Protein 3NKH (pdb70)

B-factor: mean 58.3, std 22.0, range [13.04, 182.36]

Radius of gyration: 29.81 Å; Cα contacts (8 Å, |Δi|>4): 661; chains: 2; bounding box: 68×56×88 Å

Foldseek 3Di:
DQPLADDPVLLVQLLVLLQVVLPPDPPQSVLLSLLLSLLVLCLQFAAPQLLQFFPVQADVVQQKGWSAWGWDADADPVRAGIDTDRDPLTAMAGHDVVSVVSQVVQVVVLVVLCVPPPQADDPGRRRDGSNNHSDQVSSFVSSQVSSVVSPNDHRDGSNNSNLSNLLVCLVVPHDLVVSSRNGCPPSVSSVSNSVSNVVVCVDVPCVPDDDD/DDCLLADDPVLLVLLLVLLQVVLVPDDPQVSLLSPLLSLLVLCLQFAALQLLQFFPVQADLVQQKGWSAWGWDAQADPVGAGIDTDRDPPVDQTAMAGHDPSNSVSQVVQVVVLVVLVVPPPQQDDPRRRRDGSNNHSDQVSSQVSSVVSCVVSPNPHDDGSSNSNLSNLLVCLVVVHDLVRSSRHGCPPVVSSVVSSVVNVVCVVDVPCVPDDDD

Nearest PDB structures (foldseek):
  3nkh-assembly1_A  TM=9.972E-01  e=1.631E-34  Staphylococcus aureus subsp. aureus USA300_TCH1516
  3nkh-assembly1_B  TM=9.862E-01  e=9.806E-32  Staphylococcus aureus subsp. aureus USA300_TCH1516
  6emy-assembly1_A  TM=7.005E-01  e=1.785E-08  Enterococcus faecalis
  6en1-assembly1_A  TM=6.900E-01  e=1.237E-07  Enterococcus faecalis
  6emy-assembly1_B  TM=6.815E-01  e=1.237E-07  Enterococcus faecalis

Sequence (428 aa):
QSNAYLELNEIESIIKDINTKAQKHHSGIHKRRFYLFVALTEFQALNGRIGELAIQNEDIDFDNKSLNINGTIHWFHDESGGFGVKDTTSSSYRTIGLSSRSCEILKKAILENKKDSKWNNDDGYLNRNFVFTNHKGNPQTEERRFNKILREEAAKDVGIDKKEVSSHILRHSHISLLSQQGVSLKAIDRVGHSDHRTTLSIYSHVTEQDKDNKLEQVKLGFQSNAYLELNEIESIIKDINTKAQKHSGIHKRFYLLFVALTEFQALNGRIGELAIQNEDIDFDNKSLNINGTIHWFHDESGGFGVKDTTKTESSYYRTIGLSSRSCEEILKKKAILENKKDSKWNDDGYLNRNFVFTNHKGNPQTERRFNKILRREEAAKDVGIDKEVSSHILRHSHISLLSQQGVSLKAIDRVGHSDHRRTTLSIYSHVTEQDKDNNKLEQVKLG

Structure (mmCIF, N/CA/C/O backbone):
data_3NKH
#
_entry.id   3NKH
#
_cell.length_a   58.278
_cell.length_b   102.340
_cell.length_c   157.256
_cell.angle_alpha   90.00
_cell.angle_beta   90.00
_cell.angle_gamma   90.00
#
_symmetry.space_group_name_H-M   'P 21 21 21'
#
loop_
_entity.id
_entity.type
_entity.pdbx_description
1 polymer Integrase
2 non-polymer 'CHLORIDE ION'
3 non-polymer 'SULFATE ION'
4 non-polymer (4R)-2-METHYLPENTANE-2,4-DIOL
5 non-polymer (4S)-2-METHYL-2,4-PENTANEDIOL
6 water water
#
loop_
_atom_site.group_PDB
_atom_site.id
_atom_site.type_symbol
_atom_site.label_atom_id
_atom_site.label_alt_id
_atom_site.label_comp_id
_atom_site.label_asym_id
_atom_site.label_entity_id
_atom_site.label_seq_id
_atom_site.pdbx_PDB_ins_code
_atom_site.Cartn_x
_atom_site.Cartn_y
_atom_site.Cartn_z
_atom_site.occupancy
_atom_site.B_iso_or_equiv
_atom_site.auth_seq_id
_atom_site.auth_comp_id
_atom_site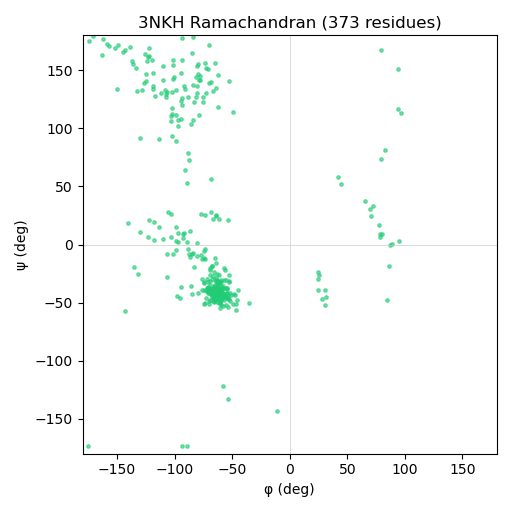.auth_asym_id
_atom_site.auth_atom_id
_atom_site.pdbx_PDB_model_num
ATOM 1 N N . GLN A 1 21 ? 0.906 12.151 47.234 1.00 146.82 -3 GLN A N 1
ATOM 2 C CA . GLN A 1 21 ? 0.108 12.122 48.460 1.00 149.71 -3 GLN A CA 1
ATOM 3 C C . GLN A 1 21 ? -0.546 10.762 48.737 1.00 143.19 -3 GLN A C 1
ATOM 4 O O . GLN A 1 21 ? -0.158 9.737 48.163 1.00 136.11 -3 GLN A O 1
ATOM 10 N N . SER A 1 22 ? -1.543 10.781 49.628 1.00 141.98 -2 SER A N 1
ATOM 11 C CA . SER A 1 22 ? -2.345 9.605 49.978 1.00 136.48 -2 SER A CA 1
ATOM 12 C C . SER A 1 22 ? -3.638 9.529 49.160 1.00 134.25 -2 SER A C 1
ATOM 13 O O . SER A 1 22 ? -4.077 8.438 48.803 1.00 131.07 -2 SER A O 1
ATOM 16 N N . ASN A 1 23 ? -4.248 10.682 48.875 1.00 137.33 -1 ASN A N 1
ATOM 17 C CA . ASN A 1 23 ? -5.422 10.743 47.993 1.00 142.10 -1 ASN A CA 1
ATOM 18 C C . ASN A 1 23 ? -5.133 11.267 46.551 1.00 117.21 -1 ASN A C 1
ATOM 19 O O . ASN A 1 23 ? -6.022 11.800 45.865 1.00 119.88 -1 ASN A O 1
ATOM 24 N N . ALA A 1 24 ? -3.890 11.088 46.101 1.00 102.93 0 ALA A N 1
ATOM 25 C CA . ALA A 1 24 ? -3.427 11.602 44.818 1.00 85.16 0 ALA A CA 1
ATOM 26 C C . ALA A 1 24 ? -3.623 10.582 43.705 1.00 75.84 0 ALA A C 1
ATOM 27 O O . ALA A 1 24 ? -2.648 10.079 43.123 1.00 69.36 0 ALA A O 1
ATOM 29 N N . TYR A 1 25 ? -4.885 10.262 43.432 1.00 69.59 1 TYR A N 1
ATOM 30 C CA . TYR A 1 25 ? -5.238 9.405 42.317 1.00 66.85 1 TYR A CA 1
ATOM 31 C C . TYR A 1 25 ? -6.625 9.722 41.793 1.00 65.98 1 TYR A C 1
ATOM 32 O O . TYR A 1 25 ? -7.354 10.491 42.393 1.00 69.85 1 TYR A O 1
ATOM 41 N N . LEU A 1 26 ? -6.958 9.162 40.635 1.00 65.03 2 LEU A N 1
ATOM 42 C CA . LEU A 1 26 ? -8.256 9.400 40.013 1.00 61.19 2 LEU A CA 1
ATOM 43 C C . LEU A 1 26 ? -9.124 8.149 40.059 1.00 64.99 2 LEU A C 1
ATOM 44 O O . LEU A 1 26 ? -8.633 7.008 40.116 1.00 63.51 2 LEU A O 1
ATOM 49 N N . GLU A 1 27 ? -10.426 8.377 40.044 1.00 64.90 3 GLU A N 1
ATOM 50 C CA . GLU A 1 27 ? -11.368 7.303 39.852 1.00 64.49 3 GLU A CA 1
ATOM 51 C C . GLU A 1 27 ? -11.471 6.911 38.366 1.00 64.88 3 GLU A C 1
ATOM 52 O O . GLU A 1 27 ? -11.411 7.772 37.470 1.00 64.28 3 GLU A O 1
ATOM 58 N N . LEU A 1 28 ? -11.602 5.612 38.116 1.00 54.62 4 LEU A N 1
ATOM 59 C CA . LEU A 1 28 ? -11.867 5.115 36.784 1.00 55.51 4 LEU A CA 1
ATOM 60 C C . LEU A 1 28 ? -12.782 6.031 35.976 1.00 65.08 4 LEU A C 1
ATOM 61 O O . LEU A 1 28 ? -12.471 6.387 34.832 1.00 71.36 4 LEU A O 1
ATOM 66 N N . ASN A 1 29 ? -13.905 6.425 36.548 1.00 61.54 5 ASN A N 1
ATOM 67 C CA . ASN A 1 29 ? -14.843 7.207 35.763 1.00 63.68 5 ASN A CA 1
ATOM 68 C C . ASN A 1 29 ? -14.300 8.595 35.423 1.00 60.24 5 ASN A C 1
ATOM 69 O O . ASN A 1 29 ? -14.658 9.170 34.387 1.00 65.85 5 ASN A O 1
ATOM 74 N N . GLU A 1 30 ? -13.449 9.142 36.287 1.00 50.40 6 GLU A N 1
ATOM 75 C CA . GLU A 1 30 ? -12.793 10.406 35.956 1.00 57.27 6 GLU A CA 1
ATOM 76 C C . GLU A 1 30 ? -11.831 10.224 34.732 1.00 62.33 6 GLU A C 1
ATOM 77 O O . GLU A 1 30 ? -11.711 11.096 33.864 1.00 55.24 6 GLU A O 1
ATOM 83 N N . ILE A 1 31 ? -11.169 9.074 34.675 1.00 54.69 7 ILE A N 1
ATOM 84 C CA . ILE A 1 31 ? -10.183 8.816 33.665 1.00 54.45 7 ILE A CA 1
ATOM 85 C C . ILE A 1 31 ? -10.902 8.557 32.360 1.00 59.20 7 ILE A C 1
ATOM 86 O O . ILE A 1 31 ? -10.466 9.016 31.283 1.00 62.68 7 ILE A O 1
ATOM 91 N N . GLU A 1 32 ? -12.013 7.837 32.459 1.00 56.00 8 GLU A N 1
ATOM 92 C CA . GLU A 1 32 ? -12.810 7.514 31.285 1.00 60.93 8 GLU A CA 1
ATOM 93 C C . GLU A 1 32 ? -13.232 8.818 30.622 1.00 59.20 8 GLU A C 1
ATOM 94 O O . GLU A 1 32 ? -13.151 8.995 29.398 1.00 57.92 8 GLU A O 1
ATOM 100 N N . SER A 1 33 ? -13.632 9.749 31.465 1.00 52.76 9 SER A N 1
ATOM 101 C CA . SER A 1 33 ? -14.126 11.020 31.009 1.00 54.40 9 SER A CA 1
ATOM 102 C C . SER A 1 33 ? -13.004 11.884 30.394 1.00 52.69 9 SER A C 1
ATOM 103 O O . SER A 1 33 ? -13.204 12.620 29.415 1.00 57.55 9 SER A O 1
ATOM 106 N N . ILE A 1 34 ? -11.812 11.767 30.952 1.00 54.70 10 ILE A N 1
ATOM 107 C CA . ILE A 1 34 ? -10.631 12.386 30.361 1.00 54.23 10 ILE A CA 1
ATOM 108 C C . ILE A 1 34 ? -10.359 11.845 28.943 1.00 51.39 10 ILE A C 1
ATOM 109 O O . ILE A 1 34 ? -10.199 12.622 27.990 1.00 51.26 10 ILE A O 1
ATOM 114 N N . ILE A 1 35 ? -10.346 10.517 28.814 1.00 45.13 11 ILE A N 1
ATOM 115 C CA . ILE A 1 35 ? -10.020 9.874 27.552 1.00 47.45 11 ILE A CA 1
ATOM 116 C C . ILE A 1 35 ? -11.061 10.247 26.495 1.00 56.50 11 ILE A C 1
ATOM 117 O O . ILE A 1 35 ? -10.735 10.431 25.332 1.00 59.76 11 ILE A O 1
ATOM 122 N N . LYS A 1 36 ? -12.316 10.379 26.907 1.00 58.31 12 LYS A N 1
ATOM 123 C CA . LYS A 1 36 ? -13.385 10.699 25.971 1.00 53.73 12 LYS A CA 1
ATOM 124 C C . LYS A 1 36 ? -13.238 12.147 25.503 1.00 56.02 12 LYS A C 1
ATOM 125 O O . LYS A 1 36 ? -13.435 12.458 24.316 1.00 61.65 12 LYS A O 1
ATOM 131 N N . ASP A 1 37 ? -12.882 13.040 26.423 1.00 49.12 13 ASP A N 1
ATOM 132 C CA . ASP A 1 37 ? -12.590 14.423 26.024 1.00 45.77 13 ASP A CA 1
ATOM 133 C C . ASP A 1 37 ? -11.418 14.502 25.001 1.00 54.60 13 ASP A C 1
ATOM 134 O O . ASP A 1 37 ? -11.512 15.187 23.981 1.00 58.21 13 ASP A O 1
ATOM 139 N N . ILE A 1 38 ? -10.324 13.794 25.267 1.00 48.30 14 ILE A N 1
ATOM 140 C CA . ILE A 1 38 ? -9.166 13.845 24.386 1.00 46.63 14 ILE A CA 1
ATOM 141 C C . ILE A 1 38 ? -9.503 13.258 22.999 1.00 50.70 14 ILE A C 1
ATOM 142 O O . ILE A 1 38 ? -9.150 13.826 21.942 1.00 50.49 14 ILE A O 1
ATOM 147 N N . ASN A 1 39 ? -10.223 12.147 22.999 1.00 47.94 15 ASN A N 1
ATOM 148 C CA . ASN A 1 39 ? -10.634 11.558 21.742 1.00 49.27 15 ASN A CA 1
ATOM 149 C C . ASN A 1 39 ? -11.539 12.515 20.968 1.00 56.14 15 ASN A C 1
ATOM 150 O O . ASN A 1 39 ? -11.517 12.577 19.743 1.00 58.90 15 ASN A O 1
ATOM 155 N N . THR A 1 40 ? -12.297 13.312 21.699 1.00 59.01 16 THR A N 1
ATOM 156 C CA . THR A 1 40 ? -13.181 14.272 21.067 1.00 53.78 16 THR A CA 1
ATOM 157 C C . THR A 1 40 ? -12.393 15.367 20.411 1.00 53.86 16 THR A C 1
ATOM 158 O O . THR A 1 40 ? -12.661 15.721 19.268 1.00 61.46 16 THR A O 1
ATOM 162 N N . LYS A 1 41 ? -11.429 15.919 21.138 1.00 55.56 17 LYS A N 1
ATOM 163 C CA . LYS A 1 41 ? -10.493 16.863 20.544 1.00 54.12 17 LYS A CA 1
ATOM 164 C C . LYS A 1 41 ? -9.795 16.263 19.333 1.00 49.59 17 LYS A C 1
ATOM 165 O O . LYS A 1 41 ? -9.568 16.954 18.338 1.00 50.97 17 LYS A O 1
ATOM 171 N N . ALA A 1 42 ? -9.479 14.972 19.398 1.00 46.87 18 ALA A N 1
ATOM 172 C CA . ALA A 1 42 ? -8.735 14.354 18.300 1.00 46.29 18 ALA A CA 1
ATOM 173 C C . ALA A 1 42 ? -9.587 14.351 17.042 1.00 52.65 18 ALA A C 1
ATOM 174 O O . ALA A 1 42 ? -9.097 14.532 15.931 1.00 53.23 18 ALA A O 1
ATOM 176 N N . GLN A 1 43 ? -10.878 14.150 17.231 1.00 50.53 19 GLN A N 1
ATOM 177 C CA . GLN A 1 43 ? -11.776 13.999 16.112 1.00 48.51 19 GLN A CA 1
ATOM 178 C C . GLN A 1 43 ? -12.095 15.310 15.434 1.00 53.43 19 GLN A C 1
ATOM 179 O O . GLN A 1 43 ? -12.328 15.330 14.236 1.00 57.89 19 GLN A O 1
ATOM 185 N N . LYS A 1 44 ? -12.085 16.418 16.160 1.00 52.03 20 LYS A N 1
ATOM 186 C CA . LYS A 1 44 ? -12.418 17.665 15.487 1.00 49.88 20 LYS A CA 1
ATOM 187 C C . LYS A 1 44 ? -11.230 18.225 14.742 1.00 54.86 20 LYS A C 1
ATOM 188 O O . LYS A 1 44 ? -11.358 19.150 13.962 1.00 60.24 20 LYS A O 1
ATOM 202 N N A HIS A 1 46 ? -8.112 19.040 12.335 0.50 47.17 22 HIS A N 1
ATOM 203 N N B HIS A 1 46 ? -8.122 19.047 12.332 0.50 47.16 22 HIS A N 1
ATOM 204 C CA A HIS A 1 46 ? -7.813 18.867 10.916 0.50 51.20 22 HIS A CA 1
ATOM 205 C CA B HIS A 1 46 ? -7.820 18.878 10.912 0.50 51.20 22 HIS A CA 1
ATOM 206 C C A HIS A 1 46 ? -6.367 18.498 10.627 0.50 52.31 22 HIS A C 1
ATOM 207 C C B HIS A 1 46 ? -6.371 18.510 10.618 0.50 52.30 22 HIS A C 1
ATOM 208 O O A HIS A 1 46 ? -6.099 17.589 9.841 0.50 55.14 22 HIS A O 1
ATOM 209 O O B HIS A 1 46 ? -6.105 17.614 9.817 0.50 55.17 22 HIS A O 1
ATOM 222 N N . SER A 1 47 ? -5.446 19.193 11.283 1.00 46.58 23 SER A N 1
ATOM 223 C CA . SER A 1 47 ? -4.045 18.864 11.213 1.00 40.06 23 SER A CA 1
ATOM 224 C C . SER A 1 47 ? -3.816 17.421 11.656 1.00 43.06 23 SER A C 1
ATOM 225 O O . SER A 1 47 ? -4.132 17.038 12.788 1.00 47.29 23 SER A O 1
ATOM 228 N N . GLY A 1 48 ? -3.230 16.625 10.772 1.00 39.32 24 GLY A N 1
ATOM 229 C CA . GLY A 1 48 ? -2.923 15.243 11.095 1.00 37.85 24 GLY A CA 1
ATOM 230 C C . GLY A 1 48 ? -1.916 15.101 12.227 1.00 47.18 24 GLY A C 1
ATOM 231 O O . GLY A 1 48 ? -1.953 14.139 12.979 1.00 55.32 24 GLY A O 1
ATOM 232 N N . ILE A 1 49 ? -0.999 16.054 12.323 1.00 44.68 25 ILE A N 1
ATOM 233 C CA . ILE A 1 49 ? -0.050 16.111 13.407 1.00 44.99 25 ILE A CA 1
ATOM 234 C C . ILE A 1 49 ? -0.765 16.255 14.751 1.00 45.40 25 ILE A C 1
ATOM 235 O O . ILE A 1 49 ? -0.562 15.446 15.650 1.00 51.98 25 ILE A O 1
ATOM 240 N N . HIS A 1 50 ? -1.617 17.267 14.889 1.00 46.13 26 HIS A N 1
ATOM 241 C CA . HIS A 1 50 ? -2.415 17.435 16.120 1.00 46.25 26 HIS A CA 1
ATOM 242 C C . HIS A 1 50 ? -3.318 16.238 16.405 1.00 48.39 26 HIS A C 1
ATOM 243 O O . HIS A 1 50 ? -3.368 15.751 17.523 1.00 52.72 26 HIS A O 1
ATOM 250 N N . LYS A 1 51 ? -4.002 15.745 15.384 1.00 43.32 27 LYS A N 1
ATOM 251 C CA . LYS A 1 51 ? -4.838 14.574 15.549 1.00 40.46 27 LYS A CA 1
ATOM 252 C C . LYS A 1 51 ? -4.039 13.415 16.154 1.00 38.74 27 LYS A C 1
ATOM 253 O O . LYS A 1 51 ? -4.499 12.770 17.096 1.00 46.02 27 LYS A O 1
ATOM 259 N N A ARG A 1 52 ? -2.831 13.175 15.650 0.51 35.76 28 ARG A N 1
ATOM 260 N N B ARG A 1 52 ? -2.838 13.175 15.628 0.49 35.85 28 ARG A N 1
ATOM 261 C CA A ARG A 1 52 ? -2.032 12.062 16.143 0.51 37.13 28 ARG A CA 1
ATOM 262 C CA B ARG A 1 52 ? -1.995 12.086 16.104 0.49 37.36 28 ARG A CA 1
ATOM 263 C C A ARG A 1 52 ? -1.656 12.280 17.594 0.51 41.80 28 ARG A C 1
ATOM 264 C C B ARG A 1 52 ? -1.681 12.290 17.576 0.49 41.74 28 ARG A C 1
ATOM 265 O O A ARG A 1 52 ? -1.736 11.352 18.409 0.51 45.00 28 ARG A O 1
ATOM 266 O O B ARG A 1 52 ? -1.831 11.367 18.386 0.49 44.79 28 ARG A O 1
ATOM 281 N N . PHE A 1 53 ? -1.270 13.506 17.928 1.00 40.08 29 PHE A N 1
ATOM 282 C CA . PHE A 1 53 ? -0.943 13.821 19.325 1.00 38.71 29 PHE A CA 1
ATOM 283 C C . PHE A 1 53 ? -2.089 13.476 20.234 1.00 40.57 29 PHE A C 1
ATOM 284 O O . PHE A 1 53 ? -1.921 12.675 21.156 1.00 48.06 29 PHE A O 1
ATOM 292 N N . TYR A 1 54 ? -3.270 14.031 19.955 1.00 42.91 30 TYR A N 1
ATOM 293 C CA . TYR A 1 54 ? -4.427 13.773 20.825 1.00 48.18 30 TYR A CA 1
ATOM 294 C C . TYR A 1 54 ? -4.855 12.323 20.821 1.00 48.17 30 TYR A C 1
ATOM 295 O O . TYR A 1 54 ? -5.080 11.749 21.871 1.00 55.27 30 TYR A O 1
ATOM 304 N N . LEU A 1 55 ? -4.963 11.727 19.641 1.00 44.24 31 LEU A N 1
ATOM 305 C CA . LEU A 1 55 ? -5.224 10.301 19.573 1.00 46.66 31 LEU A CA 1
ATOM 306 C C . LEU A 1 55 ? -4.308 9.527 20.521 1.00 48.49 31 LEU A C 1
ATOM 307 O O . LEU A 1 55 ? -4.748 8.705 21.316 1.00 51.22 31 LEU A O 1
ATOM 312 N N . PHE A 1 56 ? -3.014 9.789 20.410 1.00 46.23 32 PHE A N 1
ATOM 313 C CA . PHE A 1 56 ? -2.033 9.018 21.143 1.00 45.34 32 PHE A CA 1
ATOM 314 C C . PHE A 1 56 ? -2.061 9.299 22.633 1.00 44.99 32 PHE A C 1
ATOM 315 O O . PHE A 1 56 ? -1.883 8.390 23.439 1.00 41.18 32 PHE A O 1
ATOM 323 N N . VAL A 1 57 ? -2.285 10.551 23.010 1.00 44.25 33 VAL A N 1
ATOM 324 C CA . VAL A 1 57 ? -2.362 10.842 24.431 1.00 43.09 33 VAL A CA 1
ATOM 325 C C . VAL A 1 57 ? -3.518 10.072 25.056 1.00 46.25 33 VAL A C 1
ATOM 326 O O . VAL A 1 57 ? -3.400 9.569 26.173 1.00 48.20 33 VAL A O 1
ATOM 330 N N . ALA A 1 58 ? -4.622 9.956 24.318 1.00 40.29 34 ALA A N 1
ATOM 331 C CA . ALA A 1 58 ? -5.760 9.218 24.802 1.00 42.11 34 ALA A CA 1
ATOM 332 C C . ALA A 1 58 ? -5.366 7.760 25.027 1.00 43.98 34 ALA A C 1
ATOM 333 O O . ALA A 1 58 ? -5.697 7.180 26.061 1.00 42.92 34 ALA A O 1
ATOM 335 N N . LEU A 1 59 ? -4.655 7.178 24.066 1.00 39.58 35 LEU A N 1
ATOM 336 C CA . LEU A 1 59 ? -4.181 5.798 24.185 1.00 40.62 35 LEU A CA 1
ATOM 337 C C . LEU A 1 59 ? -3.241 5.644 25.373 1.00 47.44 35 LEU A C 1
ATOM 338 O O . LEU A 1 59 ? -3.335 4.679 26.144 1.00 49.32 35 LEU A O 1
ATOM 351 N N . THR A 1 61 ? -2.964 7.578 28.082 1.00 40.27 37 THR A N 1
ATOM 352 C CA . THR A 1 61 ? -3.663 7.776 29.321 1.00 41.05 37 THR A CA 1
ATOM 353 C C . THR A 1 61 ? -4.309 6.473 29.775 1.00 41.72 37 THR A C 1
ATOM 354 O O . THR A 1 61 ? -4.112 6.036 30.912 1.00 45.46 37 THR A O 1
ATOM 358 N N . GLU A 1 62 ? -5.065 5.839 28.894 1.00 43.82 38 GLU A N 1
ATOM 359 C CA . GLU A 1 62 ? -5.645 4.559 29.240 1.00 46.02 38 GLU A CA 1
ATOM 360 C C . GLU A 1 62 ? -4.569 3.545 29.544 1.00 46.39 38 GLU A C 1
ATOM 361 O O . GLU A 1 62 ? -4.638 2.844 30.536 1.00 55.03 38 GLU A O 1
ATOM 367 N N . PHE A 1 63 ? -3.563 3.461 28.694 1.00 46.44 39 PHE A N 1
ATOM 368 C CA . PHE A 1 63 ? -2.577 2.405 28.844 1.00 44.25 39 PHE A CA 1
ATOM 369 C C . PHE A 1 63 ? -1.902 2.447 30.216 1.00 49.94 39 PHE A C 1
ATOM 370 O O . PHE A 1 63 ? -1.658 1.409 30.869 1.00 47.73 39 PHE A O 1
ATOM 378 N N . GLN A 1 64 ? -1.592 3.661 30.649 1.00 43.03 40 GLN A N 1
ATOM 379 C CA . GLN A 1 64 ? -0.899 3.823 31.896 1.00 43.57 40 GLN A CA 1
ATOM 380 C C . GLN A 1 64 ? -1.819 3.540 33.080 1.00 47.86 40 GLN A C 1
ATOM 381 O O . GLN A 1 64 ? -1.398 2.914 34.068 1.00 43.94 40 GLN A O 1
ATOM 387 N N . ALA A 1 65 ? -3.071 3.993 32.982 1.00 48.72 41 ALA A N 1
ATOM 388 C CA . ALA A 1 65 ? -4.058 3.688 34.027 1.00 44.81 41 ALA A CA 1
ATOM 389 C C . ALA A 1 65 ? -4.274 2.191 34.126 1.00 46.05 41 ALA A C 1
ATOM 390 O O . ALA A 1 65 ? -4.501 1.667 35.206 1.00 48.04 41 ALA A O 1
ATOM 392 N N . LEU A 1 66 ? -4.172 1.490 33.003 1.00 49.23 42 LEU A N 1
ATOM 393 C CA . LEU A 1 66 ? -4.386 0.047 33.007 1.00 46.08 42 LEU A CA 1
ATOM 394 C C . LEU A 1 66 ? -3.135 -0.774 33.307 1.00 46.91 42 LEU A C 1
ATOM 395 O O . LEU A 1 66 ? -3.249 -1.976 33.464 1.00 51.78 42 LEU A O 1
ATOM 400 N N . ASN A 1 67 ? -1.948 -0.155 33.377 1.00 47.95 43 ASN A N 1
ATOM 401 C CA . ASN A 1 67 ? -0.705 -0.924 33.579 1.00 42.34 43 ASN A CA 1
ATOM 402 C C . ASN A 1 67 ? 0.304 -0.394 34.608 1.00 46.51 43 ASN A C 1
ATOM 403 O O . ASN A 1 67 ? 1.186 -1.126 35.070 1.00 46.27 43 ASN A O 1
ATOM 408 N N . GLY A 1 68 ? 0.200 0.877 34.961 1.00 43.63 44 GLY A N 1
ATOM 409 C CA . GLY A 1 68 ? 0.897 1.350 36.140 1.00 40.38 44 GLY A CA 1
ATOM 410 C C . GLY A 1 68 ? 2.375 1.649 36.010 1.00 47.43 44 GLY A C 1
ATOM 411 O O . GLY A 1 68 ? 3.041 1.937 37.016 1.00 54.01 44 GLY A O 1
ATOM 420 N N . ARG A 1 70 ? 5.826 3.738 34.868 1.00 47.64 46 ARG A N 1
ATOM 421 C CA . ARG A 1 70 ? 6.194 5.136 34.782 1.00 46.18 46 ARG A CA 1
ATOM 422 C C . ARG A 1 70 ? 6.129 5.598 33.337 1.00 43.38 46 ARG A C 1
ATOM 423 O O . ARG A 1 70 ? 6.181 4.778 32.407 1.00 45.56 46 ARG A O 1
ATOM 431 N N . ILE A 1 71 ? 6.016 6.908 33.151 1.00 37.14 47 ILE A N 1
ATOM 432 C CA . ILE A 1 71 ? 5.821 7.460 31.829 1.00 45.31 47 ILE A CA 1
ATOM 433 C C . ILE A 1 71 ? 7.077 7.181 30.998 1.00 45.62 47 ILE A C 1
ATOM 434 O O . ILE A 1 71 ? 6.989 6.810 29.835 1.00 47.76 47 ILE A O 1
ATOM 439 N N . GLY A 1 72 ? 8.238 7.319 31.637 1.00 45.11 48 GLY A N 1
ATOM 440 C CA . GLY A 1 72 ? 9.508 7.064 30.993 1.00 43.73 48 GLY A CA 1
ATOM 441 C C . GLY A 1 72 ? 9.607 5.643 30.495 1.00 48.96 48 GLY A C 1
ATOM 442 O O . GLY A 1 72 ? 10.248 5.391 29.469 1.00 55.32 48 GLY A O 1
ATOM 443 N N . GLU A 1 73 ? 8.962 4.719 31.208 1.00 41.19 49 GLU A N 1
ATOM 444 C CA . GLU A 1 73 ? 8.975 3.314 30.824 1.00 46.44 49 GLU A CA 1
ATOM 445 C C . GLU A 1 73 ? 8.020 3.081 29.659 1.00 48.55 49 GLU A C 1
ATOM 446 O O . GLU A 1 73 ? 8.286 2.296 28.762 1.00 49.48 49 GLU A O 1
ATOM 460 N N . LEU A 1 75 ? 7.098 5.285 27.432 1.00 42.87 51 LEU A N 1
ATOM 461 C CA . LEU A 1 75 ? 7.671 5.896 26.244 1.00 47.63 51 LEU A CA 1
ATOM 462 C C . LEU A 1 75 ? 8.746 5.008 25.612 1.00 51.17 51 LEU A C 1
ATOM 463 O O . LEU A 1 75 ? 9.008 5.114 24.427 1.00 47.63 51 LEU A O 1
ATOM 468 N N . ALA A 1 76 ? 9.357 4.126 26.402 1.00 50.24 52 ALA A N 1
ATOM 469 C CA . ALA A 1 76 ? 10.459 3.302 25.906 1.00 48.19 52 ALA A CA 1
ATOM 470 C C . ALA A 1 76 ? 10.006 1.987 25.272 1.00 47.06 52 ALA A C 1
ATOM 471 O O . ALA A 1 76 ? 10.816 1.215 24.755 1.00 50.46 52 ALA A O 1
ATOM 473 N N . ILE A 1 77 ? 8.710 1.719 25.312 1.00 46.43 53 ILE A N 1
ATOM 474 C CA . ILE A 1 77 ? 8.204 0.477 24.763 1.00 43.02 53 ILE A CA 1
ATOM 475 C C . ILE A 1 77 ? 8.443 0.404 23.268 1.00 45.39 53 ILE A C 1
ATOM 476 O O . ILE A 1 77 ? 8.193 1.375 22.545 1.00 44.34 53 ILE A O 1
ATOM 481 N N . GLN A 1 78 ? 8.918 -0.747 22.804 1.00 44.02 54 GLN A N 1
ATOM 482 C CA . GLN A 1 78 ? 9.157 -0.950 21.374 1.00 48.10 54 GLN A CA 1
ATOM 483 C C . GLN A 1 78 ? 8.444 -2.177 20.883 1.00 46.34 54 GLN A C 1
ATOM 484 O O . GLN A 1 78 ? 8.039 -3.013 21.671 1.00 47.95 54 GLN A O 1
ATOM 490 N N . ASN A 1 79 ? 8.306 -2.303 19.574 1.00 48.98 55 ASN A N 1
ATOM 491 C CA . ASN A 1 79 ? 7.465 -3.358 19.044 1.00 51.29 55 ASN A CA 1
ATOM 492 C C . ASN A 1 79 ? 7.913 -4.699 19.599 1.00 55.57 55 ASN A C 1
ATOM 493 O O . ASN A 1 79 ? 7.078 -5.530 19.976 1.00 60.52 55 ASN A O 1
ATOM 498 N N . GLU A 1 80 ? 9.229 -4.909 19.660 1.00 46.87 56 GLU A N 1
ATOM 499 C CA . GLU A 1 80 ? 9.762 -6.209 20.061 1.00 50.78 56 GLU A CA 1
ATOM 500 C C . GLU A 1 80 ? 9.490 -6.546 21.548 1.00 61.12 56 GLU A C 1
ATOM 501 O O . GLU A 1 80 ? 9.569 -7.703 21.952 1.00 60.95 56 GLU A O 1
ATOM 507 N N . ASP A 1 81 ? 9.170 -5.531 22.348 1.00 55.63 57 ASP A N 1
ATOM 508 C CA . ASP A 1 81 ? 8.938 -5.716 23.769 1.00 54.92 57 ASP A CA 1
ATOM 509 C C . ASP A 1 81 ? 7.587 -6.347 24.050 1.00 57.24 57 ASP A C 1
ATOM 510 O O . ASP A 1 81 ? 7.318 -6.774 25.175 1.00 58.23 57 ASP A O 1
ATOM 515 N N . ILE A 1 82 ? 6.734 -6.399 23.033 1.00 55.00 58 ILE A N 1
ATOM 516 C CA . ILE A 1 82 ? 5.381 -6.907 23.216 1.00 56.75 58 ILE A CA 1
ATOM 517 C C . ILE A 1 82 ? 5.245 -8.335 22.711 1.00 64.49 58 ILE A C 1
ATOM 518 O O . ILE A 1 82 ? 5.844 -8.711 21.709 1.00 68.05 58 ILE A O 1
ATOM 523 N N . ASP A 1 83 ? 4.472 -9.137 23.431 1.00 65.02 59 ASP A N 1
ATOM 524 C CA . ASP A 1 83 ? 4.224 -10.509 23.041 1.00 61.45 59 ASP A CA 1
ATOM 525 C C . ASP A 1 83 ? 2.719 -10.705 23.082 1.00 60.12 59 ASP A C 1
ATOM 526 O O . ASP A 1 83 ? 2.148 -11.027 24.118 1.00 63.09 59 ASP A O 1
ATOM 531 N N . PHE A 1 84 ? 2.079 -10.478 21.943 1.00 62.23 60 PHE A N 1
ATOM 532 C CA . PHE A 1 84 ? 0.621 -10.502 21.860 1.00 64.90 60 PHE A CA 1
ATOM 533 C C . PHE A 1 84 ? 0.040 -11.903 22.027 1.00 68.07 60 PHE A C 1
ATOM 534 O O . PHE A 1 84 ? -1.103 -12.062 22.447 1.00 72.47 60 PHE A O 1
ATOM 542 N N . ASP A 1 85 ? 0.819 -12.921 21.686 1.00 69.22 61 ASP A N 1
ATOM 543 C CA . ASP A 1 85 ? 0.373 -14.292 21.902 1.00 77.94 61 ASP A CA 1
ATOM 544 C C . ASP A 1 85 ? 0.234 -14.599 23.386 1.00 75.96 61 ASP A C 1
ATOM 545 O O . ASP A 1 85 ? -0.768 -15.152 23.807 1.00 77.68 61 ASP A O 1
ATOM 550 N N . ASN A 1 86 ? 1.241 -14.235 24.174 1.00 73.99 62 ASN A N 1
ATOM 551 C CA . ASN A 1 86 ? 1.175 -14.440 25.614 1.00 75.83 62 ASN A CA 1
ATOM 552 C C . ASN A 1 86 ? 0.644 -13.250 26.393 1.00 71.01 62 ASN A C 1
ATOM 553 O O . ASN A 1 86 ? 0.697 -13.244 27.598 1.00 70.57 62 ASN A O 1
ATOM 558 N N . LYS A 1 87 ? 0.130 -12.240 25.712 1.00 72.67 63 LYS A N 1
ATOM 559 C CA . LYS A 1 87 ? -0.401 -11.065 26.405 1.00 69.68 63 LYS A CA 1
ATOM 560 C C . LYS A 1 87 ? 0.501 -10.562 27.540 1.00 67.93 63 LYS A C 1
ATOM 561 O O . LYS A 1 87 ? 0.048 -10.353 28.676 1.00 66.12 63 LYS A O 1
ATOM 567 N N . SER A 1 88 ? 1.773 -10.343 27.207 1.00 59.82 64 SER A N 1
ATOM 568 C CA . SER A 1 88 ? 2.742 -9.820 28.157 1.00 61.67 64 SER A CA 1
ATOM 569 C C . SER A 1 88 ? 3.627 -8.726 27.537 1.00 59.82 64 SER A C 1
ATOM 570 O O . SER A 1 88 ? 3.847 -8.693 26.337 1.00 63.03 64 SER A O 1
ATOM 573 N N . LEU A 1 89 ? 4.151 -7.859 28.396 1.00 53.58 65 LEU A N 1
ATOM 574 C CA . LEU A 1 89 ? 4.989 -6.751 28.007 1.00 50.43 65 LEU A CA 1
ATOM 575 C C . LEU A 1 89 ? 6.257 -6.789 28.833 1.00 53.97 65 LEU A C 1
ATOM 576 O O . LEU A 1 89 ? 6.222 -6.991 30.036 1.00 66.32 65 LEU A O 1
ATOM 581 N N . ASN A 1 90 ? 7.384 -6.631 28.167 1.00 55.06 66 ASN A N 1
ATOM 582 C CA . ASN A 1 90 ? 8.675 -6.651 28.811 1.00 52.16 66 ASN A CA 1
ATOM 583 C C . ASN A 1 90 ? 9.121 -5.207 28.939 1.00 54.39 66 ASN A C 1
ATOM 584 O O . ASN A 1 90 ? 9.265 -4.511 27.948 1.00 62.83 66 ASN A O 1
ATOM 589 N N . ILE A 1 91 ? 9.289 -4.742 30.165 1.00 56.64 67 ILE A N 1
ATOM 590 C CA . ILE A 1 91 ? 9.654 -3.363 30.444 1.00 49.35 67 ILE A CA 1
ATOM 591 C C . ILE A 1 91 ? 11.121 -3.346 30.801 1.00 53.84 67 ILE A C 1
ATOM 592 O O . ILE A 1 91 ? 11.508 -3.829 31.872 1.00 60.39 67 ILE A O 1
ATOM 597 N N . ASN A 1 92 ? 11.938 -2.772 29.924 1.00 53.37 68 ASN A N 1
ATOM 598 C CA . ASN A 1 92 ? 13.388 -2.915 30.054 1.00 61.26 68 ASN A CA 1
ATOM 599 C C . ASN A 1 92 ? 14.238 -1.678 29.743 1.00 63.20 68 ASN A C 1
ATOM 600 O O . ASN A 1 92 ? 15.414 -1.812 29.480 1.00 73.13 68 ASN A O 1
ATOM 605 N N . GLY A 1 93 ? 13.669 -0.485 29.745 1.00 58.63 69 GLY A N 1
ATOM 606 C CA . GLY A 1 93 ? 14.502 0.701 29.738 1.00 53.76 69 GLY A CA 1
ATOM 607 C C . GLY A 1 93 ? 13.648 1.939 29.865 1.00 62.78 69 GLY A C 1
ATOM 608 O O . GLY A 1 93 ? 12.428 1.844 30.093 1.00 63.55 69 GLY A O 1
ATOM 609 N N . THR A 1 94 ? 14.292 3.099 29.730 1.00 66.83 70 THR A N 1
ATOM 610 C CA . THR A 1 94 ? 13.603 4.393 29.699 1.00 64.52 70 THR A CA 1
ATOM 611 C C . THR A 1 94 ? 14.236 5.287 28.630 1.00 63.21 70 THR A C 1
ATOM 612 O O . THR A 1 94 ? 15.327 4.997 28.096 1.00 63.67 70 THR A O 1
ATOM 616 N N . ILE A 1 95 ? 13.582 6.405 28.354 1.00 54.96 71 ILE A N 1
ATOM 617 C CA . ILE A 1 95 ? 14.141 7.337 27.388 1.00 59.89 71 ILE A CA 1
ATOM 618 C C . ILE A 1 95 ? 15.244 8.252 27.934 1.00 61.23 71 ILE A C 1
ATOM 619 O O . ILE A 1 95 ? 15.084 8.878 28.969 1.00 71.58 71 ILE A O 1
ATOM 624 N N . HIS A 1 96 ? 16.359 8.330 27.228 1.00 59.27 72 HIS A N 1
ATOM 625 C CA . HIS A 1 96 ? 17.264 9.465 27.367 1.00 62.21 72 HIS A CA 1
ATOM 626 C C . HIS A 1 96 ? 16.940 10.541 26.319 1.00 62.97 72 HIS A C 1
ATOM 627 O O . HIS A 1 96 ? 16.877 10.272 25.101 1.00 59.21 72 HIS A O 1
ATOM 634 N N . TRP A 1 97 ? 16.719 11.760 26.791 1.00 56.27 73 TRP A N 1
ATOM 635 C CA . TRP A 1 97 ? 16.305 12.821 25.891 1.00 58.41 73 TRP A CA 1
ATOM 636 C C . TRP A 1 97 ? 17.456 13.574 25.252 1.00 55.49 73 TRP A C 1
ATOM 637 O O . TRP A 1 97 ? 17.809 14.674 25.677 1.00 62.48 73 TRP A O 1
ATOM 648 N N . PHE A 1 98 ? 18.041 12.961 24.231 1.00 49.07 74 PHE A N 1
ATOM 649 C CA . PHE A 1 98 ? 18.974 13.662 23.355 1.00 51.82 74 PHE A CA 1
ATOM 650 C C . PHE A 1 98 ? 18.860 13.044 21.961 1.00 49.04 74 PHE A C 1
ATOM 651 O O . PHE A 1 98 ? 18.152 12.054 21.790 1.00 43.73 74 PHE A O 1
ATOM 659 N N . HIS A 1 99 ? 19.498 13.648 20.962 1.00 50.43 75 HIS A N 1
ATOM 660 C CA . HIS A 1 99 ? 19.387 13.156 19.593 1.00 44.51 75 HIS A CA 1
ATOM 661 C C . HIS A 1 99 ? 20.379 12.040 19.340 1.00 49.40 75 HIS A C 1
ATOM 662 O O . HIS A 1 99 ? 21.526 12.150 19.745 1.00 60.25 75 HIS A O 1
ATOM 669 N N . ASP A 1 100 ? 19.961 10.976 18.660 1.00 51.51 76 ASP A N 1
ATOM 670 C CA . ASP A 1 100 ? 20.922 9.963 18.193 1.00 55.27 76 ASP A CA 1
ATOM 671 C C . ASP A 1 100 ? 21.534 10.385 16.862 1.00 55.46 76 ASP A C 1
ATOM 672 O O . ASP A 1 100 ? 21.179 11.421 16.320 1.00 54.10 76 ASP A O 1
ATOM 677 N N . GLU A 1 101 ? 22.447 9.567 16.349 1.00 65.10 77 GLU A N 1
ATOM 678 C CA . GLU A 1 101 ? 23.211 9.854 15.140 1.00 74.42 77 GLU A CA 1
ATOM 679 C C . GLU A 1 101 ? 22.319 10.157 13.934 1.00 71.90 77 GLU A C 1
ATOM 680 O O . GLU A 1 101 ? 22.685 10.940 13.052 1.00 69.68 77 GLU A O 1
ATOM 686 N N . SER A 1 102 ? 21.138 9.545 13.915 1.00 69.97 78 SER A N 1
ATOM 687 C CA . SER A 1 102 ? 20.171 9.747 12.842 1.00 68.45 78 SER A CA 1
ATOM 688 C C . SER A 1 102 ? 19.323 11.024 12.928 1.00 65.48 78 SER A C 1
ATOM 689 O O . SER A 1 102 ? 18.445 11.229 12.097 1.00 66.62 78 SER A O 1
ATOM 692 N N . GLY A 1 103 ? 19.525 11.873 13.929 1.00 64.16 79 GLY A N 1
ATOM 693 C CA . GLY A 1 103 ? 18.606 12.995 14.106 1.00 58.84 79 GLY A CA 1
ATOM 694 C C . GLY A 1 103 ? 17.368 12.661 14.935 1.00 56.71 79 GLY A C 1
ATOM 695 O O . GLY A 1 103 ? 16.704 13.561 15.441 1.00 56.31 79 GLY A O 1
ATOM 696 N N . GLY A 1 104 ? 17.047 11.375 15.077 1.00 48.84 80 GLY A N 1
ATOM 697 C CA . GLY A 1 104 ? 15.956 10.974 15.947 1.00 46.24 80 GLY A CA 1
ATOM 698 C C . GLY A 1 104 ? 16.130 11.568 17.331 1.00 45.11 80 GLY A C 1
ATOM 699 O O . GLY A 1 104 ? 17.242 11.656 17.844 1.00 53.58 80 GLY A O 1
ATOM 700 N N . PHE A 1 105 ? 15.043 12.004 17.945 1.00 41.61 81 PHE A N 1
ATOM 701 C CA . PHE A 1 105 ? 15.150 12.567 19.293 1.00 46.89 81 PHE A CA 1
ATOM 702 C C . PHE A 1 105 ? 14.564 11.619 20.339 1.00 45.01 81 PHE A C 1
ATOM 703 O O . PHE A 1 105 ? 13.459 11.127 20.191 1.00 43.98 81 PHE A O 1
ATOM 711 N N . GLY A 1 106 ? 15.334 11.352 21.379 1.00 44.82 82 GLY A N 1
ATOM 712 C CA . GLY A 1 106 ? 14.919 10.415 22.400 1.00 42.40 82 GLY A CA 1
ATOM 713 C C . GLY A 1 106 ? 15.452 9.031 22.116 1.00 43.75 82 GLY A C 1
ATOM 714 O O . GLY A 1 106 ? 15.087 8.405 21.126 1.00 46.33 82 GLY A O 1
ATOM 715 N N . VAL A 1 107 ? 16.306 8.538 23.004 1.00 45.49 83 VAL A N 1
ATOM 716 C CA . VAL A 1 107 ? 17.021 7.289 22.764 1.00 47.67 83 VAL A CA 1
ATOM 717 C C . VAL A 1 107 ? 16.783 6.296 23.897 1.00 51.03 83 VAL A C 1
ATOM 718 O O . VAL A 1 107 ? 16.736 6.695 25.049 1.00 58.51 83 VAL A O 1
ATOM 722 N N . LYS A 1 108 ? 16.616 5.011 23.593 1.00 50.48 84 LYS A N 1
ATOM 723 C CA . LYS A 1 108 ? 16.328 4.057 24.666 1.00 54.23 84 LYS A CA 1
ATOM 724 C C . LYS A 1 108 ? 17.559 3.578 25.436 1.00 65.39 84 LYS A C 1
ATOM 725 O O . LYS A 1 108 ? 18.530 3.102 24.842 1.00 66.38 84 LYS A O 1
ATOM 731 N N . ASP A 1 109 ? 17.503 3.709 26.763 1.00 78.14 85 ASP A N 1
ATOM 732 C CA . ASP A 1 109 ? 18.547 3.200 27.645 1.00 83.44 85 ASP A CA 1
ATOM 733 C C . ASP A 1 109 ? 18.204 1.794 28.142 1.00 87.64 85 ASP A C 1
ATOM 734 O O . ASP A 1 109 ? 17.173 1.597 28.791 1.00 82.86 85 ASP A O 1
ATOM 739 N N . THR A 1 110 ? 19.070 0.832 27.832 1.00 95.11 86 THR A N 1
ATOM 740 C CA . THR A 1 110 ? 18.917 -0.560 28.263 1.00 107.03 86 THR A CA 1
ATOM 741 C C . THR A 1 110 ? 19.477 -0.818 29.672 1.00 115.61 86 THR A C 1
ATOM 742 O O . THR A 1 110 ? 18.878 -1.532 30.483 1.00 114.04 86 THR A O 1
ATOM 746 N N . THR A 1 111 ? 20.647 -0.247 29.931 1.00 123.41 87 THR A N 1
ATOM 747 C CA . THR A 1 111 ? 21.281 -0.262 31.245 1.00 124.89 87 THR A CA 1
ATOM 748 C C . THR A 1 111 ? 20.388 -0.749 32.386 1.00 124.33 87 THR A C 1
ATOM 749 O O . THR A 1 111 ? 19.577 0.005 32.920 1.00 125.36 87 THR A O 1
ATOM 753 N N . SER A 1 115 ? 17.415 -1.728 37.820 1.00 121.74 91 SER A N 1
ATOM 754 C CA . SER A 1 115 ? 16.812 -3.051 37.914 1.00 123.41 91 SER A CA 1
ATOM 755 C C . SER A 1 115 ? 15.330 -2.975 38.293 1.00 119.40 91 SER A C 1
ATOM 756 O O . SER A 1 115 ? 14.856 -3.705 39.186 1.00 119.54 91 SER A O 1
ATOM 759 N N A SER A 1 116 ? 14.620 -2.077 37.612 0.51 110.91 92 SER A N 1
ATOM 760 N N B SER A 1 116 ? 14.598 -2.080 37.629 0.49 110.87 92 SER A N 1
ATOM 761 C CA A SER A 1 116 ? 13.168 -1.971 37.687 0.51 102.43 92 SER A CA 1
ATOM 762 C CA B SER A 1 116 ? 13.142 -2.052 37.742 0.49 102.89 92 SER A CA 1
ATOM 763 C C A SER A 1 116 ? 12.571 -2.818 36.563 0.51 94.23 92 SER A C 1
ATOM 764 C C B SER A 1 116 ? 12.562 -2.847 36.572 0.49 94.25 92 SER A C 1
ATOM 765 O O A SER A 1 116 ? 11.352 -2.999 36.473 0.51 87.97 92 SER A O 1
ATOM 766 O O B SER A 1 116 ? 11.344 -3.018 36.457 0.49 88.10 92 SER A O 1
ATOM 771 N N . TYR A 1 117 ? 13.471 -3.332 35.722 1.00 90.32 93 TYR A N 1
ATOM 772 C CA . TYR A 1 117 ? 13.166 -4.261 34.631 1.00 86.17 93 TYR A CA 1
ATOM 773 C C . TYR A 1 117 ? 12.242 -5.423 35.014 1.00 71.76 93 TYR A C 1
ATOM 774 O O . TYR A 1 117 ? 12.512 -6.160 35.946 1.00 75.12 93 TYR A O 1
ATOM 783 N N . ARG A 1 118 ? 11.167 -5.614 34.265 1.00 57.39 94 ARG A N 1
ATOM 784 C CA . ARG A 1 118 ? 10.166 -6.580 34.650 1.00 49.26 94 ARG A CA 1
ATOM 785 C C . ARG A 1 118 ? 9.272 -6.935 33.499 1.00 50.92 94 ARG A C 1
ATOM 786 O O . ARG A 1 118 ? 9.182 -6.207 32.515 1.00 55.34 94 ARG A O 1
ATOM 794 N N . THR A 1 119 ? 8.565 -8.037 33.645 1.00 45.33 95 THR A N 1
ATOM 795 C CA . THR A 1 119 ? 7.604 -8.431 32.644 1.00 48.60 95 THR A CA 1
ATOM 796 C C . THR A 1 119 ? 6.233 -8.422 33.263 1.00 49.18 95 THR A C 1
ATOM 797 O O . THR A 1 119 ? 6.030 -9.028 34.289 1.00 53.83 95 THR A O 1
ATOM 801 N N . ILE A 1 120 ? 5.283 -7.743 32.645 1.00 49.93 96 ILE A N 1
ATOM 802 C CA . ILE A 1 120 ? 3.939 -7.722 33.198 1.00 52.14 96 ILE A CA 1
ATOM 803 C C . ILE A 1 120 ? 2.916 -8.247 32.203 1.00 59.25 96 ILE A C 1
ATOM 804 O O . ILE A 1 120 ? 3.199 -8.416 31.012 1.00 58.19 96 ILE A O 1
ATOM 809 N N . GLY A 1 121 ? 1.707 -8.473 32.696 1.00 54.55 97 GLY A N 1
ATOM 810 C CA . GLY A 1 121 ? 0.672 -9.031 31.873 1.00 45.11 97 GLY A CA 1
ATOM 811 C C . GLY A 1 121 ? -0.171 -7.927 31.288 1.00 55.39 97 GLY A C 1
ATOM 812 O O . GLY A 1 121 ? -0.359 -6.875 31.925 1.00 52.11 97 GLY A O 1
ATOM 813 N N . LEU A 1 122 ? -0.673 -8.170 30.072 1.00 52.44 98 LEU A N 1
ATOM 814 C CA . LEU A 1 122 ? -1.492 -7.203 29.379 1.00 49.07 98 LEU A CA 1
ATOM 815 C C . LEU A 1 122 ? -2.907 -7.716 29.269 1.00 51.16 98 LEU A C 1
ATOM 816 O O . LEU A 1 122 ? -3.136 -8.842 28.808 1.00 52.43 98 LEU A O 1
ATOM 821 N N . SER A 1 123 ? -3.869 -6.885 29.647 1.00 45.96 99 SER A N 1
ATOM 822 C CA . SER A 1 123 ? -5.260 -7.240 29.408 1.00 46.17 99 SER A CA 1
ATOM 823 C C . SER A 1 123 ? -5.568 -7.176 27.905 1.00 50.91 99 SER A C 1
ATOM 824 O O . SER A 1 123 ? -4.752 -6.710 27.104 1.00 58.24 99 SER A O 1
ATOM 827 N N . SER A 1 124 ? -6.742 -7.634 27.506 1.00 53.17 100 SER A N 1
ATOM 828 C CA . SER A 1 124 ? -7.083 -7.592 26.086 1.00 61.02 100 SER A CA 1
ATOM 829 C C . SER A 1 124 ? -7.199 -6.149 25.609 1.00 61.52 100 SER A C 1
ATOM 830 O O . SER A 1 124 ? -6.720 -5.791 24.523 1.00 62.02 100 SER A O 1
ATOM 833 N N . ARG A 1 125 ? -7.817 -5.322 26.445 1.00 50.68 101 ARG A N 1
ATOM 834 C CA . ARG A 1 125 ? -7.923 -3.912 26.153 1.00 51.54 101 ARG A CA 1
ATOM 835 C C . ARG A 1 125 ? -6.552 -3.290 25.858 1.00 53.79 101 ARG A C 1
ATOM 836 O O . ARG A 1 125 ? -6.399 -2.537 24.898 1.00 48.63 101 ARG A O 1
ATOM 844 N N . SER A 1 126 ? -5.572 -3.603 26.701 1.00 46.59 102 SER A N 1
ATOM 845 C CA . SER A 1 126 ? -4.236 -3.078 26.536 1.00 49.80 102 SER A CA 1
ATOM 846 C C . SER A 1 126 ? -3.620 -3.529 25.227 1.00 53.65 102 SER A C 1
ATOM 847 O O . SER A 1 126 ? -2.835 -2.806 24.607 1.00 58.59 102 SER A O 1
ATOM 850 N N . CYS A 1 127 ? -3.964 -4.736 24.813 1.00 53.40 103 CYS A N 1
ATOM 851 C CA . CYS A 1 127 ? -3.481 -5.218 23.537 1.00 56.20 103 CYS A CA 1
ATOM 852 C C . CYS A 1 127 ? -4.086 -4.434 22.369 1.00 53.80 103 CYS A C 1
ATOM 853 O O . CYS A 1 127 ? -3.361 -4.038 21.465 1.00 59.19 103 CYS A O 1
ATOM 856 N N . GLU A 1 128 ? -5.396 -4.187 22.394 1.00 51.81 104 GLU A N 1
ATOM 857 C CA . GLU A 1 128 ? -6.003 -3.335 21.378 1.00 57.94 104 GLU A CA 1
ATOM 858 C C . GLU A 1 128 ? -5.270 -2.014 21.332 1.00 56.24 104 GLU A C 1
ATOM 859 O O . GLU A 1 128 ? -5.009 -1.467 20.253 1.00 57.54 104 GLU A O 1
ATOM 865 N N . ILE A 1 129 ? -4.972 -1.475 22.509 1.00 48.80 105 ILE A N 1
ATOM 866 C CA . ILE A 1 129 ? -4.412 -0.142 22.553 1.00 47.67 105 ILE A CA 1
ATOM 867 C C . ILE A 1 129 ? -3.086 -0.158 21.814 1.00 49.20 105 ILE A C 1
ATOM 868 O O . ILE A 1 129 ? -2.857 0.652 20.910 1.00 47.78 105 ILE A O 1
ATOM 873 N N . LEU A 1 130 ? -2.234 -1.113 22.174 1.00 47.77 106 LEU A N 1
ATOM 874 C CA . LEU A 1 130 ? -0.962 -1.281 21.492 1.00 49.11 106 LEU A CA 1
ATOM 875 C C . LEU A 1 130 ? -1.122 -1.495 19.964 1.00 58.16 106 LEU A C 1
ATOM 876 O O . LEU A 1 130 ? -0.381 -0.910 19.166 1.00 58.22 106 LEU A O 1
ATOM 881 N N . LYS A 1 131 ? -2.089 -2.318 19.558 1.00 52.95 107 LYS A N 1
ATOM 882 C CA . LYS A 1 131 ? -2.245 -2.646 18.151 1.00 51.53 107 LYS A CA 1
ATOM 883 C C . LYS A 1 131 ? -2.635 -1.402 17.364 1.00 55.56 107 LYS A C 1
ATOM 884 O O . LYS A 1 131 ? -2.157 -1.170 16.237 1.00 57.79 107 LYS A O 1
ATOM 890 N N . LYS A 1 132 ? -3.481 -0.589 17.980 1.00 49.40 108 LYS A N 1
ATOM 891 C CA . LYS A 1 132 ? -3.938 0.654 17.374 1.00 43.53 108 LYS A CA 1
ATOM 892 C C . LYS A 1 132 ? -2.744 1.576 17.175 1.00 48.44 108 LYS A C 1
ATOM 893 O O . LYS A 1 132 ? -2.564 2.130 16.077 1.00 52.70 108 LYS A O 1
ATOM 899 N N . ALA A 1 133 ? -1.911 1.718 18.213 1.00 43.46 109 ALA A N 1
ATOM 900 C CA . ALA A 1 133 ? -0.719 2.563 18.105 1.00 43.68 109 ALA A 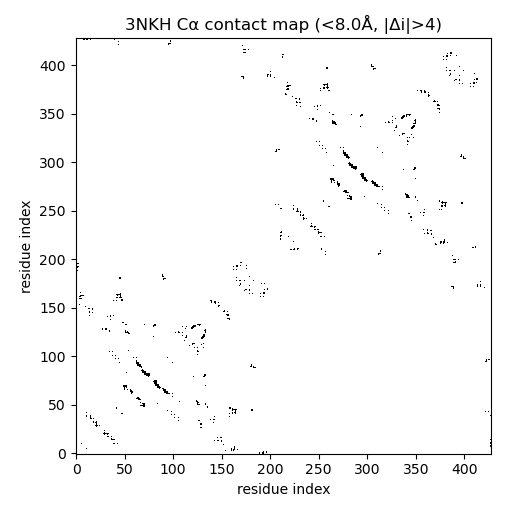CA 1
ATOM 901 C C . ALA A 1 133 ? 0.176 2.099 16.951 1.00 48.33 109 ALA A C 1
ATOM 902 O O . ALA A 1 133 ? 0.646 2.901 16.125 1.00 47.86 109 ALA A O 1
ATOM 904 N N . ILE A 1 134 ? 0.410 0.792 16.912 1.00 49.43 110 ILE A N 1
ATOM 905 C CA . ILE A 1 134 ? 1.295 0.195 15.928 1.00 48.00 110 ILE A CA 1
ATOM 906 C C . ILE A 1 134 ? 0.715 0.350 14.519 1.00 47.27 110 ILE A C 1
ATOM 907 O O . ILE A 1 134 ? 1.434 0.566 13.553 1.00 49.01 110 ILE A O 1
ATOM 912 N N . LEU A 1 135 ? -0.598 0.267 14.414 1.00 52.93 111 LEU A N 1
ATOM 913 C CA . LEU A 1 135 ? -1.245 0.404 13.124 1.00 51.42 111 LEU A CA 1
ATOM 914 C C . LEU A 1 135 ? -1.038 1.825 12.635 1.00 50.89 111 LEU A C 1
ATOM 915 O O . LEU A 1 135 ? -0.633 2.053 11.514 1.00 51.74 111 LEU A O 1
ATOM 920 N N . GLU A 1 136 ? -1.296 2.797 13.487 1.00 51.31 112 GLU A N 1
ATOM 921 C CA . GLU A 1 136 ? -1.058 4.160 13.082 1.00 45.83 112 GLU A CA 1
ATOM 922 C C . GLU A 1 136 ? 0.390 4.357 12.683 1.00 49.17 112 GLU A C 1
ATOM 923 O O . GLU A 1 136 ? 0.699 5.125 11.752 1.00 45.66 112 GLU A O 1
ATOM 929 N N . ASN A 1 137 ? 1.287 3.666 13.384 1.00 44.15 113 ASN A N 1
ATOM 930 C CA . ASN A 1 137 ? 2.696 3.838 13.106 1.00 39.81 113 ASN A CA 1
ATOM 931 C C . ASN A 1 137 ? 3.122 3.209 11.765 1.00 50.24 113 ASN A C 1
ATOM 932 O O . ASN A 1 137 ? 3.942 3.769 11.047 1.00 48.60 113 ASN A O 1
ATOM 937 N N . LYS A 1 138 ? 2.552 2.060 11.420 1.00 50.40 114 LYS A N 1
ATOM 938 C CA . LYS A 1 138 ? 2.855 1.438 10.151 1.00 50.33 114 LYS A CA 1
ATOM 939 C C . LYS A 1 138 ? 2.437 2.375 9.044 1.00 53.22 114 LYS A C 1
ATOM 940 O O . LYS A 1 138 ? 3.172 2.600 8.098 1.00 56.29 114 LYS A O 1
ATOM 946 N N . LYS A 1 139 ? 1.262 2.955 9.200 1.00 48.58 115 LYS A N 1
ATOM 947 C CA . LYS A 1 139 ? 0.687 3.790 8.183 1.00 51.38 115 LYS A CA 1
ATOM 948 C C . LYS A 1 139 ? 1.520 5.064 7.985 1.00 55.12 115 LYS A C 1
ATOM 949 O O . LYS A 1 139 ? 1.850 5.429 6.847 1.00 58.09 115 LYS A O 1
ATOM 955 N N . ASP A 1 140 ? 1.906 5.720 9.075 1.00 52.08 116 ASP A N 1
ATOM 956 C CA . ASP A 1 140 ? 2.649 6.989 8.957 1.00 55.55 116 ASP A CA 1
ATOM 957 C C . ASP A 1 140 ? 4.072 6.735 8.532 1.00 52.37 116 ASP A C 1
ATOM 958 O O . ASP A 1 140 ? 4.685 7.509 7.802 1.00 55.41 116 ASP A O 1
ATOM 963 N N . SER A 1 141 ? 4.591 5.615 8.975 1.00 48.88 117 SER A N 1
ATOM 964 C CA . SER A 1 141 ? 5.900 5.219 8.541 1.00 56.33 117 SER A CA 1
ATOM 965 C C . SER A 1 141 ? 5.893 5.174 7.010 1.00 59.11 117 SER A C 1
ATOM 966 O O . SER A 1 141 ? 6.732 5.782 6.353 1.00 62.73 117 SER A O 1
ATOM 969 N N . LYS A 1 142 ? 4.915 4.462 6.464 1.00 51.16 118 LYS A N 1
ATOM 970 C CA . LYS A 1 142 ? 4.828 4.223 5.044 1.00 47.88 118 LYS A CA 1
ATOM 971 C C . LYS A 1 142 ? 4.510 5.455 4.232 1.00 52.69 118 LYS A C 1
ATOM 972 O O . LYS A 1 142 ? 5.097 5.679 3.189 1.00 49.65 118 LYS A O 1
ATOM 978 N N . TRP A 1 143 ? 3.577 6.257 4.708 1.00 52.06 119 TRP A N 1
ATOM 979 C CA . TRP A 1 143 ? 3.123 7.366 3.900 1.00 50.01 119 TRP A CA 1
ATOM 980 C C . TRP A 1 143 ? 3.680 8.752 4.215 1.00 50.89 119 TRP A C 1
ATOM 981 O O . TRP A 1 143 ? 3.531 9.650 3.412 1.00 55.43 119 TRP A O 1
ATOM 992 N N A ASN A 1 144 ? 4.278 8.936 5.385 0.63 48.25 120 ASN A N 1
ATOM 993 N N B ASN A 1 144 ? 4.336 8.907 5.362 0.37 48.57 120 ASN A N 1
ATOM 994 C CA A ASN A 1 144 ? 4.705 10.268 5.790 0.63 48.78 120 ASN A CA 1
ATOM 995 C CA B ASN A 1 144 ? 4.865 10.205 5.776 0.37 49.01 120 ASN A CA 1
ATOM 996 C C A ASN A 1 144 ? 6.217 10.324 5.858 0.63 50.42 120 ASN A C 1
ATOM 997 C C B ASN A 1 144 ? 6.385 10.255 5.720 0.37 50.88 120 ASN A C 1
ATOM 998 O O A ASN A 1 144 ? 6.838 9.616 6.648 0.63 50.68 120 ASN A O 1
ATOM 999 O O B ASN A 1 144 ? 7.058 9.471 6.389 0.37 50.64 120 ASN A O 1
ATOM 1008 N N A ASP A 1 145 ? 6.816 11.144 5.004 0.63 51.45 121 ASP A N 1
ATOM 1009 N N B ASP A 1 145 ? 6.929 11.182 4.936 0.37 52.52 121 ASP A N 1
ATOM 1010 C CA A ASP A 1 145 ? 8.262 11.119 4.870 0.63 55.72 121 ASP A CA 1
ATOM 1011 C CA B ASP A 1 145 ? 8.379 11.267 4.798 0.37 56.94 121 ASP A CA 1
ATOM 1012 C C A ASP A 1 145 ? 8.944 11.547 6.168 0.63 55.58 121 ASP A C 1
ATOM 1013 C C B ASP A 1 145 ? 9.054 11.809 6.049 0.37 55.38 121 ASP A C 1
ATOM 1014 O O A ASP A 1 145 ? 10.038 11.089 6.466 0.63 58.82 121 ASP A O 1
ATOM 1015 O O B ASP A 1 145 ? 10.264 11.699 6.196 0.37 57.68 121 ASP A O 1
ATOM 1024 N N . GLY A 1 146 ? 8.270 12.388 6.950 1.00 46.28 122 GLY A N 1
ATOM 1025 C CA . GLY A 1 146 ? 8.818 12.917 8.185 1.00 43.79 122 GLY A CA 1
ATOM 1026 C C . GLY A 1 146 ? 8.789 11.935 9.362 1.00 50.16 122 GLY A C 1
ATOM 1027 O O . GLY A 1 146 ? 9.242 12.241 10.446 1.00 52.70 122 GLY A O 1
ATOM 1028 N N . TYR A 1 147 ? 8.260 10.746 9.143 1.00 50.19 123 TYR A N 1
ATOM 1029 C CA . TYR A 1 147 ? 8.123 9.803 10.212 1.00 49.46 123 TYR A CA 1
ATOM 1030 C C . TYR A 1 147 ? 9.197 8.752 10.100 1.00 49.84 123 TYR A C 1
ATOM 1031 O O . TYR A 1 147 ? 9.133 7.894 9.248 1.00 61.05 123 TYR A O 1
ATOM 1040 N N . LEU A 1 148 ? 10.183 8.824 10.981 1.00 47.68 124 LEU A N 1
ATOM 1041 C CA . LEU A 1 148 ? 11.315 7.918 10.965 1.00 43.69 124 LEU A CA 1
ATOM 1042 C C . LEU A 1 148 ? 11.031 6.801 11.972 1.00 53.67 124 LEU A C 1
ATOM 1043 O O . LEU A 1 148 ? 11.138 6.995 13.192 1.00 52.93 124 LEU A O 1
ATOM 1048 N N . ASN A 1 149 ? 10.631 5.638 11.477 1.00 50.40 125 ASN A N 1
ATOM 1049 C CA . ASN A 1 149 ? 10.388 4.536 12.379 1.00 49.47 125 ASN A CA 1
ATOM 1050 C C . ASN A 1 149 ? 11.650 4.130 13.126 1.00 48.77 125 ASN A C 1
ATOM 1051 O O . ASN A 1 149 ? 12.590 3.722 12.491 1.00 49.84 125 ASN A O 1
ATOM 1056 N N . ARG A 1 150 ? 11.671 4.222 14.460 1.00 43.30 126 ARG A N 1
ATOM 1057 C CA . ARG A 1 150 ? 12.759 3.626 15.233 1.00 42.79 126 ARG A CA 1
ATOM 1058 C C . ARG A 1 150 ? 12.232 2.542 16.177 1.00 48.41 126 ARG A C 1
ATOM 1059 O O . ARG A 1 150 ? 12.881 2.176 17.145 1.00 50.30 126 ARG A O 1
ATOM 1067 N N . ASN A 1 151 ? 11.042 2.050 15.875 1.00 49.05 127 ASN A N 1
ATOM 1068 C CA . ASN A 1 151 ? 10.410 0.968 16.624 1.00 50.84 127 ASN A CA 1
ATOM 1069 C C . ASN A 1 151 ? 9.748 1.316 17.935 1.00 55.44 127 ASN A C 1
ATOM 1070 O O . ASN A 1 151 ? 9.303 0.423 18.669 1.00 61.75 127 ASN A O 1
ATOM 1075 N N . PHE A 1 152 ? 9.670 2.600 18.239 1.00 43.45 128 PHE A N 1
ATOM 1076 C CA . PHE A 1 152 ? 8.899 2.987 19.398 1.00 42.79 128 PHE A CA 1
ATOM 1077 C C . PHE A 1 152 ? 7.408 2.862 19.128 1.00 46.49 128 PHE A C 1
ATOM 1078 O O . PHE A 1 152 ? 6.964 2.868 17.973 1.00 50.13 128 PHE A O 1
ATOM 1086 N N . VAL A 1 153 ? 6.636 2.702 20.188 1.00 45.36 129 VAL A N 1
ATOM 1087 C CA . VAL A 1 153 ? 5.197 2.538 20.038 1.00 41.82 129 VAL A CA 1
ATOM 1088 C C . VAL A 1 153 ? 4.439 3.845 20.260 1.00 43.50 129 VAL A C 1
ATOM 1089 O O . VAL A 1 153 ? 3.539 4.187 19.504 1.00 46.89 129 VAL A O 1
ATOM 1093 N N . PHE A 1 154 ? 4.793 4.590 21.290 1.00 46.12 130 PHE A N 1
ATOM 1094 C CA . PHE A 1 154 ? 4.036 5.800 21.593 1.00 41.81 130 PHE A CA 1
ATOM 1095 C C . PHE A 1 154 ? 4.792 7.016 21.120 1.00 43.24 130 PHE A C 1
ATOM 1096 O O . PHE A 1 154 ? 5.640 7.573 21.821 1.00 43.70 130 PHE A O 1
ATOM 1104 N N . THR A 1 155 ? 4.474 7.437 19.903 1.00 45.46 131 THR A N 1
ATOM 1105 C CA . THR A 1 155 ? 5.338 8.344 19.181 1.00 41.44 131 THR A CA 1
ATOM 1106 C C . THR A 1 155 ? 4.609 9.608 18.765 1.00 46.49 131 THR A C 1
ATOM 1107 O O . THR A 1 155 ? 3.374 9.648 18.747 1.00 42.68 131 THR A O 1
ATOM 1111 N N . ASN A 1 156 ? 5.381 10.646 18.444 1.00 38.94 132 ASN A N 1
ATOM 1112 C CA . ASN A 1 156 ? 4.815 11.802 17.776 1.00 33.67 132 ASN A CA 1
ATOM 1113 C C . ASN A 1 156 ? 4.886 11.556 16.266 1.00 44.49 132 ASN A C 1
ATOM 1114 O O . ASN A 1 156 ? 5.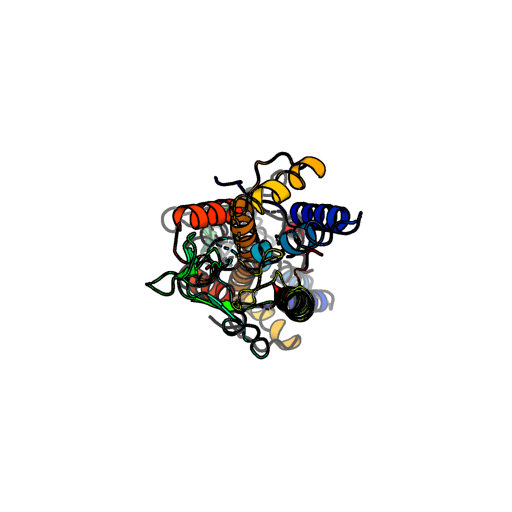255 10.457 15.837 1.00 44.05 132 ASN A O 1
ATOM 1119 N N . HIS A 1 157 ? 4.542 12.577 15.481 1.00 45.02 133 HIS A N 1
ATOM 1120 C CA . HIS A 1 157 ? 4.501 12.486 14.032 1.00 42.48 133 HIS A CA 1
ATOM 1121 C C . HIS A 1 157 ? 5.870 12.248 13.406 1.00 49.22 133 HIS A C 1
ATOM 1122 O O . HIS A 1 157 ? 5.949 11.946 12.223 1.00 48.75 133 HIS A O 1
ATOM 1129 N N . LYS A 1 158 ? 6.941 12.380 14.188 1.00 53.14 134 LYS A N 1
ATOM 1130 C CA . LYS A 1 158 ? 8.277 12.201 13.641 1.00 48.92 134 LYS A CA 1
ATOM 1131 C C . LYS A 1 158 ? 8.830 10.825 13.925 1.00 47.06 134 LYS A C 1
ATOM 1132 O O . LYS A 1 158 ? 9.918 10.503 13.455 1.00 48.31 134 LYS A O 1
ATOM 1138 N N . GLY A 1 159 ? 8.093 10.021 14.689 1.00 43.74 135 GLY A N 1
ATOM 1139 C CA . GLY A 1 159 ? 8.531 8.671 15.053 1.00 38.02 135 GLY A CA 1
ATOM 1140 C C . GLY A 1 159 ? 9.354 8.619 16.322 1.00 38.96 135 GLY A C 1
ATOM 1141 O O . GLY A 1 159 ? 9.822 7.543 16.744 1.00 44.52 135 GLY A O 1
ATOM 1142 N N . ASN A 1 160 ? 9.551 9.789 16.928 1.00 37.15 136 ASN A N 1
ATOM 1143 C CA . ASN A 1 160 ? 10.171 9.897 18.250 1.00 41.51 136 ASN A CA 1
ATOM 1144 C C . ASN A 1 160 ? 9.187 9.583 19.394 1.00 46.16 136 ASN A C 1
ATOM 1145 O O . ASN A 1 160 ? 8.001 9.856 19.288 1.00 48.67 136 ASN A O 1
ATOM 1150 N N . PRO A 1 161 ? 9.684 8.995 20.487 1.00 48.47 137 PRO A N 1
ATOM 1151 C CA . PRO A 1 161 ? 8.837 8.865 21.673 1.00 45.25 137 PRO A CA 1
ATOM 1152 C C . PRO A 1 161 ? 8.302 10.237 22.039 1.00 46.70 137 PRO A C 1
ATOM 1153 O O . PRO A 1 161 ? 9.077 11.185 22.088 1.00 44.35 137 PRO A O 1
ATOM 1165 N N . GLN A 1 163 ? 7.201 13.519 23.861 1.00 47.86 139 GLN A N 1
ATOM 1166 C CA . GLN A 1 163 ? 7.762 14.191 25.012 1.00 45.02 139 GLN A CA 1
ATOM 1167 C C . GLN A 1 163 ? 6.801 14.288 26.172 1.00 44.93 139 GLN A C 1
ATOM 1168 O O . GLN A 1 163 ? 5.630 14.665 26.040 1.00 49.77 139 GLN A O 1
ATOM 1174 N N . THR A 1 164 ? 7.341 13.956 27.324 1.00 45.36 140 THR A N 1
ATOM 1175 C CA . THR A 1 164 ? 6.635 13.995 28.585 1.00 47.25 140 THR A CA 1
ATOM 1176 C C . THR A 1 164 ? 5.791 15.248 28.833 1.00 46.69 140 THR A C 1
ATOM 1177 O O . THR A 1 164 ? 4.641 15.138 29.255 1.00 46.15 140 THR A O 1
ATOM 1181 N N A GLU A 1 165 ? 6.409 16.407 28.615 0.56 45.05 141 GLU A N 1
ATOM 1182 N N B GLU A 1 165 ? 6.303 16.439 28.540 0.44 45.15 141 GLU A N 1
ATOM 1183 C CA A GLU A 1 165 ? 5.791 17.701 28.845 0.56 46.62 141 GLU A CA 1
ATOM 1184 C CA B GLU A 1 165 ? 5.467 17.622 28.745 0.44 46.97 141 GLU A CA 1
ATOM 1185 C C A GLU A 1 165 ? 4.568 17.878 27.974 0.56 49.71 141 GLU A C 1
ATOM 1186 C C B GLU A 1 165 ? 4.338 17.842 27.729 0.44 49.22 141 GLU A C 1
ATOM 1187 O O A GLU A 1 165 ? 3.586 18.506 28.385 0.56 54.01 141 GLU A O 1
ATOM 1188 O O B GLU A 1 165 ? 3.326 18.458 28.076 0.44 52.17 141 GLU A O 1
ATOM 1199 N N A ARG A 1 166 ? 4.620 17.326 26.769 0.56 44.41 142 ARG A N 1
ATOM 1200 N N B ARG A 1 166 ? 4.470 17.353 26.498 0.44 44.91 142 ARG A N 1
ATOM 1201 C CA A ARG A 1 166 ? 3.501 17.475 25.861 0.56 48.28 142 ARG A CA 1
ATOM 1202 C CA B ARG A 1 166 ? 3.315 17.456 25.604 0.44 49.31 142 ARG A CA 1
ATOM 1203 C C A ARG A 1 166 ? 2.318 16.615 26.314 0.56 48.18 142 ARG A C 1
ATOM 1204 C C B ARG A 1 166 ? 2.212 16.504 26.075 0.44 48.04 142 ARG A C 1
ATOM 1205 O O A ARG A 1 166 ? 1.188 17.089 26.396 0.56 47.99 142 ARG A O 1
ATOM 1206 O O B ARG A 1 166 ? 1.029 16.821 25.982 0.44 47.88 142 ARG A O 1
ATOM 1221 N N . PHE A 1 167 ? 2.596 15.358 26.623 1.00 46.68 143 PHE A N 1
ATOM 1222 C CA . PHE A 1 167 ? 1.601 14.450 27.147 1.00 42.52 143 PHE A CA 1
ATOM 1223 C C . PHE A 1 167 ? 0.901 15.101 28.351 1.00 49.04 143 PHE A C 1
ATOM 1224 O O . PHE A 1 167 ? -0.327 15.223 28.393 1.00 48.94 143 PHE A O 1
ATOM 1232 N N . ASN A 1 168 ? 1.693 15.574 29.304 1.00 50.26 144 ASN A N 1
ATOM 1233 C CA . ASN A 1 168 ? 1.148 16.152 30.524 1.00 48.50 144 ASN A CA 1
ATOM 1234 C C . ASN A 1 168 ? 0.278 17.387 30.289 1.00 51.38 144 ASN A C 1
ATOM 1235 O O . ASN A 1 168 ? -0.757 17.564 30.935 1.00 57.68 144 ASN A O 1
ATOM 1240 N N . LYS A 1 169 ? 0.711 18.246 29.379 1.00 47.60 145 LYS A N 1
ATOM 1241 C CA . LYS A 1 169 ? -0.025 19.453 29.029 1.00 52.56 145 LYS A CA 1
ATOM 1242 C C . LYS A 1 169 ? -1.431 19.101 28.526 1.00 54.81 145 LYS A C 1
ATOM 1243 O O . LYS A 1 169 ? -2.439 19.672 28.974 1.00 56.81 145 LYS A O 1
ATOM 1249 N N . ILE A 1 170 ? -1.498 18.125 27.629 1.00 47.62 146 ILE A N 1
ATOM 1250 C CA . ILE A 1 170 ? -2.765 17.730 27.055 1.00 48.46 146 ILE A CA 1
ATOM 1251 C C . ILE A 1 170 ? -3.617 17.076 28.124 1.00 52.97 146 ILE A C 1
ATOM 1252 O O . ILE A 1 170 ? -4.829 17.274 28.192 1.00 51.20 146 ILE A O 1
ATOM 1257 N N . LEU A 1 171 ? -2.974 16.305 28.984 1.00 58.28 147 LEU A N 1
ATOM 1258 C CA . LEU A 1 171 ? -3.703 15.630 30.039 1.00 54.08 147 LEU A CA 1
ATOM 1259 C C . LEU A 1 171 ? -4.302 16.638 31.026 1.00 55.57 147 LEU A C 1
ATOM 1260 O O . LEU A 1 171 ? -5.446 16.506 31.437 1.00 56.92 147 LEU A O 1
ATOM 1265 N N . ARG A 1 172 ? -3.550 17.660 31.399 1.00 54.21 148 ARG A N 1
ATOM 1266 C CA . ARG A 1 172 ? -4.086 18.625 32.353 1.00 51.71 148 ARG A CA 1
ATOM 1267 C C . ARG A 1 172 ? -5.270 19.336 31.740 1.00 54.69 148 ARG A C 1
ATOM 1268 O O . ARG A 1 172 ? -6.326 19.455 32.352 1.00 57.52 148 ARG A O 1
ATOM 1276 N N A GLU A 1 173 ? -5.071 19.811 30.513 0.50 57.37 149 GLU A N 1
ATOM 1277 N N B GLU A 1 173 ? -5.091 19.826 30.520 0.50 57.31 149 GLU A N 1
ATOM 1278 C CA A GLU A 1 173 ? -6.062 20.612 29.810 0.50 56.20 149 GLU A CA 1
ATOM 1279 C CA B GLU A 1 173 ? -6.121 20.630 29.885 0.50 57.36 149 GLU A CA 1
ATOM 1280 C C A GLU A 1 173 ? -7.385 19.858 29.697 0.50 57.88 149 GLU A C 1
ATOM 1281 C C B GLU A 1 173 ? -7.413 19.833 29.795 0.50 58.20 149 GLU A C 1
ATOM 1282 O O A GLU A 1 173 ? -8.449 20.438 29.878 0.50 63.08 149 GLU A O 1
ATOM 1283 O O B GLU A 1 173 ? -8.486 20.357 30.079 0.50 62.67 149 GLU A O 1
ATOM 1294 N N . ALA A 1 174 ? -7.310 18.559 29.437 1.00 52.37 150 ALA A N 1
ATOM 1295 C CA . ALA A 1 174 ? -8.496 17.712 29.385 1.00 51.14 150 ALA A CA 1
ATOM 1296 C C . ALA A 1 174 ? -9.140 17.609 30.763 1.00 55.72 150 ALA A C 1
ATOM 1297 O O . ALA A 1 174 ? -10.344 17.835 30.912 1.00 63.43 150 ALA A O 1
ATOM 1299 N N . ALA A 1 175 ? -8.334 17.252 31.759 1.00 51.53 151 ALA A N 1
ATOM 1300 C CA . ALA A 1 175 ? -8.810 17.121 33.130 1.00 58.29 151 ALA A CA 1
ATOM 1301 C C . ALA A 1 175 ? -9.554 18.380 33.585 1.00 62.80 151 ALA A C 1
ATOM 1302 O O . ALA A 1 175 ? -10.660 18.295 34.100 1.00 69.31 151 ALA A O 1
ATOM 1304 N N . LYS A 1 176 ? -8.955 19.543 33.365 1.00 61.87 152 LYS A N 1
ATOM 1305 C CA . LYS A 1 176 ? -9.623 20.805 33.634 1.00 69.20 152 LYS A CA 1
ATOM 1306 C C . LYS A 1 176 ? -10.908 20.952 32.812 1.00 72.05 152 LYS A C 1
ATOM 1307 O O . LYS A 1 176 ? -11.975 21.237 33.363 1.00 76.45 152 LYS A O 1
ATOM 1313 N N . ASP A 1 177 ? -10.809 20.764 31.497 1.00 70.18 153 ASP A N 1
ATOM 1314 C CA . ASP A 1 177 ? -11.983 20.851 30.635 1.00 69.62 153 ASP A CA 1
ATOM 1315 C C . ASP A 1 177 ? -13.127 19.950 31.105 1.00 70.08 153 ASP A C 1
ATOM 1316 O O . ASP A 1 177 ? -14.297 20.220 30.836 1.00 74.63 153 ASP A O 1
ATOM 1321 N N . VAL A 1 178 ? -12.784 18.885 31.808 1.00 60.06 154 VAL A N 1
ATOM 1322 C CA . VAL A 1 178 ? -13.754 17.876 32.163 1.00 62.03 154 VAL A CA 1
ATOM 1323 C C . VAL A 1 178 ? -14.254 18.146 33.591 1.00 70.48 154 VAL A C 1
ATOM 1324 O O . VAL A 1 178 ? -15.081 17.414 34.145 1.00 67.56 154 VAL A O 1
ATOM 1328 N N . GLY A 1 179 ? -13.754 19.235 34.171 1.00 75.21 155 GLY A N 1
ATOM 1329 C CA . GLY A 1 179 ? -14.171 19.667 35.485 1.00 72.25 155 GLY A CA 1
ATOM 1330 C C . GLY A 1 179 ? -13.584 18.923 36.672 1.00 78.57 155 GLY A C 1
ATOM 1331 O O . GLY A 1 179 ? -14.027 19.120 37.801 1.00 85.00 155 GLY A O 1
ATOM 1332 N N . ILE A 1 180 ? -12.601 18.061 36.437 1.00 80.04 156 ILE A N 1
ATOM 1333 C CA . ILE A 1 180 ? -11.819 17.487 37.531 1.00 74.04 156 ILE A CA 1
ATOM 1334 C C . ILE A 1 180 ? -10.968 18.589 38.151 1.00 83.10 156 ILE A C 1
ATOM 1335 O O . ILE A 1 180 ? -10.421 19.429 37.445 1.00 83.52 156 ILE A O 1
ATOM 1340 N N . ASP A 1 181 ? -10.860 18.572 39.474 1.00 97.63 157 ASP A N 1
ATOM 1341 C CA . ASP A 1 181 ? -10.261 19.673 40.219 1.00 107.65 157 ASP A CA 1
ATOM 1342 C C . ASP A 1 181 ? -8.840 19.365 40.690 1.00 97.03 157 ASP A C 1
ATOM 1343 O O . ASP A 1 181 ? -8.034 20.275 40.908 1.00 97.14 157 ASP A O 1
ATOM 1348 N N A LYS A 1 182 ? -8.544 18.080 40.853 0.70 87.83 158 LYS A N 1
ATOM 1349 N N B LYS A 1 182 ? -8.537 18.081 40.850 0.30 88.07 158 LYS A N 1
ATOM 1350 C CA A LYS A 1 182 ? -7.230 17.639 41.292 0.70 83.98 158 LYS A CA 1
ATOM 1351 C CA B LYS A 1 182 ? -7.216 17.666 41.301 0.30 84.24 158 LYS A CA 1
ATOM 1352 C C A LYS A 1 182 ? -6.135 18.045 40.294 0.70 80.53 158 LYS A C 1
ATOM 1353 C C B LYS A 1 182 ? -6.137 18.065 40.297 0.30 80.94 158 LYS A C 1
ATOM 1354 O O A LYS A 1 182 ? -6.412 18.279 39.122 0.70 78.56 158 LYS A O 1
ATOM 1355 O O B LYS A 1 182 ? -6.421 18.286 39.122 0.30 79.21 158 LYS A O 1
ATOM 1366 N N . GLU A 1 183 ? -4.900 18.170 40.769 1.00 80.69 159 GLU A N 1
ATOM 1367 C CA . GLU A 1 183 ? -3.766 18.399 39.880 1.00 80.50 159 GLU A CA 1
ATOM 1368 C C . GLU A 1 183 ? -3.551 17.078 39.167 1.00 77.74 159 GLU A C 1
ATOM 1369 O O . GLU A 1 183 ? -3.785 16.010 39.735 1.00 80.60 159 GLU A O 1
ATOM 1375 N N . VAL A 1 184 ? -3.137 17.133 37.914 1.00 69.27 160 VAL A N 1
ATOM 1376 C CA . VAL A 1 184 ? -3.028 15.908 37.145 1.00 66.92 160 VAL A CA 1
ATOM 1377 C C . VAL A 1 184 ? -1.704 15.856 36.394 1.00 64.77 160 VAL A C 1
ATOM 1378 O O . VAL A 1 184 ? -1.107 16.892 36.088 1.00 69.99 160 VAL A O 1
ATOM 1382 N N . SER A 1 185 ? -1.233 14.640 36.149 1.00 57.54 161 SER A N 1
ATOM 1383 C CA . SER A 1 185 ? -0.027 14.416 35.377 1.00 57.81 161 SER A CA 1
ATOM 1384 C C . SER A 1 185 ? 0.072 12.922 35.226 1.00 50.87 161 SER A C 1
ATOM 1385 O O . SER A 1 185 ? -0.726 12.208 35.812 1.00 48.13 161 SER A O 1
ATOM 1388 N N . SER A 1 186 ? 1.054 12.442 34.465 1.00 42.22 162 SER A N 1
ATOM 1389 C CA . SER A 1 186 ? 1.250 10.998 34.350 1.00 42.86 162 SER A CA 1
ATOM 1390 C C . SER A 1 186 ? 1.376 10.270 35.699 1.00 41.68 162 SER A C 1
ATOM 1391 O O . SER A 1 186 ? 0.996 9.110 35.817 1.00 42.29 162 SER A O 1
ATOM 1394 N N . HIS A 1 187 ? 1.936 10.931 36.706 1.00 45.65 163 HIS A N 1
ATOM 1395 C CA . HIS A 1 187 ? 2.099 10.281 37.999 1.00 48.82 163 HIS A CA 1
ATOM 1396 C C . HIS A 1 187 ? 0.744 9.825 38.511 1.00 56.25 163 HIS A C 1
ATOM 1397 O O . HIS A 1 187 ? 0.590 8.713 39.014 1.00 56.80 163 HIS A O 1
ATOM 1404 N N . ILE A 1 188 ? -0.242 10.701 38.380 1.00 54.57 164 ILE A N 1
ATOM 1405 C CA . ILE A 1 188 ? -1.531 10.439 38.986 1.00 51.46 164 ILE A CA 1
ATOM 1406 C C . ILE A 1 188 ? -2.121 9.211 38.313 1.00 53.11 164 ILE A C 1
ATOM 1407 O O . ILE A 1 188 ? -2.862 8.456 38.939 1.00 57.36 164 ILE A O 1
ATOM 1412 N N . LEU A 1 189 ? -1.766 8.988 37.050 1.00 44.00 165 LEU A N 1
ATOM 1413 C CA . LEU A 1 189 ? -2.265 7.808 36.360 1.00 47.23 165 LEU A CA 1
ATOM 1414 C C . LEU A 1 189 ? -1.625 6.553 36.914 1.00 50.25 165 LEU A C 1
ATOM 1415 O O . LEU A 1 189 ? -2.295 5.537 37.080 1.00 50.63 165 LEU A O 1
ATOM 1420 N N . ARG A 1 190 ? -0.322 6.605 37.168 1.00 43.76 166 ARG A N 1
ATOM 1421 C CA . ARG A 1 190 ? 0.349 5.433 37.680 1.00 44.44 166 ARG A CA 1
ATOM 1422 C C . ARG A 1 190 ? -0.271 5.115 39.042 1.00 48.68 166 ARG A C 1
ATOM 1423 O O . ARG A 1 190 ? -0.658 3.978 39.299 1.00 53.73 166 ARG A O 1
ATOM 1431 N N . HIS A 1 191 ? -0.411 6.142 39.881 1.00 47.83 167 HIS A N 1
ATOM 1432 C CA . HIS A 1 191 ? -1.067 6.020 41.186 1.00 52.02 167 HIS A CA 1
ATOM 1433 C C . HIS A 1 191 ? -2.467 5.424 41.073 1.00 55.25 167 HIS A C 1
ATOM 1434 O O . HIS A 1 191 ? -2.892 4.660 41.938 1.00 57.28 167 HIS A O 1
ATOM 1441 N N . SER A 1 192 ? -3.173 5.788 40.010 1.00 48.81 168 SER A N 1
ATOM 1442 C CA . SER A 1 192 ? -4.524 5.321 39.792 1.00 46.02 168 SER A CA 1
ATOM 1443 C C . SER A 1 192 ? -4.550 3.828 39.576 1.00 52.27 168 SER A C 1
ATOM 1444 O O . SER A 1 192 ? -5.436 3.140 40.087 1.00 65.80 168 SER A O 1
ATOM 1447 N N . HIS A 1 193 ? -3.554 3.321 38.868 1.00 41.87 169 HIS A N 1
ATOM 1448 C CA . HIS A 1 193 ? -3.440 1.897 38.666 1.00 46.94 169 HIS A CA 1
ATOM 1449 C C . HIS A 1 193 ? -3.153 1.179 39.979 1.00 52.21 169 HIS A C 1
ATOM 1450 O O . HIS A 1 193 ? -3.648 0.081 40.203 1.00 51.08 169 HIS A O 1
ATOM 1457 N N . ILE A 1 194 ? -2.340 1.790 40.836 1.00 50.69 170 ILE A N 1
ATOM 1458 C CA . ILE A 1 194 ? -2.021 1.185 42.112 1.00 46.12 170 ILE A CA 1
ATOM 1459 C C . ILE A 1 194 ? -3.281 1.175 42.973 1.00 57.25 170 ILE A C 1
ATOM 1460 O O . ILE A 1 194 ? -3.568 0.225 43.698 1.00 54.10 170 ILE A O 1
ATOM 1465 N N . SER A 1 195 ? -4.050 2.242 42.876 1.00 55.82 171 SER A N 1
ATOM 1466 C CA . SER A 1 195 ? -5.274 2.310 43.632 1.00 55.04 171 SER A CA 1
ATOM 1467 C C . SER A 1 195 ? -6.227 1.225 43.109 1.00 53.77 171 SER A C 1
ATOM 1468 O O . SER A 1 195 ? -6.862 0.531 43.881 1.00 59.60 171 SER A O 1
ATOM 1471 N N . LEU A 1 196 ? -6.281 1.044 41.795 1.00 55.07 172 LEU A N 1
ATOM 1472 C CA . LEU A 1 196 ? -7.142 0.020 41.207 1.00 54.39 172 LEU A CA 1
ATOM 1473 C C . LEU A 1 196 ? -6.769 -1.381 41.695 1.00 55.87 172 LEU A C 1
ATOM 1474 O O . LEU A 1 196 ? -7.641 -2.160 42.093 1.00 56.97 172 LEU A O 1
ATOM 1479 N N . LEU A 1 197 ? -5.481 -1.700 41.684 1.00 52.73 173 LEU A N 1
ATOM 1480 C CA . LEU A 1 197 ? -5.046 -3.026 42.102 1.00 54.33 173 LEU A CA 1
ATOM 1481 C C . LEU A 1 197 ? -5.393 -3.267 43.571 1.00 60.01 173 LEU A C 1
ATOM 1482 O O . LEU A 1 197 ? -5.628 -4.394 43.998 1.00 58.02 173 LEU A O 1
ATOM 1487 N N . SER A 1 198 ? -5.403 -2.190 44.342 1.00 55.77 174 SER A N 1
ATOM 1488 C CA . SER A 1 198 ? -5.693 -2.278 45.737 1.00 53.08 174 SER A CA 1
ATOM 1489 C C . SER A 1 198 ? -7.168 -2.617 45.894 1.00 61.60 174 SER A C 1
ATOM 1490 O O . SER A 1 198 ? -7.516 -3.569 46.582 1.00 62.12 174 SER A O 1
ATOM 1493 N N . GLN A 1 199 ? -8.024 -1.843 45.231 1.00 59.21 175 GLN A N 1
ATOM 1494 C CA . GLN A 1 199 ? -9.460 -2.076 45.255 1.00 54.72 175 GLN A CA 1
ATOM 1495 C C . GLN A 1 199 ? -9.850 -3.472 44.791 1.00 58.54 175 GLN A C 1
ATOM 1496 O O . GLN A 1 199 ? -10.928 -3.937 45.111 1.00 66.43 175 GLN A O 1
ATOM 1502 N N . GLN A 1 200 ? -9.002 -4.140 44.026 1.00 58.31 176 GLN A N 1
ATOM 1503 C CA . GLN A 1 200 ? -9.359 -5.463 43.529 1.00 56.16 176 GLN A CA 1
ATOM 1504 C C . GLN A 1 200 ? -8.725 -6.556 44.374 1.00 58.09 176 GLN A C 1
ATOM 1505 O O . GLN A 1 200 ? -8.655 -7.718 43.969 1.00 59.98 176 GLN A O 1
ATOM 1511 N N . GLY A 1 201 ? -8.241 -6.173 45.547 1.00 51.61 177 GLY A N 1
ATOM 1512 C CA . GLY A 1 201 ? -7.718 -7.135 46.491 1.00 53.10 177 GLY A CA 1
ATOM 1513 C C . GLY A 1 201 ? -6.406 -7.795 46.141 1.00 60.22 177 GLY A C 1
ATOM 1514 O O . GLY A 1 201 ? -6.127 -8.906 46.593 1.00 66.91 177 GLY A O 1
ATOM 1515 N N . VAL A 1 202 ? -5.604 -7.132 45.320 1.00 56.77 178 VAL A N 1
ATOM 1516 C CA . VAL A 1 202 ? -4.253 -7.589 45.060 1.00 50.06 178 VAL A CA 1
ATOM 1517 C C . VAL A 1 202 ? -3.366 -7.200 46.241 1.00 53.32 178 VAL A C 1
ATOM 1518 O O . VAL A 1 202 ? -3.572 -6.167 46.889 1.00 62.13 178 VAL A O 1
ATOM 1522 N N . SER A 1 203 ? -2.401 -8.051 46.545 1.00 47.41 179 SER A N 1
ATOM 1523 C CA . SER A 1 203 ? -1.544 -7.830 47.710 1.00 53.37 179 SER A CA 1
ATOM 1524 C C . SER A 1 203 ? -0.470 -6.804 47.376 1.00 60.70 179 SER A C 1
ATOM 1525 O O . SER A 1 203 ? -0.099 -6.621 46.207 1.00 60.41 179 SER A O 1
ATOM 1528 N N . LEU A 1 204 ? 0.021 -6.144 48.412 1.00 55.62 180 LEU A N 1
ATOM 1529 C CA . LEU A 1 204 ? 1.078 -5.176 48.262 1.00 55.53 180 LEU A CA 1
ATOM 1530 C C . LEU A 1 204 ? 2.238 -5.769 47.476 1.00 64.09 180 LEU A C 1
ATOM 1531 O O . LEU A 1 204 ? 2.778 -5.111 46.578 1.00 65.96 180 LEU A O 1
ATOM 1536 N N . LYS A 1 205 ? 2.614 -7.011 47.780 1.00 62.20 181 LYS A N 1
ATOM 1537 C CA . LYS A 1 205 ? 3.728 -7.642 47.057 1.00 61.62 181 LYS A CA 1
ATOM 1538 C C . LYS A 1 205 ? 3.451 -7.793 45.538 1.00 60.68 181 LYS A C 1
ATOM 1539 O O . LYS A 1 205 ? 4.317 -7.540 44.706 1.00 58.98 181 LYS A O 1
ATOM 1545 N N . ALA A 1 206 ? 2.248 -8.224 45.184 1.00 55.34 182 ALA A N 1
ATOM 1546 C CA . ALA A 1 206 ? 1.928 -8.455 43.788 1.00 52.60 182 ALA A CA 1
ATOM 1547 C C . ALA A 1 206 ? 1.847 -7.134 43.008 1.00 60.97 182 ALA A C 1
ATOM 1548 O O . ALA A 1 206 ? 2.124 -7.077 41.786 1.00 56.68 182 ALA A O 1
ATOM 1550 N N . ILE A 1 207 ? 1.434 -6.086 43.719 1.00 56.46 183 ILE A N 1
ATOM 1551 C CA . ILE A 1 207 ? 1.288 -4.777 43.126 1.00 50.25 183 ILE A CA 1
ATOM 1552 C C . ILE A 1 207 ? 2.685 -4.324 42.756 1.00 53.87 183 ILE A C 1
ATOM 1553 O O . ILE A 1 207 ? 2.904 -3.729 41.701 1.00 56.53 183 ILE A O 1
ATOM 1566 N N . ASP A 1 209 ? 5.427 -6.209 42.210 1.00 58.72 185 ASP A N 1
ATOM 1567 C CA . ASP A 1 209 ? 5.963 -6.978 41.111 1.00 58.76 185 ASP A CA 1
ATOM 1568 C C . ASP A 1 209 ? 5.534 -6.331 39.793 1.00 60.81 185 ASP A C 1
ATOM 1569 O O . ASP A 1 209 ? 6.324 -6.242 38.842 1.00 68.75 185 ASP A O 1
ATOM 1574 N N . ARG A 1 210 ? 4.294 -5.854 39.755 1.00 48.15 186 ARG A N 1
ATOM 1575 C CA . ARG A 1 210 ? 3.717 -5.321 38.531 1.00 49.99 186 ARG A CA 1
ATOM 1576 C C . ARG A 1 210 ? 4.165 -3.896 38.221 1.00 54.83 186 ARG A C 1
ATOM 1577 O O . ARG A 1 210 ? 4.484 -3.563 37.091 1.00 59.21 186 ARG A O 1
ATOM 1585 N N . VAL A 1 211 ? 4.217 -3.070 39.245 1.00 56.90 187 VAL A N 1
ATOM 1586 C CA . VAL A 1 211 ? 4.336 -1.642 39.068 1.00 50.50 187 VAL A CA 1
ATOM 1587 C C . VAL A 1 211 ? 5.793 -1.230 39.308 1.00 56.30 187 VAL A C 1
ATOM 1588 O O . VAL A 1 211 ? 6.179 -0.092 39.056 1.00 55.51 187 VAL A O 1
ATOM 1592 N N . GLY A 1 212 ? 6.605 -2.175 39.780 1.00 58.30 188 GLY A N 1
ATOM 1593 C CA . GLY A 1 212 ? 8.012 -1.920 40.038 1.00 61.51 188 GLY A CA 1
ATOM 1594 C C . GLY A 1 212 ? 8.271 -1.516 41.480 1.00 66.25 188 GLY A C 1
ATOM 1595 O O . GLY A 1 212 ? 7.401 -0.913 42.103 1.00 61.50 188 GLY A O 1
ATOM 1596 N N . HIS A 1 213 ? 9.465 -1.827 42.000 1.00 73.10 189 HIS A N 1
ATOM 1597 C CA . HIS A 1 213 ? 9.786 -1.600 43.422 1.00 74.33 189 HIS A CA 1
ATOM 1598 C C . HIS A 1 213 ? 10.313 -0.207 43.704 1.00 73.36 189 HIS A C 1
ATOM 1599 O O . HIS A 1 213 ? 10.785 0.072 44.788 1.00 74.78 189 HIS A O 1
ATOM 1606 N N . SER A 1 214 ? 10.204 0.676 42.730 1.00 69.37 190 SER A N 1
ATOM 1607 C CA . SER A 1 214 ? 10.772 1.995 42.875 1.00 78.89 190 SER A CA 1
ATOM 1608 C C . SER A 1 214 ? 9.740 2.951 43.433 1.00 84.17 190 SER A C 1
ATOM 1609 O O . SER A 1 214 ? 8.586 2.967 42.991 1.00 90.42 190 SER A O 1
ATOM 1612 N N . ASP A 1 215 ? 10.163 3.764 44.391 1.00 85.45 191 ASP A N 1
ATOM 1613 C CA . ASP A 1 215 ? 9.283 4.774 44.959 1.00 86.76 191 ASP A CA 1
ATOM 1614 C C . ASP A 1 215 ? 8.240 4.068 45.825 1.00 82.00 191 ASP A C 1
ATOM 1615 O O . ASP A 1 215 ? 7.085 4.497 45.935 1.00 81.13 191 ASP A O 1
ATOM 1620 N N . HIS A 1 216 ? 8.670 2.971 46.436 1.00 78.30 192 HIS A N 1
ATOM 1621 C CA . HIS A 1 216 ? 7.776 2.138 47.222 1.00 76.77 192 HIS A CA 1
ATOM 1622 C C . HIS A 1 216 ? 7.018 2.930 48.276 1.00 70.23 192 HIS A C 1
ATOM 1623 O O . HIS A 1 216 ? 5.890 2.600 48.587 1.00 71.61 192 HIS A O 1
ATOM 1630 N N . ARG A 1 217 ? 7.621 3.979 48.812 1.00 68.32 193 ARG A N 1
ATOM 1631 C CA . ARG A 1 217 ? 6.928 4.796 49.799 1.00 76.61 193 ARG A CA 1
ATOM 1632 C C . ARG A 1 217 ? 5.569 5.271 49.260 1.00 70.53 193 ARG A C 1
ATOM 1633 O O . ARG A 1 217 ? 4.543 5.152 49.931 1.00 68.97 193 ARG A O 1
ATOM 1641 N N . THR A 1 218 ? 5.562 5.780 48.035 1.00 64.69 194 THR A N 1
ATOM 1642 C CA . THR A 1 218 ? 4.337 6.261 47.426 1.00 63.28 194 THR A CA 1
ATOM 1643 C C . THR A 1 218 ? 3.329 5.115 47.237 1.00 61.18 194 THR A C 1
ATOM 1644 O O . THR A 1 218 ? 2.151 5.226 47.626 1.00 62.60 194 THR A O 1
ATOM 1648 N N . THR A 1 219 ? 3.808 4.020 46.647 1.00 50.63 195 THR A N 1
ATOM 1649 C CA . THR A 1 219 ? 3.015 2.817 46.447 1.00 53.05 195 THR A CA 1
ATOM 1650 C C . THR A 1 219 ? 2.392 2.385 47.791 1.00 53.19 195 THR A C 1
ATOM 1651 O O . THR A 1 219 ? 1.206 2.100 47.900 1.00 50.38 195 THR A O 1
ATOM 1655 N N . LEU A 1 220 ? 3.206 2.366 48.827 1.00 49.43 196 LEU A N 1
ATOM 1656 C CA . LEU A 1 220 ? 2.765 1.840 50.091 1.00 54.79 196 LEU A CA 1
ATOM 1657 C C . LEU A 1 220 ? 1.766 2.818 50.669 1.00 58.57 196 LEU A C 1
ATOM 1658 O O . LEU A 1 220 ? 0.767 2.435 51.251 1.00 67.66 196 LEU A O 1
ATOM 1663 N N . SER A 1 221 ? 2.009 4.092 50.451 1.00 60.77 197 SER A N 1
ATOM 1664 C CA . SER A 1 221 ? 1.109 5.108 50.949 1.00 64.47 197 SER A CA 1
ATOM 1665 C C . SER A 1 221 ? -0.293 5.005 50.316 1.00 66.58 197 SER A C 1
ATOM 1666 O O . SER A 1 221 ? -1.311 5.226 50.976 1.00 66.17 197 SER A O 1
ATOM 1669 N N . ILE A 1 222 ? -0.348 4.675 49.032 1.00 61.77 198 ILE A N 1
ATOM 1670 C CA . ILE A 1 222 ? -1.641 4.532 48.372 1.00 61.50 198 ILE A CA 1
ATOM 1671 C C . ILE A 1 222 ? -2.307 3.239 48.827 1.00 59.31 198 ILE A C 1
ATOM 1672 O O . ILE A 1 222 ? -3.458 3.245 49.229 1.00 59.32 198 ILE A O 1
ATOM 1677 N N . TYR A 1 223 ? -1.569 2.138 48.763 1.00 57.92 199 TYR A N 1
ATOM 1678 C CA . TYR A 1 223 ? -2.033 0.869 49.284 1.00 53.88 199 TYR A CA 1
ATOM 1679 C C . TYR A 1 223 ? -2.648 1.033 50.682 1.00 58.25 199 TYR A C 1
ATOM 1680 O O . TYR A 1 223 ? -3.754 0.546 50.951 1.00 57.45 199 TYR A O 1
ATOM 1689 N N . SER A 1 224 ? -1.962 1.739 51.570 1.00 55.24 200 SER A N 1
ATOM 1690 C CA . SER A 1 224 ? -2.503 1.922 52.915 1.00 57.24 200 SER A CA 1
ATOM 1691 C C . SER A 1 224 ? -3.800 2.694 52.938 1.00 60.27 200 SER A C 1
ATOM 1692 O O . SER A 1 224 ? -4.721 2.360 53.680 1.00 64.56 200 SER A O 1
ATOM 1695 N N . HIS A 1 225 ? -3.855 3.759 52.155 1.00 59.72 201 HIS A N 1
ATOM 1696 C CA . HIS A 1 225 ? -5.021 4.613 52.168 1.00 58.19 201 HIS A CA 1
ATOM 1697 C C . HIS A 1 225 ? -6.227 3.840 51.663 1.00 60.08 201 HIS A C 1
ATOM 1698 O O . HIS A 1 225 ? -7.318 3.893 52.259 1.00 59.81 201 HIS A O 1
ATOM 1705 N N . VAL A 1 226 ? -6.031 3.136 50.550 1.00 54.60 202 VAL A N 1
ATOM 1706 C CA . VAL A 1 226 ? -7.105 2.366 49.938 1.00 51.41 202 VAL A CA 1
ATOM 1707 C C . VAL A 1 226 ? -7.555 1.208 50.836 1.00 58.03 202 VAL A C 1
ATOM 1708 O O . VAL A 1 226 ? -8.742 1.056 51.120 1.00 57.35 202 VAL A O 1
ATOM 1712 N N . THR A 1 227 ? -6.609 0.425 51.334 1.00 58.49 203 THR A N 1
ATOM 1713 C CA . THR A 1 227 ? -6.985 -0.713 52.144 1.00 54.72 203 THR A CA 1
ATOM 1714 C C . THR A 1 227 ? -7.645 -0.270 53.440 1.00 64.41 203 THR A C 1
ATOM 1715 O O . THR A 1 227 ? -8.431 -1.021 54.044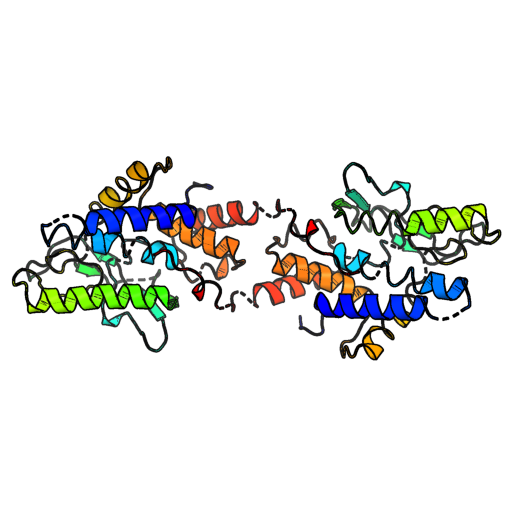 1.00 68.20 203 THR A O 1
ATOM 1719 N N . GLU A 1 228 ? -7.350 0.953 53.866 1.00 65.95 204 GLU A N 1
ATOM 1720 C CA . GLU A 1 228 ? -8.017 1.494 55.046 1.00 65.20 204 GLU A CA 1
ATOM 1721 C C . GLU A 1 228 ? -9.469 1.899 54.766 1.00 67.84 204 GLU A C 1
ATOM 1722 O O . GLU A 1 228 ? -10.324 1.801 55.643 1.00 73.07 204 GLU A O 1
ATOM 1728 N N . GLN A 1 229 ? -9.748 2.349 53.547 1.00 64.87 205 GLN A N 1
ATOM 1729 C CA . GLN A 1 229 ? -11.117 2.659 53.162 1.00 67.52 205 GLN A CA 1
ATOM 1730 C C . GLN A 1 229 ? -11.898 1.374 53.094 1.00 67.13 205 GLN A C 1
ATOM 1731 O O . GLN A 1 229 ? -13.033 1.285 53.566 1.00 69.16 205 GLN A O 1
ATOM 1745 N N . ASP A 1 231 ? -11.345 -1.402 54.793 1.00 55.50 207 ASP A N 1
ATOM 1746 C CA . ASP A 1 231 ? -11.652 -1.811 56.158 1.00 56.43 207 ASP A CA 1
ATOM 1747 C C . ASP A 1 231 ? -12.838 -1.020 56.702 1.00 59.48 207 ASP A C 1
ATOM 1748 O O . ASP A 1 231 ? -13.678 -1.578 57.397 1.00 66.66 207 ASP A O 1
ATOM 1753 N N . LYS A 1 232 ? -12.920 0.271 56.399 1.00 59.94 208 LYS A N 1
ATOM 1754 C CA . LYS A 1 232 ? -14.028 1.074 56.924 1.00 63.84 208 LYS A CA 1
ATOM 1755 C C . LYS A 1 232 ? -15.348 0.662 56.278 1.00 62.46 208 LYS A C 1
ATOM 1756 O O . LYS A 1 232 ? -16.424 0.882 56.834 1.00 70.68 208 LYS A O 1
ATOM 1762 N N . ASP A 1 233 ? -15.254 0.016 55.124 1.00 54.03 209 ASP A N 1
ATOM 1763 C CA . ASP A 1 233 ? -16.430 -0.404 54.383 1.00 55.90 209 ASP A CA 1
ATOM 1764 C C . ASP A 1 233 ? -16.907 -1.797 54.824 1.00 60.26 209 ASP A C 1
ATOM 1765 O O . ASP A 1 233 ? -17.906 -2.346 54.306 1.00 60.40 209 ASP A O 1
ATOM 1786 N N . ASN A 1 236 ? -20.507 -2.413 55.881 1.00 57.66 212 ASN A N 1
ATOM 1787 C CA . ASN A 1 236 ? -21.277 -2.210 54.673 1.00 63.87 212 ASN A CA 1
ATOM 1788 C C . ASN A 1 236 ? -21.352 -3.442 53.789 1.00 63.12 212 ASN A C 1
ATOM 1789 O O . ASN A 1 236 ? -22.416 -3.779 53.276 1.00 59.29 212 ASN A O 1
ATOM 1794 N N . LYS A 1 237 ? -20.206 -4.079 53.550 1.00 62.71 213 LYS A N 1
ATOM 1795 C CA . LYS A 1 237 ? -20.210 -5.250 52.698 1.00 61.25 213 LYS A CA 1
ATOM 1796 C C . LYS A 1 237 ? -20.972 -6.359 53.423 1.00 63.26 213 LYS A C 1
ATOM 1797 O O . LYS A 1 237 ? -21.822 -7.019 52.838 1.00 67.35 213 LYS A O 1
ATOM 1803 N N . LEU A 1 238 ? -20.727 -6.512 54.719 1.00 58.50 214 LEU A N 1
ATOM 1804 C CA . LEU A 1 238 ? -21.397 -7.563 55.482 1.00 53.30 214 LEU A CA 1
ATOM 1805 C C . LEU A 1 238 ? -22.909 -7.378 55.545 1.00 55.60 214 LEU A C 1
ATOM 1806 O O . LEU A 1 238 ? -23.634 -8.357 55.725 1.00 48.83 214 LEU A O 1
ATOM 1811 N N . GLU A 1 239 ? -23.380 -6.134 55.413 1.00 60.67 215 GLU A N 1
ATOM 1812 C CA . GLU A 1 239 ? -24.815 -5.839 55.439 1.00 62.64 215 GLU A CA 1
ATOM 1813 C C . GLU A 1 239 ? -25.515 -6.648 54.354 1.00 60.86 215 GLU A C 1
ATOM 1814 O O . GLU A 1 239 ? -26.676 -7.000 54.496 1.00 57.57 215 GLU A O 1
ATOM 1820 N N . GLN A 1 240 ? -24.795 -6.919 53.264 1.00 55.90 216 GLN A N 1
ATOM 1821 C CA . GLN A 1 240 ? -25.342 -7.623 52.108 1.00 60.41 216 GLN A CA 1
ATOM 1822 C C . GLN A 1 240 ? -25.475 -9.129 52.284 1.00 65.34 216 GLN A C 1
ATOM 1823 O O . GLN A 1 240 ? -26.069 -9.799 51.455 1.00 73.14 216 GLN A O 1
ATOM 1829 N N . VAL A 1 241 ? -24.923 -9.664 53.358 1.00 60.32 217 VAL A N 1
ATOM 1830 C CA . VAL A 1 241 ? -24.844 -11.105 53.511 1.00 53.27 217 VAL A CA 1
ATOM 1831 C C . VAL A 1 241 ? -25.955 -11.659 54.408 1.00 58.65 217 VAL A C 1
ATOM 1832 O O . VAL A 1 241 ? -25.985 -11.434 55.629 1.00 62.67 217 VAL A O 1
ATOM 1836 N N . LYS A 1 242 ? -26.867 -12.396 53.789 1.00 55.89 218 LYS A N 1
ATOM 1837 C CA . LYS A 1 242 ? -27.966 -13.059 54.502 1.00 55.15 218 LYS A CA 1
ATOM 1838 C C . LYS A 1 242 ? -28.003 -14.501 53.977 1.00 60.06 218 LYS A C 1
ATOM 1839 O O . LYS A 1 242 ? -27.948 -14.739 52.769 1.00 65.17 218 LYS A O 1
ATOM 1845 N N . LEU A 1 243 ? -28.068 -15.473 54.869 1.00 54.76 219 LEU A N 1
ATOM 1846 C CA . LEU A 1 243 ? -27.971 -16.856 54.435 1.00 52.84 219 LEU A CA 1
ATOM 1847 C C . LEU A 1 243 ? -29.215 -17.683 54.742 1.00 61.82 219 LEU A C 1
ATOM 1848 O O . LEU A 1 243 ? -29.235 -18.883 54.484 1.00 65.17 219 LEU A O 1
ATOM 1853 N N . GLY A 1 244 ? -30.255 -17.057 55.286 1.00 67.86 220 GLY A N 1
ATOM 1854 C CA . GLY A 1 244 ? -31.419 -17.807 55.764 1.00 74.32 220 GLY A CA 1
ATOM 1855 C C . GLY A 1 244 ? -32.703 -16.993 55.741 1.00 79.57 220 GLY A C 1
ATOM 1856 O O . GLY A 1 244 ? -32.696 -15.860 55.230 1.00 83.43 220 GLY A O 1
ATOM 1857 N N . PHE B 1 20 ? -6.208 -23.028 54.320 1.00 113.95 -4 PHE B N 1
ATOM 1858 C CA . PHE B 1 20 ? -5.130 -23.909 53.879 1.00 124.54 -4 PHE B CA 1
ATOM 1859 C C . PHE B 1 20 ? -5.572 -24.826 52.738 1.00 133.96 -4 PHE B C 1
ATOM 1860 O O . PHE B 1 20 ? -4.739 -25.402 52.031 1.00 135.16 -4 PHE B O 1
ATOM 1868 N N . GLN B 1 21 ? -6.889 -24.939 52.567 1.00 141.54 -3 GLN B N 1
ATOM 1869 C CA . GLN B 1 21 ? -7.516 -25.717 51.494 1.00 148.39 -3 GLN B CA 1
ATOM 1870 C C . GLN B 1 21 ? -8.947 -25.206 51.287 1.00 140.23 -3 GLN B C 1
ATOM 1871 O O . GLN B 1 21 ? -9.430 -24.377 52.061 1.00 143.07 -3 GLN B O 1
ATOM 1877 N N . SER B 1 22 ? -9.622 -25.691 50.247 1.00 127.69 -2 SER B N 1
ATOM 1878 C CA . SER B 1 22 ? -11.010 -25.307 49.984 1.00 111.37 -2 SER B CA 1
ATOM 1879 C C . SER B 1 22 ? -11.914 -26.178 50.851 1.00 100.77 -2 SER B C 1
ATOM 1880 O O . SER B 1 22 ? -13.071 -25.852 51.089 1.00 97.56 -2 SER B O 1
ATOM 1883 N N . ASN B 1 23 ? -11.367 -27.301 51.309 1.00 97.69 -1 ASN B N 1
ATOM 1884 C CA . ASN B 1 23 ? -12.030 -28.164 52.281 1.00 98.37 -1 ASN B CA 1
ATOM 1885 C C . ASN B 1 23 ? -11.996 -27.538 53.685 1.00 95.62 -1 ASN B C 1
ATOM 1886 O O . ASN B 1 23 ? -12.679 -28.002 54.606 1.00 102.28 -1 ASN B O 1
ATOM 1891 N N . ALA B 1 24 ? -11.192 -26.486 53.838 1.00 80.88 0 ALA B N 1
ATOM 1892 C CA . ALA B 1 24 ? -10.957 -25.851 55.132 1.00 62.76 0 ALA B CA 1
ATOM 1893 C C . ALA B 1 24 ? -12.013 -24.824 55.487 1.00 59.90 0 ALA B C 1
ATOM 1894 O O . ALA B 1 24 ? -12.008 -24.295 56.593 1.00 69.50 0 ALA B O 1
ATOM 1896 N N . TYR B 1 25 ? -12.897 -24.514 54.550 1.00 53.47 1 TYR B N 1
ATOM 1897 C CA . TYR B 1 25 ? -14.041 -23.666 54.853 1.00 53.26 1 TYR B CA 1
ATOM 1898 C C . TYR B 1 25 ? -15.187 -23.880 53.867 1.00 49.98 1 TYR B C 1
ATOM 1899 O O . TYR B 1 25 ? -15.048 -24.574 52.866 1.00 47.55 1 TYR B O 1
ATOM 1908 N N . LEU B 1 26 ? -16.332 -23.295 54.189 1.00 47.63 2 LEU B N 1
ATOM 1909 C CA . LEU B 1 26 ? -17.523 -23.446 53.384 1.00 39.29 2 LEU B CA 1
ATOM 1910 C C . LEU B 1 26 ? -17.730 -22.223 52.504 1.00 46.26 2 LEU B C 1
ATOM 1911 O O . LEU B 1 26 ? -17.403 -21.087 52.867 1.00 52.23 2 LEU B O 1
ATOM 1916 N N . GLU B 1 27 ? -18.230 -22.470 51.305 1.00 49.34 3 GLU B N 1
ATOM 1917 C CA . GLU B 1 27 ? -18.729 -21.397 50.481 1.00 53.95 3 GLU B CA 1
ATOM 1918 C C . GLU B 1 27 ? -20.064 -20.887 51.058 1.00 51.93 3 GLU B C 1
ATOM 1919 O O . GLU B 1 27 ? -20.790 -21.637 51.740 1.00 51.34 3 GLU B O 1
ATOM 1925 N N . LEU B 1 28 ? -20.373 -19.614 50.823 1.00 43.15 4 LEU B N 1
ATOM 1926 C CA . LEU B 1 28 ? -21.652 -19.063 51.275 1.00 47.60 4 LEU B CA 1
ATOM 1927 C C . LEU B 1 28 ? -22.835 -19.935 50.904 1.00 47.41 4 LEU B C 1
ATOM 1928 O O . LEU B 1 28 ? -23.719 -20.141 51.715 1.00 53.36 4 LEU B O 1
ATOM 1933 N N . ASN B 1 29 ? -22.852 -20.454 49.686 1.00 47.72 5 ASN B N 1
ATOM 1934 C CA . ASN B 1 29 ? -24.005 -21.192 49.233 1.00 49.95 5 ASN B CA 1
ATOM 1935 C C . ASN B 1 29 ? -24.076 -22.529 49.926 1.00 52.49 5 ASN B C 1
ATOM 1936 O O . ASN B 1 29 ? -25.168 -23.050 50.124 1.00 55.16 5 ASN B O 1
ATOM 1941 N N . GLU B 1 30 ? -22.924 -23.092 50.296 1.00 50.82 6 GLU B N 1
ATOM 1942 C CA . GLU B 1 30 ? -22.944 -24.343 51.058 1.00 51.70 6 GLU B CA 1
ATOM 1943 C C . GLU B 1 30 ? -23.568 -24.114 52.452 1.00 49.29 6 GLU B C 1
ATOM 1944 O O . GLU B 1 30 ? -24.357 -24.928 52.943 1.00 48.64 6 GLU B O 1
ATOM 1950 N N . ILE B 1 31 ? -23.239 -22.979 53.063 1.00 43.14 7 ILE B N 1
ATOM 1951 C CA . ILE B 1 31 ? -23.785 -22.647 54.363 1.00 47.54 7 ILE B CA 1
ATOM 1952 C C . ILE B 1 31 ? -25.290 -22.466 54.250 1.00 48.93 7 ILE B C 1
ATOM 1953 O O . ILE B 1 31 ? -26.070 -22.982 55.062 1.00 50.53 7 ILE B O 1
ATOM 1958 N N . GLU B 1 32 ? -25.683 -21.743 53.217 1.00 46.48 8 GLU B N 1
ATOM 1959 C CA . GLU B 1 32 ? -27.075 -21.504 52.918 1.00 45.53 8 GLU B CA 1
ATOM 1960 C C . GLU B 1 32 ? -27.861 -22.805 52.757 1.00 46.17 8 GLU B C 1
ATOM 1961 O O . GLU B 1 32 ? -28.970 -22.939 53.315 1.00 49.00 8 GLU B O 1
ATOM 1967 N N . SER B 1 33 ? -27.300 -23.779 52.041 1.00 35.67 9 SER B N 1
ATOM 1968 C CA . SER B 1 33 ? -27.998 -25.074 51.923 1.00 44.64 9 SER B CA 1
ATOM 1969 C C . SER B 1 33 ? -28.150 -25.733 53.265 1.00 49.91 9 SER B C 1
ATOM 1970 O O . SER B 1 33 ? -29.161 -26.403 53.519 1.00 49.00 9 SER B O 1
ATOM 1973 N N . ILE B 1 34 ? -27.105 -25.609 54.093 1.00 39.55 10 ILE B N 1
ATOM 19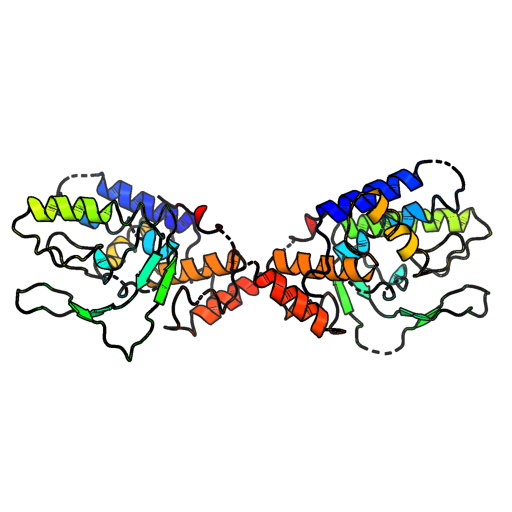74 C CA . ILE B 1 34 ? -27.086 -26.312 55.371 1.00 40.29 10 ILE B CA 1
ATOM 1975 C C . ILE B 1 34 ? -28.219 -25.743 56.224 1.00 37.47 10 ILE B C 1
ATOM 1976 O O . ILE B 1 34 ? -29.041 -26.476 56.777 1.00 42.89 10 ILE B O 1
ATOM 1981 N N . ILE B 1 35 ? -28.286 -24.423 56.278 1.00 37.62 11 ILE B N 1
ATOM 1982 C CA . ILE B 1 35 ? -29.272 -23.754 57.101 1.00 45.02 11 ILE B CA 1
ATOM 1983 C C . ILE B 1 35 ? -30.662 -24.160 56.625 1.00 49.98 11 ILE B C 1
ATOM 1984 O O . ILE B 1 35 ? -31.574 -24.429 57.421 1.00 49.99 11 ILE B O 1
ATOM 1989 N N . LYS B 1 36 ? -30.799 -24.242 55.309 1.00 49.14 12 LYS B N 1
ATOM 1990 C CA . LYS B 1 36 ? -32.087 -24.522 54.709 1.00 44.39 12 LYS B CA 1
ATOM 1991 C C . LYS B 1 36 ? -32.483 -25.949 55.050 1.00 44.15 12 LYS B C 1
ATOM 1992 O O . LYS B 1 36 ? -33.632 -26.241 55.408 1.00 43.99 12 LYS B O 1
ATOM 1998 N N . ASP B 1 37 ? -31.510 -26.841 54.991 1.00 43.01 13 ASP B N 1
ATOM 1999 C CA . ASP B 1 37 ? -31.790 -28.219 55.306 1.00 44.37 13 ASP B CA 1
ATOM 2000 C C . ASP B 1 37 ? -32.196 -28.336 56.778 1.00 49.97 13 ASP B C 1
ATOM 2001 O O . ASP B 1 37 ? -33.092 -29.113 57.136 1.00 48.79 13 ASP B O 1
ATOM 2006 N N . ILE B 1 38 ? -31.546 -27.551 57.633 1.00 46.17 14 ILE B N 1
ATOM 2007 C CA . ILE B 1 38 ? -31.791 -27.682 59.058 1.00 46.30 14 ILE B CA 1
ATOM 2008 C C . ILE B 1 38 ? -33.184 -27.164 59.405 1.00 46.32 14 ILE B C 1
ATOM 2009 O O . ILE B 1 38 ? -33.952 -27.839 60.088 1.00 44.69 14 ILE B O 1
ATOM 2014 N N . ASN B 1 39 ? -33.505 -25.976 58.910 1.00 44.60 15 ASN B N 1
ATOM 2015 C CA . ASN B 1 39 ? -34.864 -25.437 59.013 1.00 45.42 15 ASN B CA 1
ATOM 2016 C C . ASN B 1 39 ? -35.944 -26.360 58.450 1.00 46.79 15 ASN B C 1
ATOM 2017 O O . ASN B 1 39 ? -37.021 -26.515 59.045 1.00 46.10 15 ASN B O 1
ATOM 2022 N N . THR B 1 40 ? -35.667 -26.973 57.299 1.00 43.82 16 THR B N 1
ATOM 2023 C CA . THR B 1 40 ? -36.609 -27.918 56.702 1.00 39.12 16 THR B CA 1
ATOM 2024 C C . THR B 1 40 ? -36.844 -29.107 57.635 1.00 52.02 16 THR B C 1
ATOM 2025 O O . THR B 1 40 ? -37.959 -29.584 57.751 1.00 61.71 16 THR B O 1
ATOM 2029 N N . LYS B 1 41 ? -35.801 -29.580 58.318 1.00 55.83 17 LYS B N 1
ATOM 2030 C CA . LYS B 1 41 ? -35.965 -30.678 59.275 1.00 53.82 17 LYS B CA 1
ATOM 2031 C C . LYS B 1 41 ? -36.776 -30.225 60.479 1.00 51.49 17 LYS B C 1
ATOM 2032 O O . LYS B 1 41 ? -37.586 -30.971 61.018 1.00 56.76 17 LYS B O 1
ATOM 2038 N N . ALA B 1 42 ? -36.542 -28.993 60.900 1.00 47.33 18 ALA B N 1
ATOM 2039 C CA . ALA B 1 42 ? -37.234 -28.442 62.047 1.00 47.92 18 ALA B CA 1
ATOM 2040 C C . ALA B 1 42 ? -38.755 -28.362 61.791 1.00 57.63 18 ALA B C 1
ATOM 2041 O O . ALA B 1 42 ? -39.553 -28.630 62.686 1.00 59.90 18 ALA B O 1
ATOM 2043 N N . GLN B 1 43 ? -39.143 -28.012 60.568 1.00 55.79 19 GLN B N 1
ATOM 2044 C CA . GLN B 1 43 ? -40.545 -27.843 60.249 1.00 61.84 19 GLN B CA 1
ATOM 2045 C C . GLN B 1 43 ? -41.314 -29.142 60.249 1.00 65.61 19 GLN B C 1
ATOM 2046 O O . GLN B 1 43 ? -42.518 -29.145 60.415 1.00 70.04 19 GLN B O 1
ATOM 2052 N N . LYS B 1 44 ? -40.605 -30.244 60.089 1.00 63.67 20 LYS B N 1
ATOM 2053 C CA . LYS B 1 44 ? -41.229 -31.546 59.997 1.00 55.13 20 LYS B CA 1
ATOM 2054 C C . LYS B 1 44 ? -41.404 -32.198 61.376 1.00 56.77 20 LYS B C 1
ATOM 2055 O O . LYS B 1 44 ? -41.953 -33.296 61.490 1.00 58.21 20 LYS B O 1
ATOM 2069 N N . HIS B 1 46 ? -42.372 -33.114 65.506 1.00 64.02 22 HIS B N 1
ATOM 2070 C CA . HIS B 1 46 ? -43.559 -33.204 66.395 1.00 68.94 22 HIS B CA 1
ATOM 2071 C C . HIS B 1 46 ? -43.250 -32.700 67.800 1.00 71.10 22 HIS B C 1
ATOM 2072 O O . HIS B 1 46 ? -43.916 -31.817 68.319 1.00 73.17 22 HIS B O 1
ATOM 2079 N N . SER B 1 47 ? -42.247 -33.312 68.417 1.00 67.30 23 SER B N 1
ATOM 2080 C CA . SER B 1 47 ? -41.563 -32.761 69.588 1.00 71.88 23 SER B CA 1
ATOM 2081 C C . SER B 1 47 ? -41.084 -31.275 69.490 1.00 66.21 23 SER B C 1
ATOM 2082 O O . SER B 1 47 ? -40.169 -30.946 68.685 1.00 54.36 23 SER B O 1
ATOM 2085 N N . GLY B 1 48 ? -41.696 -30.410 70.324 1.00 60.64 24 GLY B N 1
ATOM 2086 C CA . GLY B 1 48 ? -41.358 -29.001 70.421 1.00 47.41 24 GLY B CA 1
ATOM 2087 C C . GLY B 1 48 ? -39.907 -28.809 70.865 1.00 48.15 24 GLY B C 1
ATOM 2088 O O . GLY B 1 48 ? -39.235 -27.860 70.451 1.00 48.95 24 GLY B O 1
ATOM 2089 N N . ILE B 1 49 ? -39.413 -29.726 71.689 1.00 36.83 25 ILE B N 1
ATOM 2090 C CA . ILE B 1 49 ? -38.018 -29.712 72.135 1.00 36.31 25 ILE B CA 1
ATOM 2091 C C . ILE B 1 49 ? -37.022 -29.964 70.984 1.00 44.03 25 ILE B C 1
ATOM 2092 O O . ILE B 1 49 ? -36.044 -29.223 70.832 1.00 42.82 25 ILE B O 1
ATOM 2097 N N . HIS B 1 50 ? -37.274 -30.978 70.159 1.00 45.49 26 HIS B N 1
ATOM 2098 C CA . HIS B 1 50 ? -36.441 -31.190 68.965 1.00 42.73 26 HIS B CA 1
ATOM 2099 C C . HIS B 1 50 ? -36.533 -30.083 67.951 1.00 42.27 26 HIS B C 1
ATOM 2100 O O . HIS B 1 50 ? -35.529 -29.656 67.393 1.00 48.62 26 HIS B O 1
ATOM 2107 N N . LYS B 1 51 ? -37.735 -29.589 67.722 1.00 44.68 27 LYS B N 1
ATOM 2108 C CA . LYS B 1 51 ? -37.874 -28.514 66.757 1.00 42.89 27 LYS B CA 1
ATOM 2109 C C . LYS B 1 51 ? -37.052 -27.318 67.241 1.00 44.26 27 LYS B C 1
ATOM 2110 O O . LYS B 1 51 ? -36.357 -26.664 66.463 1.00 45.99 27 LYS B O 1
ATOM 2116 N N . ARG B 1 52 ? -37.112 -27.054 68.545 1.00 36.77 28 ARG B N 1
ATOM 2117 C CA . ARG B 1 52 ? -36.339 -25.961 69.116 1.00 41.32 28 ARG B CA 1
ATOM 2118 C C . ARG B 1 52 ? -34.833 -26.132 68.909 1.00 40.63 28 ARG B C 1
ATOM 2119 O O . ARG B 1 52 ? -34.163 -25.186 68.501 1.00 42.36 28 ARG B O 1
ATOM 2127 N N . PHE B 1 53 ? -34.296 -27.323 69.184 1.00 34.89 29 PHE B N 1
ATOM 2128 C CA . PHE B 1 53 ? -32.877 -27.562 68.920 1.00 34.83 29 PHE B CA 1
ATOM 2129 C C . PHE B 1 53 ? -32.548 -27.205 67.473 1.00 39.16 29 PHE B C 1
ATOM 2130 O O . PHE B 1 53 ? -31.653 -26.403 67.228 1.00 35.09 29 PHE B O 1
ATOM 2138 N N . TYR B 1 54 ? -33.283 -27.786 66.516 1.00 38.30 30 TYR B N 1
ATOM 2139 C CA . TYR B 1 54 ? -32.967 -27.541 65.122 1.00 39.02 30 TYR B CA 1
ATOM 2140 C C . TYR B 1 54 ? -33.092 -26.062 64.767 1.00 38.23 30 TYR B C 1
ATOM 2141 O O . TYR B 1 54 ? -32.221 -25.500 64.125 1.00 43.24 30 TYR B O 1
ATOM 2150 N N A LEU B 1 55 ? -34.164 -25.429 65.192 0.54 40.84 31 LEU B N 1
ATOM 2151 N N B LEU B 1 55 ? -34.177 -25.432 65.196 0.46 40.92 31 LEU B N 1
ATOM 2152 C CA A LEU B 1 55 ? -34.342 -24.033 64.844 0.54 42.75 31 LEU B CA 1
ATOM 2153 C CA B LEU B 1 55 ? -34.378 -24.017 64.899 0.46 42.62 31 LEU B CA 1
ATOM 2154 C C A LEU B 1 55 ? -33.152 -23.223 65.340 0.54 42.88 31 LEU B C 1
ATOM 2155 C C B LEU B 1 55 ? -33.134 -23.258 65.323 0.46 42.88 31 LEU B C 1
ATOM 2156 O O A LEU B 1 55 ? -32.681 -22.307 64.662 0.54 45.35 31 LEU B O 1
ATOM 2157 O O B LEU B 1 55 ? -32.620 -22.411 64.590 0.46 45.36 31 LEU B O 1
ATOM 2166 N N . PHE B 1 56 ? -32.646 -23.580 66.515 1.00 39.42 32 PHE B N 1
ATOM 2167 C CA . PHE B 1 56 ? -31.547 -22.840 67.107 1.00 39.89 32 PHE B CA 1
ATOM 2168 C C . PHE B 1 56 ? -30.182 -23.151 66.450 1.00 38.98 32 PHE B C 1
ATOM 2169 O O . PHE B 1 56 ? -29.333 -22.246 66.267 1.00 32.54 32 PHE B O 1
ATOM 2177 N N . VAL B 1 57 ? -29.967 -24.417 66.090 1.00 36.15 33 VAL B N 1
ATOM 2178 C CA . VAL B 1 57 ? -28.751 -24.755 65.368 1.00 41.18 33 VAL B CA 1
ATOM 2179 C C . VAL B 1 57 ? -28.675 -23.956 64.066 1.00 43.65 33 VAL B C 1
ATOM 2180 O O . VAL B 1 57 ? -27.622 -23.419 63.739 1.00 39.87 33 VAL B O 1
ATOM 2184 N N . ALA B 1 58 ? -29.798 -23.861 63.345 1.00 35.35 34 ALA B N 1
ATOM 2185 C CA . ALA B 1 58 ? -29.847 -23.057 62.137 1.00 36.05 34 ALA B CA 1
ATOM 2186 C C . ALA B 1 58 ? -29.477 -21.588 62.394 1.00 41.46 34 ALA B C 1
ATOM 2187 O O . ALA B 1 58 ? -28.675 -21.036 61.655 1.00 42.31 34 ALA B O 1
ATOM 2189 N N . LEU B 1 59 ? -30.018 -20.972 63.447 1.00 37.17 35 LEU B N 1
ATOM 2190 C CA . LEU B 1 59 ? -29.692 -19.580 63.757 1.00 35.95 35 LEU B CA 1
ATOM 2191 C C . LEU B 1 59 ? -28.216 -19.453 64.116 1.00 40.62 35 LEU B C 1
ATOM 2192 O O . LEU B 1 59 ? -27.531 -18.537 63.661 1.00 44.91 35 LEU B O 1
ATOM 2205 N N . THR B 1 61 ? -25.735 -21.394 63.206 1.00 42.50 37 THR B N 1
ATOM 2206 C CA . THR B 1 61 ? -24.910 -21.643 62.038 1.00 42.46 37 THR B CA 1
ATOM 2207 C C . THR B 1 61 ? -24.761 -20.344 61.266 1.00 46.03 37 THR B C 1
ATOM 2208 O O . THR B 1 61 ? -23.667 -19.974 60.847 1.00 41.13 37 THR B O 1
ATOM 2212 N N . GLU B 1 62 ? -25.854 -19.624 61.083 1.00 42.57 38 GLU B N 1
ATOM 2213 C CA . GLU B 1 62 ? -25.745 -18.424 60.283 1.00 39.77 38 GLU B CA 1
ATOM 2214 C C . GLU B 1 62 ? -24.967 -17.381 61.075 1.00 43.28 38 GLU B C 1
ATOM 2215 O O . GLU B 1 62 ? -24.079 -16.687 60.550 1.00 45.30 38 GLU B O 1
ATOM 2221 N N . PHE B 1 63 ? -25.281 -17.296 62.359 1.00 34.37 39 PHE B N 1
ATOM 2222 C CA . PHE B 1 63 ? -24.717 -16.249 63.191 1.00 33.28 39 PHE B CA 1
ATOM 2223 C C . PHE B 1 63 ? -23.187 -16.357 63.257 1.00 38.52 39 PHE B C 1
ATOM 2224 O O . PHE B 1 63 ? -22.457 -15.353 63.213 1.00 40.22 39 PHE B O 1
ATOM 2232 N N . GLN B 1 64 ? -22.696 -17.580 63.386 1.00 36.44 40 GLN B N 1
ATOM 2233 C CA . GLN B 1 64 ? -21.261 -17.760 63.507 1.00 40.16 40 GLN B CA 1
ATOM 2234 C C . GLN B 1 64 ? -20.606 -17.479 62.149 1.00 44.22 40 GLN B C 1
ATOM 2235 O O . GLN B 1 64 ? -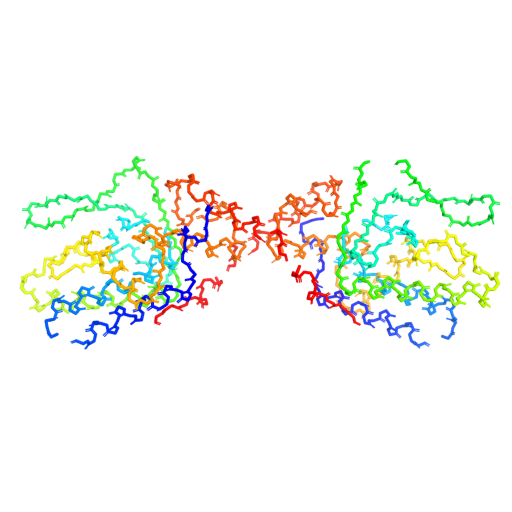19.547 -16.881 62.095 1.00 46.14 40 GLN B O 1
ATOM 2241 N N . ALA B 1 65 ? -21.254 -17.903 61.063 1.00 40.72 41 ALA B N 1
ATO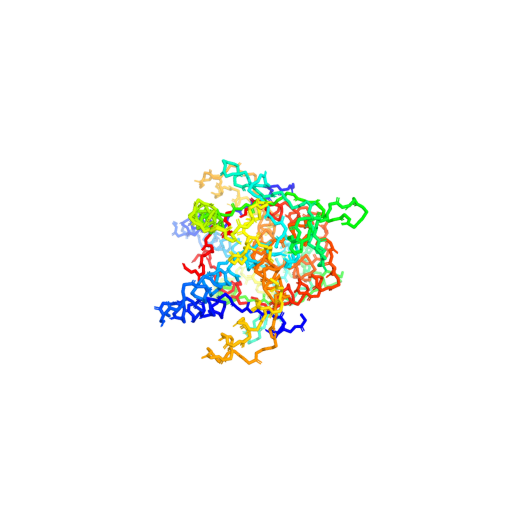M 2242 C CA . ALA B 1 65 ? -20.776 -17.612 59.708 1.00 38.56 41 ALA B CA 1
ATOM 2243 C C . ALA B 1 65 ? -20.748 -16.110 59.436 1.00 42.97 41 ALA B C 1
ATOM 2244 O O . ALA B 1 65 ? -19.885 -15.627 58.703 1.00 43.18 41 ALA B O 1
ATOM 2246 N N . LEU B 1 66 ? -21.682 -15.364 60.027 1.00 43.55 42 LEU B N 1
ATOM 2247 C CA . LEU B 1 66 ? -21.731 -13.922 59.795 1.00 41.48 42 LEU B CA 1
ATOM 2248 C C . LEU B 1 66 ? -20.822 -13.175 60.755 1.00 44.06 42 LEU B C 1
ATOM 2249 O O . LEU B 1 66 ? -20.576 -11.988 60.572 1.00 42.56 42 LEU B O 1
ATOM 2254 N N . ASN B 1 67 ? -20.304 -13.855 61.776 1.00 41.57 43 ASN B N 1
ATOM 2255 C CA . ASN B 1 67 ? -19.593 -13.118 62.826 1.00 37.04 43 ASN B CA 1
ATOM 2256 C C . ASN B 1 67 ? -18.229 -13.637 63.270 1.00 38.97 43 ASN B C 1
ATOM 2257 O O . ASN B 1 67 ? -17.409 -12.873 63.753 1.00 38.87 43 ASN B O 1
ATOM 2262 N N . GLY B 1 68 ? -17.985 -14.930 63.102 1.00 40.57 44 GLY B N 1
ATOM 2263 C CA . GLY B 1 68 ? -16.638 -15.446 63.198 1.00 38.18 44 GLY B CA 1
ATOM 2264 C C . GLY B 1 68 ? -16.109 -15.732 64.590 1.00 44.01 44 GLY B C 1
ATOM 2265 O O . GLY B 1 68 ? -14.918 -16.103 64.730 1.00 45.10 44 GLY B O 1
ATOM 2274 N N . ARG B 1 70 ? -15.536 -17.866 68.109 1.00 38.06 46 ARG B N 1
ATOM 2275 C CA . ARG B 1 70 ? -15.495 -19.293 68.444 1.00 42.37 46 ARG B CA 1
ATOM 2276 C C . ARG B 1 70 ? -16.817 -19.719 69.073 1.00 46.63 46 ARG B C 1
ATOM 2277 O O . ARG B 1 70 ? -17.543 -18.892 69.668 1.00 38.80 46 ARG B O 1
ATOM 2285 N N . ILE B 1 71 ? -17.144 -20.999 68.954 1.00 39.64 47 ILE B N 1
ATOM 2286 C CA . ILE B 1 71 ? -18.450 -21.426 69.460 1.00 37.18 47 ILE B CA 1
ATOM 2287 C C . ILE B 1 71 ? -18.677 -21.134 70.954 1.00 33.64 47 ILE B C 1
ATOM 2288 O O . ILE B 1 71 ? -19.760 -20.737 71.354 1.00 38.96 47 ILE B O 1
ATOM 2293 N N . GLY B 1 72 ? -17.631 -21.295 71.752 1.00 32.80 48 GLY B N 1
ATOM 2294 C CA . GLY B 1 72 ? -17.652 -20.977 73.167 1.00 32.82 48 GLY B CA 1
ATOM 2295 C C . GLY B 1 72 ? -18.013 -19.530 73.425 1.00 39.79 48 GLY B C 1
ATOM 2296 O O . GLY B 1 72 ? -18.732 -19.256 74.364 1.00 42.58 48 GLY B O 1
ATOM 2297 N N . GLU B 1 73 ? -17.542 -18.612 72.585 1.00 33.46 49 GLU B N 1
ATOM 2298 C CA . GLU B 1 73 ? -17.859 -17.206 72.766 1.00 38.50 49 GLU B CA 1
ATOM 2299 C C . GLU B 1 73 ? -19.308 -16.950 72.366 1.00 42.41 49 GLU B C 1
ATOM 2300 O O . GLU B 1 73 ? -20.009 -16.149 72.982 1.00 41.37 49 GLU B O 1
ATOM 2314 N N . LEU B 1 75 ? -21.840 -19.132 72.371 1.00 36.12 51 LEU B N 1
ATOM 2315 C CA . LEU B 1 75 ? -22.617 -19.723 73.421 1.00 30.77 51 LEU B CA 1
ATOM 2316 C C . LEU B 1 75 ? -22.661 -18.850 74.696 1.00 39.64 51 LEU B C 1
ATOM 2317 O O . LEU B 1 75 ? -23.619 -18.924 75.449 1.00 38.98 51 LEU B O 1
ATOM 2322 N N . ALA B 1 76 ? -21.657 -18.010 74.927 1.00 33.08 52 ALA B N 1
ATOM 2323 C CA . ALA B 1 76 ? -21.642 -17.174 76.129 1.00 35.06 52 ALA B CA 1
ATOM 2324 C C . ALA B 1 76 ? -22.336 -15.824 75.935 1.00 36.30 52 ALA B C 1
ATOM 2325 O O . ALA B 1 76 ? -22.342 -14.978 76.823 1.00 41.35 52 ALA B O 1
ATOM 2327 N N . ILE B 1 77 ? -22.894 -15.586 74.762 1.00 35.21 53 ILE B N 1
ATOM 2328 C CA . ILE B 1 77 ? -23.572 -14.325 74.572 1.00 36.98 53 ILE B CA 1
ATOM 2329 C C . ILE B 1 77 ? -24.836 -14.220 75.461 1.00 38.65 53 ILE B C 1
ATOM 2330 O O . ILE B 1 77 ? -25.669 -15.146 75.517 1.00 36.72 53 ILE B O 1
ATOM 2335 N N . GLN B 1 78 ? -24.972 -13.089 76.149 1.00 35.86 54 GLN B N 1
ATOM 2336 C CA . GLN B 1 78 ? -26.167 -12.804 76.960 1.00 34.55 54 GLN B CA 1
ATOM 2337 C C . GLN B 1 78 ? -26.876 -11.562 76.498 1.00 36.33 54 GLN B C 1
ATOM 2338 O O . GLN B 1 78 ? -26.277 -10.705 75.842 1.00 41.64 54 GLN B O 1
ATOM 2344 N N . ASN B 1 79 ? -28.149 -11.453 76.847 1.00 34.84 55 ASN B N 1
ATOM 2345 C CA . ASN B 1 79 ? -28.958 -10.323 76.398 1.00 40.91 55 ASN B CA 1
ATOM 2346 C C . ASN B 1 79 ? -28.221 -9.002 76.602 1.00 42.18 55 ASN B C 1
ATOM 2347 O O . ASN B 1 79 ? -28.232 -8.146 75.731 1.00 45.21 55 ASN B O 1
ATOM 2352 N N . GLU B 1 80 ? -27.574 -8.841 77.752 1.00 42.24 56 GLU B N 1
ATOM 2353 C CA . GLU B 1 80 ? -26.976 -7.553 78.098 1.00 45.54 56 GLU B CA 1
ATOM 2354 C C . GLU B 1 80 ? -25.705 -7.226 77.303 1.00 45.75 56 GLU B C 1
ATOM 2355 O O . GLU B 1 80 ? -25.266 -6.082 77.310 1.00 49.89 56 GLU B O 1
ATOM 2361 N N . ASP B 1 81 ? -25.144 -8.206 76.590 1.00 44.24 57 ASP B N 1
ATOM 2362 C CA . ASP B 1 81 ? -23.954 -7.986 75.737 1.00 41.09 57 ASP B CA 1
ATOM 2363 C C . ASP B 1 81 ? -24.304 -7.357 74.380 1.00 47.31 57 ASP B C 1
ATOM 2364 O O . ASP B 1 81 ? -23.416 -6.960 73.622 1.00 47.55 57 ASP B O 1
ATOM 2369 N N . ILE B 1 82 ? -25.595 -7.281 74.064 1.00 39.88 58 ILE B N 1
ATOM 2370 C CA . ILE B 1 82 ? -25.988 -6.827 72.756 1.00 46.06 58 ILE B CA 1
ATOM 2371 C C . ILE B 1 82 ? -26.461 -5.394 72.818 1.00 53.62 58 ILE B C 1
ATOM 2372 O O . ILE B 1 82 ? -27.270 -5.021 73.681 1.00 55.17 58 ILE B O 1
ATOM 2377 N N . ASP B 1 83 ? -25.938 -4.587 71.905 1.00 47.33 59 ASP B N 1
ATOM 2378 C CA . ASP B 1 83 ? -26.373 -3.221 71.798 1.00 48.40 59 ASP B CA 1
ATOM 2379 C C . ASP B 1 83 ? -27.088 -3.047 70.466 1.00 50.33 59 ASP B C 1
ATOM 2380 O O . ASP B 1 83 ? -26.461 -2.741 69.451 1.00 53.20 59 ASP B O 1
ATOM 2385 N N . PHE B 1 84 ? -28.402 -3.251 70.466 1.00 49.73 60 PHE B N 1
ATOM 2386 C CA . PHE B 1 84 ? -29.161 -3.206 69.216 1.00 49.58 60 PHE B CA 1
ATOM 2387 C C . PHE B 1 84 ? -29.190 -1.838 68.537 1.00 57.79 60 PHE B C 1
ATOM 2388 O O . PHE B 1 84 ? -29.269 -1.766 67.325 1.00 60.93 60 PHE B O 1
ATOM 2396 N N . ASP B 1 85 ? -29.133 -0.761 69.314 1.00 63.48 61 ASP B N 1
ATOM 2397 C CA . ASP B 1 85 ? -29.156 0.583 68.745 1.00 67.36 61 ASP B CA 1
ATOM 2398 C C . ASP B 1 85 ? -27.871 0.912 67.990 1.00 65.69 61 ASP B C 1
ATOM 2399 O O . ASP B 1 85 ? -27.919 1.554 66.960 1.00 68.85 61 ASP B O 1
ATOM 2404 N N . ASN B 1 86 ? -26.722 0.495 68.508 1.00 64.14 62 ASN B N 1
ATOM 2405 C CA . ASN B 1 86 ? -25.457 0.700 67.799 1.00 65.18 62 ASN B CA 1
ATOM 2406 C C . ASN B 1 86 ? -25.017 -0.502 67.013 1.00 58.63 62 ASN B C 1
ATOM 2407 O O . ASN B 1 86 ? -23.899 -0.545 66.541 1.00 61.05 62 ASN B O 1
ATOM 2412 N N . LYS B 1 87 ? -25.895 -1.486 66.893 1.00 57.54 63 LYS B N 1
ATOM 2413 C CA . LYS B 1 87 ? -25.553 -2.701 66.188 1.00 53.30 63 LYS B CA 1
ATOM 2414 C C . LYS B 1 87 ? -24.127 -3.181 66.530 1.00 52.67 63 LYS B C 1
ATOM 2415 O O . LYS B 1 87 ? -23.246 -3.346 65.656 1.00 51.17 63 LYS B O 1
ATOM 2421 N N . SER B 1 88 ? -23.898 -3.413 67.818 1.00 41.22 64 SER B N 1
ATOM 2422 C CA . SER B 1 88 ? -22.631 -3.995 68.230 1.00 44.30 64 SER B CA 1
ATOM 2423 C C . SER B 1 88 ? -22.857 -5.067 69.270 1.00 48.29 64 SER B C 1
ATOM 2424 O O . SER B 1 88 ? -23.883 -5.080 69.953 1.00 46.99 64 SER B O 1
ATOM 2427 N N . LEU B 1 89 ? -21.881 -5.955 69.376 1.00 46.20 65 LEU B N 1
ATOM 2428 C CA . LEU B 1 89 ? -21.916 -7.057 70.311 1.00 46.14 65 LEU B CA 1
ATOM 2429 C C . LEU B 1 89 ? -20.646 -7.037 71.141 1.00 53.17 65 LEU B C 1
ATOM 2430 O O . LEU B 1 89 ? -19.534 -6.787 70.653 1.00 57.76 65 LEU B O 1
ATOM 2435 N N . ASN B 1 90 ? -20.810 -7.303 72.412 1.00 47.01 66 ASN B N 1
ATOM 2436 C CA . ASN B 1 90 ? -19.686 -7.305 73.296 1.00 48.69 66 ASN B CA 1
ATOM 2437 C C . ASN B 1 90 ? -19.280 -8.731 73.587 1.00 49.70 66 ASN B C 1
ATOM 2438 O O . ASN B 1 90 ? -20.021 -9.480 74.219 1.00 54.75 66 ASN B O 1
ATOM 2443 N N . ILE B 1 91 ? -18.122 -9.137 73.117 1.00 41.29 67 ILE B N 1
ATOM 2444 C CA . ILE B 1 91 ? -17.712 -10.507 73.348 1.00 42.27 67 ILE B CA 1
ATOM 2445 C C . ILE B 1 91 ? -16.798 -10.521 74.540 1.00 43.50 67 ILE B C 1
ATOM 2446 O O . ILE B 1 91 ? -15.656 -10.065 74.445 1.00 54.74 67 ILE B O 1
ATOM 2451 N N . ASN B 1 92 ? -17.298 -11.025 75.667 1.00 42.05 68 ASN B N 1
ATOM 2452 C CA . ASN B 1 92 ? -16.596 -10.844 76.952 1.00 44.43 68 ASN B CA 1
ATOM 2453 C C . ASN B 1 92 ? -16.403 -12.115 77.752 1.00 47.49 68 ASN B C 1
ATOM 2454 O O . ASN B 1 92 ? -16.050 -12.066 78.913 1.00 55.23 68 ASN B O 1
ATOM 2459 N N . GLY B 1 93 ? -16.674 -13.257 77.151 1.00 45.09 69 GLY B N 1
ATOM 2460 C CA . GLY B 1 93 ? -16.536 -14.477 77.900 1.00 45.21 69 GLY B CA 1
ATOM 2461 C C . GLY B 1 93 ? -16.661 -15.686 77.021 1.00 39.62 69 GLY B C 1
ATOM 2462 O O . GLY B 1 93 ? -16.866 -15.570 75.823 1.00 43.27 69 GLY B O 1
ATOM 2463 N N . THR B 1 94 ? -16.531 -16.850 77.637 1.00 38.65 70 THR B N 1
ATOM 2464 C CA . THR B 1 94 ? -16.682 -18.118 76.954 1.00 42.47 70 THR B CA 1
ATOM 2465 C C . THR B 1 94 ? -17.341 -19.067 77.971 1.00 43.91 70 THR B C 1
ATOM 2466 O O . THR B 1 94 ? -17.395 -18.759 79.157 1.00 50.38 70 THR B O 1
ATOM 2470 N N . ILE B 1 95 ? -17.856 -20.197 77.511 1.00 38.20 71 ILE B N 1
ATOM 2471 C CA . ILE B 1 95 ? -18.546 -21.133 78.375 1.00 38.84 71 ILE B CA 1
ATOM 2472 C C . ILE B 1 95 ? -17.601 -22.186 78.967 1.00 42.00 71 ILE B C 1
ATOM 2473 O O . ILE B 1 95 ? -16.796 -22.761 78.266 1.00 50.00 71 ILE B O 1
ATOM 2478 N N . HIS B 1 96 ? -17.709 -22.432 80.260 1.00 41.97 72 HIS B N 1
ATOM 2479 C CA . HIS B 1 96 ? -17.032 -23.543 80.903 1.00 34.97 72 HIS B CA 1
ATOM 2480 C C . HIS B 1 96 ? -18.062 -24.595 81.232 1.00 37.74 72 HIS B C 1
ATOM 2481 O O . HIS B 1 96 ? -19.129 -24.298 81.795 1.00 36.95 72 HIS B O 1
ATOM 2488 N N . TRP B 1 97 ? -17.756 -25.828 80.865 1.00 32.58 73 TRP B N 1
ATOM 2489 C CA . TRP B 1 97 ? -18.754 -26.867 80.943 1.00 38.63 73 TRP B CA 1
ATOM 2490 C C . TRP B 1 97 ? -18.800 -27.539 82.330 1.00 42.45 73 TRP B C 1
ATOM 2491 O O . TRP B 1 97 ? -18.383 -28.675 82.514 1.00 44.16 73 TRP B O 1
ATOM 2502 N N . PHE B 1 98 ? -19.319 -26.810 83.303 1.00 39.93 74 PHE B N 1
ATOM 2503 C CA . PHE B 1 98 ? -19.675 -27.409 84.574 1.00 40.58 74 PHE B CA 1
ATOM 2504 C C . PHE B 1 98 ? -20.946 -26.780 85.115 1.00 41.67 74 PHE B C 1
ATOM 2505 O O . PHE B 1 98 ? -21.421 -25.757 84.600 1.00 45.30 74 PHE B O 1
ATOM 2513 N N . HIS B 1 99 ? -21.497 -27.426 86.133 1.00 42.39 75 HIS B N 1
ATOM 2514 C CA . HIS B 1 99 ? -22.756 -27.022 86.766 1.00 43.20 75 HIS B CA 1
ATOM 2515 C C . HIS B 1 99 ? -22.605 -25.858 87.704 1.00 42.47 75 HIS B C 1
ATOM 2516 O O . HIS B 1 99 ? -21.627 -25.775 88.391 1.00 49.64 75 HIS B O 1
ATOM 2523 N N . ASP B 1 100 ? -23.569 -24.949 87.734 1.00 44.14 76 ASP B N 1
ATOM 2524 C CA . ASP B 1 100 ? -23.530 -23.886 88.737 1.00 39.78 76 ASP B CA 1
ATOM 2525 C C . ASP B 1 100 ? -24.348 -24.326 89.950 1.00 44.97 76 ASP B C 1
ATOM 2526 O O . ASP B 1 100 ? -24.913 -25.437 89.968 1.00 44.78 76 ASP B O 1
ATOM 2531 N N . GLU B 1 101 ? -24.409 -23.512 90.999 1.00 44.94 77 GLU B N 1
ATOM 2532 C CA . GLU B 1 101 ? -24.965 -24.093 92.213 1.00 49.18 77 GLU B CA 1
ATOM 2533 C C . GLU B 1 101 ? -26.470 -24.290 92.168 1.00 47.84 77 GLU B C 1
ATOM 2534 O O . GLU B 1 101 ? -27.032 -24.879 93.073 1.00 55.56 77 GLU B O 1
ATOM 2540 N N . SER B 1 102 ? -27.132 -23.864 91.100 1.00 43.89 78 SER B N 1
ATOM 2541 C CA . SER B 1 102 ? -28.542 -24.243 90.983 1.00 47.17 78 SER B CA 1
ATOM 2542 C C . SER B 1 102 ? -28.783 -25.350 89.999 1.00 46.94 78 SER B C 1
ATOM 2543 O O . SER B 1 102 ? -29.912 -25.698 89.740 1.00 54.12 78 SER B O 1
ATOM 2546 N N . GLY B 1 103 ? -27.723 -25.933 89.475 1.00 44.45 79 GLY B N 1
ATOM 2547 C CA . GLY B 1 103 ? -27.876 -27.046 88.560 1.00 46.68 79 GLY B CA 1
ATOM 2548 C C . GLY B 1 103 ? -27.861 -26.650 87.085 1.00 44.96 79 GLY B C 1
ATOM 2549 O O . GLY B 1 103 ? -28.045 -27.491 86.226 1.00 42.88 79 GLY B O 1
ATOM 2550 N N . GLY B 1 104 ? -27.655 -25.372 86.790 1.00 39.15 80 GLY B N 1
ATOM 2551 C CA . GLY B 1 104 ? -27.511 -24.955 85.410 1.00 38.73 80 GLY B CA 1
ATOM 2552 C C . GLY B 1 104 ? -26.185 -25.491 84.905 1.00 40.85 80 GLY B C 1
ATOM 2553 O O . GLY B 1 104 ? -25.197 -25.487 85.629 1.00 49.91 80 GLY B O 1
ATOM 2554 N N . PHE B 1 105 ? -26.167 -25.985 83.679 1.00 38.57 81 PHE B N 1
ATOM 2555 C CA . PHE B 1 105 ? -24.967 -26.576 83.115 1.00 39.63 81 PHE B CA 1
ATOM 2556 C C . PHE B 1 105 ? -24.379 -25.652 82.064 1.00 38.96 81 PHE B C 1
ATOM 2557 O O . PHE B 1 105 ? -25.068 -25.264 81.134 1.00 35.71 81 PHE B O 1
ATOM 2565 N N . GLY B 1 106 ? -23.102 -25.331 82.209 1.00 35.39 82 GLY B N 1
ATOM 2566 C CA . GLY B 1 106 ? -22.413 -24.396 81.328 1.00 25.66 82 GLY B CA 1
ATOM 2567 C C . GLY B 1 106 ? -22.440 -23.042 82.025 1.00 34.94 82 GLY B C 1
ATOM 2568 O O . GLY B 1 106 ? -23.529 -22.498 82.212 1.00 39.69 82 GLY B O 1
ATOM 2569 N N . VAL B 1 107 ? -21.279 -22.527 82.455 1.00 27.41 83 VAL B N 1
ATOM 2570 C CA . VAL B 1 107 ? -21.212 -21.211 83.132 1.00 28.26 83 VAL B CA 1
ATOM 2571 C C . VAL B 1 107 ? -20.350 -20.258 82.329 1.00 34.58 83 VAL B C 1
ATOM 2572 O O . VAL B 1 107 ? -19.453 -20.678 81.625 1.00 41.45 83 VAL B O 1
ATOM 2576 N N . LYS B 1 108 ? -20.673 -18.981 82.361 1.00 33.76 84 LYS B N 1
ATOM 2577 C CA . LYS B 1 108 ? -19.904 -18.030 81.598 1.00 40.08 84 LYS B CA 1
ATOM 2578 C C . LYS B 1 108 ? -18.654 -17.611 82.353 1.00 48.21 84 LYS B C 1
ATOM 2579 O O . LYS B 1 108 ? -18.724 -17.108 83.477 1.00 45.87 84 LYS B O 1
ATOM 2585 N N . ASP B 1 109 ? -17.509 -17.824 81.730 1.00 50.50 85 ASP B N 1
ATOM 2586 C CA . ASP B 1 109 ? -16.253 -17.418 82.309 1.00 45.67 85 ASP B CA 1
ATOM 2587 C C . ASP B 1 109 ? -15.812 -16.102 81.698 1.00 47.94 85 ASP B C 1
ATOM 2588 O O . ASP B 1 109 ? -15.823 -15.947 80.495 1.00 50.01 85 ASP B O 1
ATOM 2593 N N . THR B 1 110 ? -15.394 -15.152 82.512 1.00 55.46 86 THR B N 1
ATOM 2594 C CA . THR B 1 110 ? -14.984 -13.857 81.978 1.00 50.50 86 THR B CA 1
ATOM 2595 C C . THR B 1 110 ? -13.558 -13.543 82.381 1.00 53.09 86 THR B C 1
ATOM 2596 O O . THR B 1 110 ? -13.181 -12.383 82.401 1.00 56.20 86 THR B O 1
ATOM 2600 N N . THR B 1 111 ? -12.765 -14.551 82.730 1.00 60.16 87 THR B N 1
ATOM 2601 C CA . THR B 1 111 ? -11.467 -14.239 83.305 1.00 71.63 87 THR B CA 1
ATOM 2602 C C . THR B 1 111 ? -10.645 -13.484 82.266 1.00 81.20 87 THR B C 1
ATOM 2603 O O . THR B 1 111 ? -10.759 -13.729 81.072 1.00 75.67 87 THR B O 1
ATOM 2607 N N . LYS B 1 112 ? -9.826 -12.556 82.749 1.00 101.07 88 LYS B N 1
ATOM 2608 C CA . LYS B 1 112 ? -9.191 -11.543 81.915 1.00 112.86 88 LYS B CA 1
ATOM 2609 C C . LYS B 1 112 ? -8.015 -12.049 81.082 1.00 122.02 88 LYS B C 1
ATOM 2610 O O . LYS B 1 112 ? -7.875 -11.650 79.930 1.00 123.64 88 LYS B O 1
ATOM 2616 N N . THR B 1 113 ? -7.193 -12.930 81.655 1.00 129.27 89 THR B N 1
ATOM 2617 C CA . THR B 1 113 ? -5.959 -13.413 81.006 1.00 134.07 89 THR B CA 1
ATOM 2618 C C . THR B 1 113 ? -6.173 -14.141 79.662 1.00 134.65 89 THR B C 1
ATOM 2619 O O . THR B 1 113 ? -5.487 -13.852 78.677 1.00 131.17 89 THR B O 1
ATOM 2623 N N . GLU B 1 114 ? -7.100 -15.095 79.625 1.00 137.62 90 GLU B N 1
ATOM 2624 C CA . GLU B 1 114 ? -7.545 -15.646 78.353 1.00 140.56 90 GLU B CA 1
ATOM 2625 C C . GLU B 1 114 ? -8.309 -14.538 77.623 1.00 143.47 90 GLU B C 1
ATOM 2626 O O . GLU B 1 114 ? -9.473 -14.692 77.251 1.00 142.84 90 GLU B O 1
ATOM 2632 N N . SER B 1 115 ? -7.634 -13.408 77.435 1.00 145.27 91 SER B N 1
ATOM 2633 C CA . SER B 1 115 ? -8.260 -12.214 76.886 1.00 142.31 91 SER B CA 1
ATOM 2634 C C . SER B 1 115 ? -8.291 -12.220 75.379 1.00 130.19 91 SER B C 1
ATOM 2635 O O . SER B 1 115 ? -7.256 -12.035 74.728 1.00 130.08 91 SER B O 1
ATOM 2638 N N . SER B 1 116 ? -9.485 -12.429 74.832 1.00 111.42 92 SER B N 1
ATOM 2639 C CA . SER B 1 116 ? -9.746 -12.101 73.443 1.00 87.01 92 SER B CA 1
ATOM 2640 C C . SER B 1 116 ? -10.938 -11.161 73.364 1.00 69.84 92 SER B C 1
ATOM 2641 O O . SER B 1 116 ? -11.584 -11.049 72.313 1.00 63.47 92 SER B O 1
ATOM 2644 N N A TYR B 1 117 ? -11.220 -10.481 74.470 0.57 63.42 93 TYR B N 1
ATOM 2645 N N B TYR B 1 117 ? -11.207 -10.483 74.491 0.43 63.38 93 TYR B N 1
ATOM 2646 C CA A TYR B 1 117 ? -12.424 -9.687 74.594 0.57 59.13 93 TYR B CA 1
ATOM 2647 C CA B TYR B 1 117 ? -12.304 -9.524 74.628 0.43 59.83 93 TYR B CA 1
ATOM 2648 C C A TYR B 1 117 ? -12.424 -8.452 73.676 0.57 56.24 93 TYR B C 1
ATOM 2649 C C B TYR B 1 117 ? -12.341 -8.544 73.476 0.43 55.49 93 TYR B C 1
ATOM 2650 O O A TYR B 1 117 ? -11.446 -7.700 73.600 0.57 53.83 93 TYR B O 1
ATOM 2651 O O B TYR B 1 117 ? -11.307 -8.001 73.075 0.43 53.95 93 TYR B O 1
ATOM 2668 N N . ARG B 1 118 ? -13.539 -8.275 72.973 1.00 48.99 94 ARG B N 1
ATOM 2669 C CA . ARG B 1 118 ? -13.644 -7.335 71.890 1.00 45.85 94 ARG B CA 1
ATOM 2670 C C . ARG B 1 118 ? -15.090 -6.978 71.660 1.00 46.07 94 ARG B C 1
ATOM 2671 O O . ARG B 1 118 ? -15.981 -7.729 72.012 1.00 43.92 94 ARG B O 1
ATOM 2679 N N . THR B 1 119 ? -15.311 -5.827 71.056 1.00 42.43 95 THR B N 1
ATOM 2680 C CA . THR B 1 119 ? -16.626 -5.450 70.633 1.00 44.06 95 THR B CA 1
ATOM 2681 C C . THR B 1 119 ? -16.653 -5.545 69.109 1.00 49.02 95 THR B C 1
ATOM 2682 O O . THR B 1 119 ? -15.730 -5.090 68.461 1.00 52.77 95 THR B O 1
ATOM 2686 N N . ILE B 1 120 ? -17.679 -6.160 68.537 1.00 43.30 96 ILE B N 1
ATOM 2687 C CA . ILE B 1 120 ? -17.734 -6.280 67.087 1.00 40.58 96 ILE B CA 1
ATOM 2688 C C . ILE B 1 120 ? -19.026 -5.691 66.589 1.00 47.21 96 ILE B C 1
ATOM 2689 O O . ILE B 1 120 ? -20.010 -5.569 67.356 1.00 44.95 96 ILE B O 1
ATOM 2694 N N . GLY B 1 121 ? -19.028 -5.320 65.310 1.00 48.20 97 GLY B N 1
ATOM 2695 C CA . GLY B 1 121 ? -20.223 -4.776 64.688 1.00 43.45 97 GLY B CA 1
ATOM 2696 C C . GLY B 1 121 ? -21.134 -5.898 64.269 1.00 47.94 97 GLY B C 1
ATOM 2697 O O . GLY B 1 121 ? -20.645 -6.958 63.859 1.00 51.00 97 GLY B O 1
ATOM 2698 N N . LEU B 1 122 ? -22.445 -5.667 64.381 1.00 47.27 98 LEU B N 1
ATOM 2699 C CA . LEU B 1 122 ? -23.455 -6.605 63.894 1.00 44.28 98 LEU B CA 1
ATOM 2700 C C . LEU B 1 122 ? -24.189 -6.067 62.678 1.00 49.82 98 LEU B C 1
ATOM 2701 O O . LEU B 1 122 ? -24.515 -4.884 62.597 1.00 54.19 98 LEU B O 1
ATOM 2706 N N . SER B 1 123 ? -24.481 -6.956 61.740 1.00 45.21 99 SER B N 1
ATOM 2707 C CA . SER B 1 123 ? -25.289 -6.594 60.599 1.00 40.83 99 SER B CA 1
ATOM 2708 C C . SER B 1 123 ? -26.766 -6.709 60.946 1.00 47.72 99 SER B C 1
ATOM 2709 O O . SER B 1 123 ? -27.148 -7.330 61.957 1.00 48.45 99 SER B O 1
ATOM 2712 N N . SER B 1 124 ? -27.610 -6.110 60.114 1.00 43.17 100 SER B N 1
ATOM 2713 C CA . SER B 1 124 ? -29.053 -6.174 60.362 1.00 46.79 100 SER B CA 1
ATOM 2714 C C . SER B 1 124 ? -29.520 -7.601 60.494 1.00 49.19 100 SER B C 1
ATOM 2715 O O . SER B 1 124 ? -30.388 -7.893 61.314 1.00 49.61 100 SER B O 1
ATOM 2718 N N . ARG B 1 125 ? -28.951 -8.484 59.675 1.00 45.91 101 ARG B N 1
ATOM 2719 C CA . ARG B 1 125 ? -29.359 -9.868 59.684 1.00 43.54 101 ARG B CA 1
ATOM 2720 C C . ARG B 1 125 ? -28.956 -10.461 61.044 1.00 47.17 101 ARG B C 1
ATOM 2721 O O . ARG B 1 125 ? -29.743 -11.176 61.684 1.00 47.97 101 ARG B O 1
ATOM 2729 N N . SER B 1 126 ? -27.753 -10.137 61.511 1.00 36.17 102 SER B N 1
ATOM 2730 C CA . SER B 1 126 ? -27.312 -10.691 62.794 1.00 43.49 102 SER B CA 1
ATOM 2731 C C . SER B 1 126 ? -28.228 -10.224 63.932 1.00 46.78 102 SER B C 1
ATOM 2732 O O . SER B 1 126 ? -28.632 -11.018 64.800 1.00 45.38 102 SER B O 1
ATOM 2735 N N . CYS B 1 127 ? -28.569 -8.941 63.909 1.00 45.84 103 CYS B N 1
ATOM 2736 C CA . CYS B 1 127 ? -29.528 -8.410 64.864 1.00 47.62 103 CYS B CA 1
ATOM 2737 C C . CYS B 1 127 ? -30.861 -9.157 64.838 1.00 46.05 103 CYS B C 1
ATOM 2738 O O . CYS B 1 127 ? -31.417 -9.484 65.890 1.00 50.41 103 CYS B O 1
ATOM 2741 N N A GLU B 1 128 ? -31.329 -9.438 63.628 0.55 42.72 104 GLU B N 1
ATOM 2742 N N B GLU B 1 128 ? -31.381 -9.455 63.652 0.45 43.04 104 GLU B N 1
ATOM 2743 C CA A GLU B 1 128 ? -32.582 -10.131 63.397 0.55 45.19 104 GLU B CA 1
ATOM 2744 C CA B GLU B 1 128 ? -32.679 -10.123 63.588 0.45 44.33 104 GLU B CA 1
ATOM 2745 C C A GLU B 1 128 ? -32.478 -11.483 64.080 0.55 43.86 104 GLU B C 1
ATOM 2746 C C B GLU B 1 128 ? -32.565 -11.592 63.994 0.45 43.53 104 GLU B C 1
ATOM 2747 O O A GLU B 1 128 ? -33.323 -11.856 64.910 0.55 42.68 104 GLU B O 1
ATOM 2748 O O B GLU B 1 128 ? -33.514 -12.170 64.535 0.45 43.16 104 GLU B O 1
ATOM 2759 N N . ILE B 1 129 ? -31.398 -12.191 63.759 1.00 39.90 105 ILE B N 1
ATOM 2760 C CA . ILE B 1 129 ? -31.120 -13.509 64.330 1.00 38.10 105 ILE B CA 1
ATOM 2761 C C . ILE B 1 129 ? -31.171 -13.467 65.869 1.00 43.61 105 ILE B C 1
ATOM 2762 O O . ILE B 1 129 ? -31.901 -14.248 66.504 1.00 44.69 105 ILE B O 1
ATOM 2767 N N . LEU B 1 130 ? -30.430 -12.538 66.469 1.00 42.55 106 LEU B N 1
ATOM 2768 C CA . LEU B 1 130 ? -30.464 -12.389 67.921 1.00 41.88 106 LEU B CA 1
ATOM 2769 C C . LEU B 1 130 ? -31.889 -12.128 68.440 1.00 48.34 106 LEU B C 1
ATOM 2770 O O . LEU B 1 130 ? -32.325 -12.789 69.396 1.00 49.95 106 LEU B O 1
ATOM 2775 N N A LYS B 1 131 ? -32.611 -11.195 67.814 0.52 47.31 107 LYS B N 1
ATOM 2776 N N B LYS B 1 131 ? -32.608 -11.195 67.810 0.48 47.31 107 LYS B N 1
ATOM 2777 C CA A LYS B 1 131 ? -33.972 -10.871 68.263 0.52 47.51 107 LYS B CA 1
ATOM 2778 C CA B LYS B 1 131 ? -33.972 -10.867 68.241 0.48 47.49 107 LYS B CA 1
ATOM 2779 C C A LYS B 1 131 ? -34.852 -12.115 68.228 0.52 44.40 107 LYS B C 1
ATOM 2780 C C B LYS B 1 131 ? -34.849 -12.112 68.225 0.48 44.45 107 LYS B C 1
ATOM 2781 O O A LYS B 1 131 ? -35.676 -12.323 69.105 0.52 44.93 107 LYS B O 1
ATOM 2782 O O B LYS B 1 131 ? -35.665 -12.317 69.111 0.48 44.93 107 LYS B O 1
ATOM 2793 N N . LYS B 1 132 ? -34.649 -12.962 67.230 1.00 40.34 108 LYS B N 1
ATOM 2794 C CA . LYS B 1 132 ? -35.446 -14.162 67.110 1.00 37.76 108 LYS B CA 1
ATOM 2795 C C . LYS B 1 132 ? -35.178 -15.110 68.272 1.00 44.90 108 LYS B C 1
ATOM 2796 O O . LYS B 1 132 ? -36.117 -15.602 68.908 1.00 51.25 108 LYS B O 1
ATOM 2802 N N . ALA B 1 133 ? -33.900 -15.323 68.592 1.00 42.97 109 ALA B N 1
ATOM 2803 C CA . ALA B 1 133 ? -33.537 -16.262 69.636 1.00 41.36 109 ALA B CA 1
ATOM 2804 C C . ALA B 1 133 ? -34.062 -15.780 70.985 1.00 45.41 109 ALA B C 1
ATOM 2805 O O . ALA B 1 133 ? -34.580 -16.561 71.791 1.00 38.57 109 ALA B O 1
ATOM 2807 N N . ILE B 1 134 ? -33.916 -14.481 71.228 1.00 49.89 110 ILE B N 1
ATOM 2808 C CA . ILE B 1 134 ? -34.330 -13.870 72.488 1.00 44.92 110 ILE B CA 1
ATOM 2809 C C . ILE B 1 134 ? -35.858 -13.966 72.691 1.00 51.19 110 ILE B C 1
ATOM 2810 O O . ILE B 1 134 ? -36.351 -14.334 73.757 1.00 54.55 110 ILE B O 1
ATOM 2815 N N . LEU B 1 135 ? -36.600 -13.640 71.652 1.00 53.76 111 LEU B N 1
ATOM 2816 C CA . LEU B 1 135 ? -38.037 -13.767 71.680 1.00 54.47 111 LEU B CA 1
ATOM 2817 C C . LEU B 1 135 ? -38.451 -15.185 72.060 1.00 48.61 111 LEU B C 1
ATOM 2818 O O . LEU B 1 135 ? -39.316 -15.383 72.889 1.00 48.80 111 LEU B O 1
ATOM 2823 N N . GLU B 1 136 ? -37.824 -16.174 71.443 1.00 45.79 112 GLU B N 1
ATOM 2824 C CA . GLU B 1 136 ? -38.096 -17.562 71.753 1.00 42.65 112 GLU B CA 1
ATOM 2825 C C . GLU B 1 136 ? -37.765 -17.857 73.226 1.00 47.70 112 GLU B C 1
ATOM 2826 O O . GLU B 1 136 ? -38.525 -18.554 73.915 1.00 45.80 112 GLU B O 1
ATOM 2832 N N . ASN B 1 137 ? -36.644 -17.320 73.725 1.00 45.11 113 ASN B N 1
ATOM 2833 C CA . ASN B 1 137 ? -36.282 -17.528 75.132 1.00 41.09 113 ASN B CA 1
ATOM 2834 C C . ASN B 1 137 ? -37.298 -16.883 76.088 1.00 45.36 113 ASN B C 1
ATOM 2835 O O . ASN B 1 137 ? -37.600 -17.417 77.161 1.00 42.55 113 ASN B O 1
ATOM 2840 N N . LYS B 1 138 ? -37.857 -15.751 75.686 1.00 47.36 114 LYS B N 1
ATOM 2841 C CA . LYS B 1 138 ? -38.861 -15.111 76.518 1.00 50.97 114 LYS B CA 1
ATOM 2842 C C . LYS B 1 138 ? -40.119 -15.973 76.653 1.00 50.52 114 LYS B C 1
ATOM 2843 O O . LYS B 1 138 ? -40.601 -16.166 77.757 1.00 55.81 114 LYS B O 1
ATOM 2849 N N . LYS B 1 139 ? -40.619 -16.505 75.546 1.00 44.61 115 LYS B N 1
ATOM 2850 C CA . LYS B 1 139 ? -41.706 -17.468 75.584 1.00 47.98 115 LYS B CA 1
ATOM 2851 C C . LYS B 1 139 ? -41.440 -18.540 76.639 1.00 46.97 115 LYS B C 1
ATOM 2852 O O . LYS B 1 139 ? -42.249 -18.745 77.567 1.00 46.67 115 LYS B O 1
ATOM 2858 N N . ASP B 1 140 ? -40.295 -19.208 76.499 1.00 38.01 116 ASP B N 1
ATOM 2859 C CA . ASP B 1 140 ? -39.937 -20.310 77.374 1.00 42.64 116 ASP B CA 1
ATOM 2860 C C . ASP B 1 140 ? -39.794 -19.876 78.788 1.00 46.59 116 ASP B C 1
ATOM 2861 O O . ASP B 1 140 ? -40.184 -20.581 79.698 1.00 51.25 116 ASP B O 1
ATOM 2866 N N . SER B 1 141 ? -39.183 -18.726 78.985 1.00 45.79 117 SER B N 1
ATOM 2867 C CA . SER B 1 141 ? -38.973 -18.271 80.339 1.00 49.04 117 SER B CA 1
ATOM 2868 C C . SER B 1 141 ? -40.333 -18.087 81.040 1.00 48.62 117 SER B C 1
ATOM 2869 O O . SER B 1 141 ? -40.544 -18.496 82.189 1.00 49.56 117 SER B O 1
ATOM 2872 N N . LYS B 1 142 ? -41.273 -17.491 80.333 1.00 42.79 118 LYS B N 1
ATOM 2873 C CA . LYS B 1 142 ? -42.592 -17.320 80.876 1.00 46.64 118 LYS B CA 1
ATOM 2874 C C . LYS B 1 142 ? -43.398 -18.620 81.025 1.00 46.92 118 LYS B C 1
ATOM 2875 O O . LYS B 1 142 ? -44.095 -18.764 81.991 1.00 46.20 118 LYS B O 1
ATOM 2881 N N . TRP B 1 143 ? -43.303 -19.572 80.098 1.00 48.42 119 TRP B N 1
ATOM 2882 C CA . TRP B 1 143 ? -44.280 -20.681 80.101 1.00 47.51 119 TRP B CA 1
ATOM 2883 C C . TRP B 1 143 ? -43.717 -21.997 80.591 1.00 50.90 119 TRP B C 1
ATOM 2884 O O . TRP B 1 143 ? -44.434 -22.862 81.084 1.00 47.10 119 TRP B O 1
ATOM 2895 N N . ASN B 1 144 ? -42.422 -22.170 80.414 1.00 53.83 120 ASN B N 1
ATOM 2896 C CA . ASN B 1 144 ? -41.843 -23.471 80.633 1.00 48.95 120 ASN B CA 1
ATOM 2897 C C . ASN B 1 144 ? -41.165 -23.542 81.996 1.00 50.53 120 ASN B C 1
ATOM 2898 O O . ASN B 1 144 ? -40.197 -22.831 82.285 1.00 44.50 120 ASN B O 1
ATOM 2903 N N A ASP B 1 145 ? -41.692 -24.379 82.877 0.54 56.00 121 ASP B N 1
ATOM 2904 N N B ASP B 1 145 ? -41.709 -24.449 82.804 0.46 55.39 121 ASP B N 1
ATOM 2905 C CA A ASP B 1 145 ? -41.214 -24.392 84.261 0.54 52.16 121 ASP B CA 1
ATOM 2906 C CA B ASP B 1 145 ? -41.375 -24.629 84.214 0.46 52.51 121 ASP B CA 1
ATOM 2907 C C A ASP B 1 145 ? -39.761 -24.853 84.312 0.54 52.74 121 ASP B C 1
ATOM 2908 C C B ASP B 1 145 ? -39.900 -25.022 84.379 0.46 52.52 121 ASP B C 1
ATOM 2909 O O A ASP B 1 145 ? -39.003 -24.425 85.175 0.54 52.72 121 ASP B O 1
ATOM 2910 O O B ASP B 1 145 ? -39.266 -24.692 85.376 0.46 52.84 121 ASP B O 1
ATOM 2919 N N . GLY B 1 146 ? -39.363 -25.715 83.381 1.00 47.86 122 GLY B N 1
ATOM 2920 C CA . GLY B 1 146 ? -38.007 -26.212 83.405 1.00 39.23 122 GLY B CA 1
ATOM 2921 C C . GLY B 1 146 ? -36.959 -25.376 82.672 1.00 45.41 122 GLY B C 1
ATOM 2922 O O . GLY B 1 146 ? -35.836 -25.820 82.450 1.00 51.06 122 GLY B O 1
ATOM 2923 N N . TYR B 1 147 ? -37.309 -24.165 82.276 1.00 45.63 123 TYR B N 1
ATOM 2924 C CA . TYR B 1 147 ? -36.333 -23.299 81.644 1.00 43.56 123 TYR B CA 1
ATOM 2925 C C . TYR B 1 147 ? -35.734 -22.417 82.737 1.00 46.75 123 TYR B C 1
ATOM 2926 O O . TYR B 1 147 ? -36.401 -21.526 83.284 1.00 46.83 123 TYR B O 1
ATOM 2935 N N . LEU B 1 148 ? -34.489 -22.689 83.098 1.00 43.65 124 LEU B N 1
ATOM 2936 C CA . LEU B 1 148 ? -33.805 -21.858 84.079 1.00 44.10 124 LEU B CA 1
ATOM 2937 C C . LEU B 1 148 ? -33.183 -20.669 83.344 1.00 44.10 124 LEU B C 1
ATOM 2938 O O . LEU B 1 148 ? -32.192 -20.836 82.659 1.00 46.57 124 LEU B O 1
ATOM 2943 N N . ASN B 1 149 ? -33.778 -19.487 83.447 1.00 40.14 125 ASN B N 1
ATOM 2944 C CA . ASN B 1 149 ? -33.273 -18.363 82.681 1.00 43.64 125 ASN B CA 1
ATOM 2945 C C . ASN B 1 149 ? -32.035 -17.693 83.276 1.00 47.82 125 ASN B C 1
ATOM 2946 O O . ASN B 1 149 ? -32.142 -17.022 84.284 1.00 41.78 125 ASN B O 1
ATOM 2951 N N . ARG B 1 150 ? -30.887 -17.828 82.601 1.00 42.08 126 ARG B N 1
ATOM 2952 C CA . ARG B 1 150 ? -29.651 -17.147 82.980 1.00 33.54 126 ARG B CA 1
ATOM 2953 C C . ARG B 1 150 ? -29.182 -16.100 81.957 1.00 40.55 126 ARG B C 1
ATOM 2954 O O . ARG B 1 150 ? -28.036 -15.653 81.997 1.00 44.94 126 ARG B O 1
ATOM 2962 N N . ASN B 1 151 ? -30.067 -15.719 81.044 1.00 37.53 127 ASN B N 1
ATOM 2963 C CA . ASN B 1 151 ? -29.809 -14.646 80.065 1.00 44.22 127 ASN B CA 1
ATOM 2964 C C . ASN B 1 151 ? -28.999 -15.034 78.867 1.00 42.61 127 ASN B C 1
ATOM 2965 O O . ASN B 1 151 ? -28.569 -14.174 78.113 1.00 43.50 127 ASN B O 1
ATOM 2970 N N . PHE B 1 152 ? -28.761 -16.326 78.715 1.00 38.64 128 PHE B N 1
ATOM 2971 C CA . PHE B 1 152 ? -28.071 -16.786 77.543 1.00 36.73 128 PHE B CA 1
ATOM 2972 C C . PHE B 1 152 ? -28.980 -16.655 76.335 1.00 41.96 128 PHE B C 1
ATOM 2973 O O . PHE B 1 152 ? -30.218 -16.685 76.447 1.00 38.28 128 PHE B O 1
ATOM 2981 N N . VAL B 1 153 ? -28.366 -16.454 75.181 1.00 38.19 129 VAL B N 1
ATOM 2982 C CA . VAL B 1 153 ? -29.150 -16.286 73.980 1.00 40.53 129 VAL B CA 1
ATOM 2983 C C . VAL B 1 153 ? -29.294 -17.616 73.225 1.00 39.46 129 VAL B C 1
ATOM 2984 O O . VAL B 1 153 ? -30.391 -17.995 72.833 1.00 41.42 129 VAL B O 1
ATOM 2988 N N . PHE B 1 154 ? -28.202 -18.344 73.069 1.00 37.01 130 PHE B N 1
ATOM 2989 C CA . PHE B 1 154 ? -28.226 -19.564 72.265 1.00 40.13 130 PHE B CA 1
ATOM 2990 C C . PHE B 1 154 ? -28.348 -20.772 73.170 1.00 39.86 130 PHE B C 1
ATOM 2991 O O . PHE B 1 154 ? -27.380 -21.348 73.618 1.00 39.38 130 PHE B O 1
ATOM 2999 N N . THR B 1 155 ? -29.580 -21.139 73.459 1.00 37.57 131 THR B N 1
ATOM 3000 C CA . THR B 1 155 ? -29.842 -22.037 74.567 1.00 34.34 131 THR B CA 1
ATOM 3001 C C . THR B 1 155 ? -30.570 -23.270 74.120 1.00 33.11 131 THR B C 1
ATOM 3002 O O . THR B 1 155 ? -31.160 -23.307 73.041 1.00 38.29 131 THR B O 1
ATOM 3006 N N . ASN B 1 156 ? -30.536 -24.284 74.958 1.00 30.77 132 ASN B N 1
ATOM 3007 C CA . ASN B 1 156 ? -31.438 -25.408 74.803 1.00 36.16 132 ASN B CA 1
ATOM 3008 C C . ASN B 1 156 ? -32.673 -25.164 75.667 1.00 37.58 132 ASN B C 1
ATOM 3009 O O . ASN B 1 156 ? -32.803 -24.106 76.262 1.00 41.29 132 ASN B O 1
ATOM 3014 N N . HIS B 1 157 ? -33.561 -26.150 75.763 1.00 42.30 133 HIS B N 1
ATOM 3015 C CA . HIS B 1 157 ? -34.859 -25.926 76.392 1.00 44.92 133 HIS B CA 1
ATOM 3016 C C . HIS B 1 157 ? -34.802 -25.816 77.918 1.00 42.47 133 HIS B C 1
ATOM 3017 O O . HIS B 1 157 ? -35.805 -25.531 78.543 1.00 43.66 133 HIS B O 1
ATOM 3024 N N . LYS B 1 158 ? -33.637 -26.039 78.513 1.00 41.65 134 LYS B N 1
ATOM 3025 C CA . LYS B 1 158 ? -33.507 -25.879 79.945 1.00 38.55 134 LYS B CA 1
ATOM 3026 C C . LYS B 1 158 ? -32.893 -24.527 80.243 1.00 41.53 134 LYS B C 1
ATOM 3027 O O . LYS B 1 158 ? -32.697 -24.192 81.396 1.00 40.36 134 LYS B O 1
ATOM 3033 N N . GLY B 1 159 ? -32.643 -23.718 79.214 1.00 35.94 135 GLY B N 1
ATOM 3034 C CA . GLY B 1 159 ? -32.071 -22.403 79.452 1.00 34.10 135 GLY B CA 1
ATOM 3035 C C . GLY B 1 159 ? -30.542 -22.418 79.500 1.00 35.75 135 GLY B C 1
ATOM 3036 O O . GLY B 1 159 ? -29.915 -21.361 79.673 1.00 33.84 135 GLY B O 1
ATOM 3037 N N . ASN B 1 160 ? -29.942 -23.604 79.338 1.00 29.93 136 ASN B N 1
ATOM 3038 C CA . ASN B 1 160 ? -28.467 -23.734 79.332 1.00 33.98 136 ASN B CA 1
ATOM 3039 C C . ASN B 1 160 ? -27.921 -23.350 77.988 1.00 34.21 136 ASN B C 1
ATOM 3040 O O . ASN B 1 160 ? -28.629 -23.438 76.989 1.00 37.75 136 ASN B O 1
ATOM 3045 N N . PRO B 1 161 ? -26.668 -22.897 77.945 1.00 39.65 137 PRO B N 1
ATOM 3046 C CA . PRO B 1 161 ? -26.018 -22.713 76.635 1.00 35.48 137 PRO B CA 1
ATOM 3047 C C . PRO B 1 161 ? -26.052 -24.054 75.942 1.00 36.30 137 PRO B C 1
ATOM 3048 O O . PRO B 1 161 ? -25.777 -25.054 76.605 1.00 39.31 137 PRO B O 1
ATOM 3060 N N . GLN B 1 163 ? -25.079 -27.394 74.144 1.00 34.50 139 GLN B N 1
ATOM 3061 C CA . GLN B 1 163 ? -23.805 -28.122 74.152 1.00 40.30 139 GLN B CA 1
ATOM 3062 C C . GLN B 1 163 ? -23.217 -28.232 72.738 1.00 34.90 139 GLN B C 1
ATOM 3063 O O . GLN B 1 163 ? -23.932 -28.546 71.768 1.00 35.96 139 GLN B O 1
ATOM 3069 N N . THR B 1 164 ? -21.917 -27.999 72.623 1.00 34.50 140 THR B N 1
ATOM 3070 C CA . THR B 1 164 ? -21.276 -27.974 71.305 1.00 38.26 140 THR B CA 1
ATOM 3071 C C . THR B 1 164 ? -21.405 -29.279 70.518 1.00 38.95 140 THR B C 1
ATOM 3072 O O . THR B 1 164 ? -21.561 -29.242 69.315 1.00 45.73 140 THR B O 1
ATOM 3076 N N . GLU B 1 165 ? -21.370 -30.428 71.176 1.00 41.34 141 GLU B N 1
ATOM 3077 C CA . GLU B 1 165 ? -21.531 -31.672 70.428 1.00 41.40 141 GLU B CA 1
ATOM 3078 C C . GLU B 1 165 ? -22.899 -31.831 69.830 1.00 42.83 141 GLU B C 1
ATOM 3079 O O . GLU B 1 165 ? -23.028 -32.426 68.766 1.00 44.82 141 GLU B O 1
ATOM 3085 N N A ARG B 1 166 ? -23.920 -31.299 70.479 0.50 38.70 142 ARG B N 1
ATOM 3086 N N B ARG B 1 166 ? -23.936 -31.343 70.513 0.50 38.71 142 ARG B N 1
ATOM 3087 C CA A ARG B 1 166 ? -25.241 -31.448 69.910 0.50 40.44 142 ARG B CA 1
ATOM 3088 C CA B ARG B 1 166 ? -25.270 -31.420 69.927 0.50 41.21 142 ARG B CA 1
ATOM 3089 C C A ARG B 1 166 ? -25.400 -30.506 68.707 0.50 40.64 142 ARG B C 1
ATOM 3090 C C B ARG B 1 166 ? -25.273 -30.576 68.654 0.50 40.53 142 ARG B C 1
ATOM 3091 O O A ARG B 1 166 ? -26.126 -30.799 67.761 0.50 41.64 142 ARG B O 1
ATOM 3092 O O B ARG B 1 166 ? -25.781 -30.996 67.617 0.50 42.41 142 ARG B O 1
ATOM 3107 N N . PHE B 1 167 ? -24.693 -29.387 68.737 1.00 37.73 143 PHE B N 1
ATOM 3108 C CA . PHE B 1 167 ? -24.662 -28.497 67.605 1.00 34.97 143 PHE B CA 1
ATOM 3109 C C . PHE B 1 167 ? -23.890 -29.199 66.459 1.00 40.34 143 PHE B C 1
ATOM 3110 O O . PHE B 1 167 ? -24.395 -29.328 65.338 1.00 41.39 143 PHE B O 1
ATOM 3118 N N . ASN B 1 168 ? -22.689 -29.695 66.750 1.00 34.53 144 ASN B N 1
ATOM 3119 C CA . ASN B 1 168 ? -21.857 -30.304 65.720 1.00 34.48 144 ASN B CA 1
ATOM 3120 C C . ASN B 1 168 ? -22.532 -31.493 65.051 1.00 36.52 144 ASN B C 1
ATOM 3121 O O . ASN B 1 168 ? -22.407 -31.685 63.848 1.00 39.41 144 ASN B O 1
ATOM 3126 N N . LYS B 1 169 ? -23.257 -32.278 65.822 1.00 33.89 145 LYS B N 1
ATOM 3127 C CA . LYS B 1 169 ? -23.856 -33.484 65.274 1.00 42.83 145 LYS B CA 1
ATOM 3128 C C . LYS B 1 169 ? -24.910 -33.097 64.231 1.00 43.24 145 LYS B C 1
ATOM 3129 O O . LYS B 1 169 ? -24.902 -33.580 63.108 1.00 46.33 145 LYS B O 1
ATOM 3135 N N . ILE B 1 170 ? -25.774 -32.169 64.589 1.00 39.14 146 ILE B N 1
ATOM 3136 C CA . ILE B 1 170 ? -26.761 -31.672 63.661 1.00 40.87 146 ILE B CA 1
ATOM 3137 C C . ILE B 1 170 ? -26.123 -30.998 62.436 1.00 41.19 146 ILE B C 1
ATOM 3138 O O . ILE B 1 170 ? -26.522 -31.250 61.312 1.00 39.75 146 ILE B O 1
ATOM 3143 N N . LEU B 1 171 ? -25.142 -30.139 62.664 1.00 38.82 147 LEU B N 1
ATOM 3144 C CA . LEU B 1 171 ? -24.381 -29.527 61.578 1.00 39.50 147 LEU B CA 1
ATOM 3145 C C . LEU B 1 171 ? -23.789 -30.579 60.622 1.00 40.92 147 LEU B C 1
ATOM 3146 O O . LEU B 1 171 ? -23.862 -30.448 59.410 1.00 42.95 147 LEU B O 1
ATOM 3151 N N A ARG B 1 172 ? -23.188 -31.615 61.180 0.56 39.31 148 ARG B N 1
ATOM 3152 N N B ARG B 1 172 ? -23.251 -31.646 61.196 0.44 39.64 148 ARG B N 1
ATOM 3153 C CA A ARG B 1 172 ? -22.623 -32.668 60.351 0.56 41.45 148 ARG B CA 1
ATOM 3154 C CA B ARG B 1 172 ? -22.671 -32.727 60.410 0.44 41.61 148 ARG B CA 1
ATOM 3155 C C A ARG B 1 172 ? -23.665 -33.336 59.467 0.56 44.30 148 ARG B C 1
ATOM 3156 C C B ARG B 1 172 ? -23.688 -33.559 59.622 0.44 44.69 148 ARG B C 1
ATOM 3157 O O A ARG B 1 172 ? -23.463 -33.436 58.261 0.56 47.62 148 ARG B O 1
ATOM 3158 O O B ARG B 1 172 ? -23.358 -34.050 58.550 0.44 46.38 148 ARG B O 1
ATOM 3173 N N A GLU B 1 173 ? -24.772 -33.786 60.057 0.56 44.03 149 GLU B N 1
ATOM 3174 N N B GLU B 1 173 ? -24.907 -33.727 60.140 0.44 44.00 149 GLU B N 1
ATOM 3175 C CA A GLU B 1 173 ? -25.835 -34.432 59.298 0.56 44.93 149 GLU B CA 1
ATOM 3176 C CA B GLU B 1 173 ? -25.942 -34.435 59.390 0.44 45.99 149 GLU B CA 1
ATOM 3177 C C A GLU B 1 173 ? -26.410 -33.534 58.206 0.56 47.79 149 GLU B C 1
ATOM 3178 C C B GLU B 1 173 ? -26.461 -33.556 58.252 0.44 47.29 149 GLU B C 1
ATOM 3179 O O A GLU B 1 173 ? -26.653 -33.973 57.074 0.56 48.35 149 GLU B O 1
ATOM 3180 O O B GLU B 1 173 ? -26.706 -34.028 57.137 0.44 48.64 149 GLU B O 1
ATOM 3191 N N . ALA B 1 174 ? -26.616 -32.269 58.538 1.00 44.18 150 ALA B N 1
ATOM 3192 C CA . ALA B 1 174 ? -27.041 -31.323 57.541 1.00 42.66 150 ALA B CA 1
ATOM 3193 C C . ALA B 1 174 ? -26.033 -31.350 56.379 1.00 47.64 150 ALA B C 1
ATOM 3194 O O . ALA B 1 174 ? -26.427 -31.537 55.230 1.00 52.78 150 ALA B O 1
ATOM 3196 N N . ALA B 1 175 ? -24.736 -31.210 56.668 1.00 37.96 151 ALA B N 1
ATOM 3197 C CA . ALA B 1 175 ? -23.732 -31.232 55.591 1.00 39.43 151 ALA B CA 1
ATOM 3198 C C . ALA B 1 175 ? -23.791 -32.526 54.751 1.00 45.66 151 ALA B C 1
ATOM 3199 O O . ALA B 1 175 ? -23.729 -32.490 53.518 1.00 45.49 151 ALA B O 1
ATOM 3201 N N . LYS B 1 176 ? -23.933 -33.664 55.417 1.00 37.69 152 LYS B N 1
ATOM 3202 C CA . LYS B 1 176 ? -24.053 -34.908 54.712 1.00 39.37 152 LYS B CA 1
ATOM 3203 C C . LYS B 1 176 ? -25.267 -34.886 53.748 1.00 54.24 152 LYS B C 1
ATOM 3204 O O . LYS B 1 176 ? -25.140 -35.124 52.538 1.00 54.82 152 LYS B O 1
ATOM 3210 N N . ASP B 1 177 ? -26.428 -34.551 54.288 1.00 52.05 153 ASP B N 1
ATOM 3211 C CA . ASP B 1 177 ? -27.686 -34.631 53.556 1.00 45.92 153 ASP B CA 1
ATOM 3212 C C . ASP B 1 177 ? -27.730 -33.690 52.377 1.00 52.98 153 ASP B C 1
ATOM 3213 O O . ASP B 1 177 ? -28.530 -33.839 51.475 1.00 60.09 153 ASP B O 1
ATOM 3218 N N . VAL B 1 178 ? -26.837 -32.734 52.357 1.00 53.48 154 VAL B N 1
ATOM 3219 C CA . VAL B 1 178 ? -26.943 -31.684 51.382 1.00 46.30 154 VAL B CA 1
ATOM 3220 C C . VAL B 1 178 ? -25.788 -31.904 50.418 1.00 51.20 154 VAL B C 1
ATOM 3221 O O . VAL B 1 178 ? -25.530 -31.102 49.504 1.00 53.11 154 VAL B O 1
ATOM 3225 N N . GLY B 1 179 ? -25.074 -33.008 50.639 1.00 48.58 155 GLY B N 1
ATOM 3226 C CA . GLY B 1 179 ? -23.953 -33.374 49.784 1.00 46.06 155 GLY B CA 1
ATOM 3227 C C . GLY B 1 179 ? -22.618 -32.661 49.936 1.00 50.13 155 GLY B C 1
ATOM 3228 O O . GLY B 1 179 ? -21.776 -32.733 49.060 1.00 54.49 155 GLY B O 1
ATOM 3229 N N . ILE B 1 180 ? -22.389 -31.976 51.040 1.00 51.30 156 ILE B N 1
ATOM 3230 C CA . ILE B 1 180 ? -21.061 -31.444 51.291 1.00 47.58 156 ILE B CA 1
ATOM 3231 C C . ILE B 1 180 ? -20.108 -32.576 51.735 1.00 51.86 156 ILE B C 1
ATOM 3232 O O . ILE B 1 180 ? -20.389 -33.348 52.635 1.00 51.82 156 ILE B O 1
ATOM 3237 N N . ASP B 1 181 ? -18.978 -32.697 51.066 1.00 60.46 157 ASP B N 1
ATOM 3238 C CA . ASP B 1 181 ? -18.055 -33.765 51.402 1.00 63.83 157 ASP B CA 1
ATOM 3239 C C . ASP B 1 181 ? -16.826 -33.228 52.169 1.00 55.70 157 ASP B C 1
ATOM 3240 O O . ASP B 1 181 ? -15.738 -33.772 52.087 1.00 61.86 157 ASP B O 1
ATOM 3245 N N . LYS B 1 182 ? -17.016 -32.131 52.886 1.00 49.49 158 LYS B N 1
ATOM 3246 C CA . LYS B 1 182 ? -16.010 -31.645 53.818 1.00 46.31 158 LYS B CA 1
ATOM 3247 C C . LYS B 1 182 ? -16.218 -32.143 55.257 1.00 41.39 158 LYS B C 1
ATOM 3248 O O . LYS B 1 182 ? -17.313 -32.568 55.652 1.00 46.26 158 LYS B O 1
ATOM 3254 N N . GLU B 1 183 ? -15.142 -32.108 56.024 1.00 44.13 159 GLU B N 1
ATOM 3255 C CA . GLU B 1 183 ? -15.159 -32.356 57.470 1.00 44.41 159 GLU B CA 1
ATOM 3256 C C . GLU B 1 183 ? -15.734 -31.122 58.187 1.00 44.51 159 GLU B C 1
ATOM 3257 O O . GLU B 1 183 ? -15.237 -30.014 58.007 1.00 50.82 159 GLU B O 1
ATOM 3263 N N . VAL B 1 184 ? -16.797 -31.280 58.960 1.00 43.10 160 VAL B N 1
ATOM 3264 C CA . VAL B 1 184 ? -17.429 -30.082 59.523 1.00 45.49 160 VAL B CA 1
ATOM 3265 C C . VAL B 1 184 ? -17.563 -30.088 61.029 1.00 37.78 160 VAL B C 1
ATOM 3266 O O . VAL B 1 184 ? -17.751 -31.125 61.650 1.00 46.64 160 VAL B O 1
ATOM 3270 N N . SER B 1 185 ? -17.452 -28.901 61.596 1.00 38.66 161 SER B N 1
ATOM 3271 C CA . SER B 1 185 ? -17.755 -28.644 63.007 1.00 43.83 161 SER B CA 1
ATOM 3272 C C . SER B 1 185 ? -17.930 -27.142 63.103 1.00 42.90 161 SER B C 1
ATOM 3273 O O . SER B 1 185 ? -17.729 -26.436 62.121 1.00 45.96 161 SER B O 1
ATOM 3276 N N . SER B 1 186 ? -18.280 -26.641 64.277 1.00 43.44 162 SER B N 1
ATOM 3277 C CA . SER B 1 186 ? -18.359 -25.201 64.460 1.00 42.40 162 SER B CA 1
ATOM 3278 C C . SER B 1 186 ? -17.139 -24.451 63.841 1.00 43.68 162 SER B C 1
ATOM 3279 O O . SER B 1 186 ? -17.310 -23.377 63.274 1.00 46.95 162 SER B O 1
ATOM 3282 N N . HIS B 1 187 ? -15.924 -25.011 63.956 1.00 41.49 163 HIS B N 1
ATOM 3283 C CA . HIS B 1 187 ? -14.692 -24.343 63.488 1.00 40.31 163 HIS B CA 1
ATOM 3284 C C . HIS B 1 187 ? -14.776 -23.862 62.045 1.00 42.24 163 HIS B C 1
ATOM 3285 O O . HIS B 1 187 ? -14.294 -22.771 61.709 1.00 38.47 163 HIS B O 1
ATOM 3292 N N . ILE B 1 188 ? -15.363 -24.701 61.187 1.00 34.95 164 ILE B N 1
ATOM 3293 C CA . ILE B 1 188 ? -15.405 -24.393 59.784 1.00 38.27 164 ILE B CA 1
ATOM 3294 C C . ILE B 1 188 ? -16.234 -23.135 59.574 1.00 44.61 164 ILE B C 1
ATOM 3295 O O . ILE B 1 188 ? -15.947 -22.349 58.656 1.00 45.61 164 ILE B O 1
ATOM 3300 N N . LEU B 1 189 ? -17.235 -22.919 60.434 1.00 37.33 165 LEU B N 1
ATOM 3301 C CA . LEU B 1 189 ? -18.039 -21.700 60.325 1.00 37.36 165 LEU B CA 1
ATOM 3302 C C . LEU B 1 189 ? -17.203 -20.471 60.656 1.00 40.57 165 LEU B C 1
ATOM 3303 O O . LEU B 1 189 ? -17.258 -19.467 59.944 1.00 39.23 165 LEU B O 1
ATOM 3308 N N . ARG B 1 190 ? -16.412 -20.549 61.720 1.00 37.80 166 ARG B N 1
ATOM 3309 C CA . ARG B 1 190 ? -15.497 -19.456 62.012 1.00 33.60 166 ARG B CA 1
ATOM 3310 C C . ARG B 1 190 ? -14.539 -19.248 60.842 1.00 39.90 166 ARG B C 1
ATOM 3311 O O . ARG B 1 190 ? -14.273 -18.116 60.435 1.00 42.57 166 ARG B O 1
ATOM 3319 N N . HIS B 1 191 ? -14.012 -20.342 60.296 1.00 38.47 167 HIS B N 1
ATOM 3320 C CA . HIS B 1 191 ? -13.082 -20.231 59.182 1.00 41.75 167 HIS B CA 1
ATOM 3321 C C . HIS B 1 191 ? -13.742 -19.618 57.973 1.00 45.56 167 HIS B C 1
ATOM 3322 O O . HIS B 1 191 ? -13.143 -18.810 57.252 1.00 48.81 167 HIS B O 1
ATOM 3329 N N . SER B 1 192 ? -14.988 -20.009 57.758 1.00 43.43 168 SER B N 1
ATOM 3330 C CA . SER B 1 192 ? -15.756 -19.468 56.656 1.00 36.90 168 SER B CA 1
ATOM 3331 C C . SER B 1 192 ? -15.895 -17.959 56.795 1.00 39.01 168 SER B C 1
ATOM 3332 O O . SER B 1 192 ? -15.780 -17.246 55.815 1.00 43.48 168 SER B O 1
ATOM 3335 N N . HIS B 1 193 ? -16.102 -17.449 58.003 1.00 36.62 169 HIS B N 1
ATOM 3336 C CA . HIS B 1 193 ? -16.231 -16.006 58.147 1.00 35.88 169 HIS B CA 1
ATOM 3337 C C . HIS B 1 193 ? -14.934 -15.328 57.807 1.00 45.12 169 HIS B C 1
ATOM 3338 O O . HIS B 1 193 ? -14.925 -14.288 57.143 1.00 50.22 169 HIS B O 1
ATOM 3345 N N . ILE B 1 194 ? -13.833 -15.896 58.284 1.00 46.36 170 ILE B N 1
ATOM 3346 C CA . ILE B 1 194 ? -12.517 -15.341 57.966 1.00 47.18 170 ILE B CA 1
ATOM 3347 C C . ILE B 1 194 ? -12.281 -15.344 56.441 1.00 49.95 170 ILE B C 1
ATOM 3348 O O . ILE B 1 194 ? -11.730 -14.409 55.877 1.00 45.69 170 ILE B O 1
ATOM 3353 N N . SER B 1 195 ? -12.717 -16.408 55.783 1.00 48.70 171 SER B N 1
ATOM 3354 C CA . SER B 1 195 ? -12.552 -16.524 54.358 1.00 47.35 171 SER B CA 1
ATOM 3355 C C . SER B 1 195 ? -13.340 -15.429 53.638 1.00 48.87 171 SER B C 1
ATOM 3356 O O . SER B 1 195 ? -12.874 -14.813 52.662 1.00 50.35 171 SER B O 1
ATOM 3359 N N . LEU B 1 196 ? -14.536 -15.182 54.144 1.00 42.67 172 LEU B N 1
ATOM 3360 C CA . LEU B 1 196 ? -15.418 -14.184 53.578 1.00 42.47 172 LEU B CA 1
ATOM 3361 C C . LEU B 1 196 ? -14.790 -12.817 53.718 1.00 46.58 172 LEU B C 1
ATOM 3362 O O . LEU B 1 196 ? -14.782 -12.053 52.780 1.00 56.46 172 LEU B O 1
ATOM 3367 N N . LEU B 1 197 ? -14.221 -12.505 54.872 1.00 47.48 173 LEU B N 1
ATOM 3368 C CA . LEU B 1 197 ? -13.705 -11.161 55.048 1.00 46.79 173 LEU B CA 1
ATOM 3369 C C . LEU B 1 197 ? -12.461 -10.988 54.181 1.00 51.18 173 LEU B C 1
ATOM 3370 O O . LEU B 1 197 ? -12.158 -9.893 53.691 1.00 51.53 173 LEU B O 1
ATOM 3375 N N . SER B 1 198 ? -11.729 -12.074 54.004 1.00 42.34 174 SER B N 1
ATOM 3376 C CA . SER B 1 198 ? -10.577 -12.036 53.128 1.00 46.63 174 SER B CA 1
ATOM 3377 C C . SER B 1 198 ? -10.990 -11.789 51.660 1.00 53.72 174 SER B C 1
ATOM 3378 O O . SER B 1 198 ? -10.380 -10.982 50.972 1.00 53.55 174 SER B O 1
ATOM 3381 N N . GLN B 1 199 ? -12.026 -12.469 51.188 1.00 51.49 175 GLN B N 1
ATOM 3382 C CA . GLN B 1 199 ? -12.480 -12.219 49.833 1.00 53.13 175 GLN B CA 1
ATOM 3383 C C . GLN B 1 199 ? -13.074 -10.815 49.699 1.00 61.47 175 GLN B C 1
ATOM 3384 O O . GLN B 1 199 ? -13.182 -10.301 48.595 1.00 66.12 175 GLN B O 1
ATOM 3390 N N . GLN B 1 200 ? -13.448 -10.176 50.801 1.00 56.26 176 GLN B N 1
ATOM 3391 C CA . GLN B 1 200 ? -14.016 -8.835 50.683 1.00 55.37 176 GLN B CA 1
ATOM 3392 C C . GLN B 1 200 ? -12.945 -7.764 50.789 1.00 54.07 176 GLN B C 1
ATOM 3393 O O . GLN B 1 200 ? -13.239 -6.577 50.902 1.00 57.39 176 GLN B O 1
ATOM 3399 N N . GLY B 1 201 ? -11.694 -8.197 50.762 1.00 51.07 177 GLY B N 1
ATOM 3400 C CA . GLY B 1 201 ? -10.577 -7.281 50.830 1.00 57.05 177 GLY B CA 1
ATOM 3401 C C . GLY B 1 201 ? -10.380 -6.582 52.160 1.00 62.24 177 GLY B C 1
ATOM 3402 O O . GLY B 1 201 ? -9.892 -5.457 52.186 1.00 73.58 177 GLY B O 1
ATOM 3403 N N . VAL B 1 202 ? -10.755 -7.233 53.259 1.00 51.97 178 VAL B N 1
ATOM 3404 C CA . VAL B 1 202 ? -10.490 -6.708 54.597 1.00 48.52 178 VAL B CA 1
ATOM 3405 C C . VAL B 1 202 ? -9.039 -7.011 54.999 1.00 50.95 178 VAL B C 1
ATOM 3406 O O . VAL B 1 202 ? -8.531 -8.100 54.751 1.00 56.97 178 VAL B O 1
ATOM 3410 N N . SER B 1 203 ? -8.353 -6.036 55.579 1.00 45.20 179 SER B N 1
ATOM 3411 C CA . SER B 1 203 ? -6.964 -6.232 55.962 1.00 44.67 179 SER B CA 1
ATOM 3412 C C . SER B 1 203 ? -6.872 -7.295 57.057 1.00 55.57 179 SER B C 1
ATOM 3413 O O . SER B 1 203 ? -7.835 -7.526 57.804 1.00 57.19 179 SER B O 1
ATOM 3416 N N . LEU B 1 204 ? -5.716 -7.927 57.177 1.00 53.11 180 LEU B N 1
ATOM 3417 C CA . LEU B 1 204 ? -5.536 -8.924 58.226 1.00 51.88 180 LEU B CA 1
ATOM 3418 C C . LEU B 1 204 ? -5.686 -8.308 59.619 1.00 58.34 180 LEU B C 1
ATOM 3419 O O . LEU B 1 204 ? -6.287 -8.906 60.511 1.00 66.47 180 LEU B O 1
ATOM 3424 N N . LYS B 1 205 ? -5.143 -7.113 59.809 1.00 54.37 181 LYS B N 1
ATOM 3425 C CA . LYS B 1 205 ? -5.300 -6.424 61.073 1.00 56.98 181 LYS B CA 1
ATOM 3426 C C . LYS B 1 205 ? -6.802 -6.302 61.403 1.00 57.73 181 LYS B C 1
ATOM 3427 O O . LYS B 1 205 ? -7.215 -6.580 62.526 1.00 54.29 181 LYS B O 1
ATOM 3433 N N . ALA B 1 206 ? -7.623 -5.917 60.427 1.00 52.74 182 ALA B N 1
ATOM 3434 C CA . ALA B 1 206 ? -9.054 -5.728 60.692 1.00 46.75 182 ALA B CA 1
ATOM 3435 C C . ALA B 1 206 ? -9.750 -7.058 60.982 1.00 53.00 182 ALA B C 1
ATOM 3436 O O . ALA B 1 206 ? -10.555 -7.144 61.888 1.00 54.42 182 ALA B O 1
ATOM 3438 N N . ILE B 1 207 ? -9.428 -8.088 60.211 1.00 49.17 183 ILE B N 1
ATOM 3439 C CA . ILE B 1 207 ? -9.949 -9.414 60.455 1.00 47.00 183 ILE B CA 1
ATOM 3440 C C . ILE B 1 207 ? -9.652 -9.819 61.907 1.00 52.99 183 ILE B C 1
ATOM 3441 O O . ILE B 1 207 ? -10.518 -10.262 62.673 1.00 55.22 183 ILE B O 1
ATOM 3454 N N . ASP B 1 209 ? -9.002 -7.984 64.502 1.00 41.36 185 ASP B N 1
ATOM 3455 C CA . ASP B 1 209 ? -9.763 -7.230 65.480 1.00 43.82 185 ASP B CA 1
ATOM 3456 C C . ASP B 1 209 ? -11.182 -7.781 65.602 1.00 50.15 185 ASP B C 1
ATOM 3457 O O . ASP B 1 209 ? -11.797 -7.674 66.652 1.00 60.14 185 ASP B O 1
ATOM 3462 N N . ARG B 1 210 ? -11.718 -8.352 64.533 1.00 43.62 186 ARG B N 1
ATOM 3463 C CA . ARG B 1 210 ? -13.110 -8.767 64.562 1.00 46.76 186 ARG B CA 1
ATOM 3464 C C . ARG B 1 210 ? -13.273 -10.175 65.151 1.00 50.78 186 ARG B C 1
ATOM 3465 O O . ARG B 1 210 ? -14.190 -10.449 65.929 1.00 49.07 186 ARG B O 1
ATOM 3473 N N . VAL B 1 211 ? -12.304 -11.017 64.847 1.00 44.89 187 VAL B N 1
ATOM 3474 C CA . VAL B 1 211 ? -12.379 -12.447 65.060 1.00 41.31 187 VAL B CA 1
ATOM 3475 C C . VAL B 1 211 ? -11.504 -12.897 66.250 1.00 46.49 187 VAL B C 1
ATOM 3476 O O . VAL B 1 211 ? -11.537 -14.058 66.679 1.00 42.82 187 VAL B O 1
ATOM 3480 N N . GLY B 1 212 ? -10.711 -11.966 66.779 1.00 49.94 188 GLY B N 1
ATOM 3481 C CA . GLY B 1 212 ? -9.835 -12.241 67.901 1.00 46.57 188 GLY B CA 1
ATOM 3482 C C . GLY B 1 212 ? -8.553 -12.950 67.503 1.00 51.89 188 GLY B C 1
ATOM 3483 O O . GLY B 1 212 ? -8.462 -13.493 66.411 1.00 50.91 188 GLY B O 1
ATOM 3484 N N . HIS B 1 213 ? -7.582 -13.015 68.414 1.00 63.62 189 HIS B N 1
ATOM 3485 C CA . HIS B 1 213 ? -6.249 -13.551 68.086 1.00 64.99 189 HIS B CA 1
ATOM 3486 C C . HIS B 1 213 ? -6.062 -15.064 68.361 1.00 61.55 189 HIS B C 1
ATOM 3487 O O . HIS B 1 213 ? -4.991 -15.625 68.165 1.00 63.03 189 HIS B O 1
ATOM 3494 N N . SER B 1 214 ? -7.137 -15.734 68.752 1.00 57.69 190 SER B N 1
ATOM 3495 C CA . SER B 1 214 ? -7.068 -17.154 69.072 1.00 60.42 190 SER B CA 1
ATOM 3496 C C . SER B 1 214 ? -6.912 -18.062 67.834 1.00 56.13 190 SER B C 1
ATOM 3497 O O . SER B 1 214 ? -7.662 -17.969 66.861 1.00 58.02 190 SER B O 1
ATOM 3500 N N . ASP B 1 215 ? -5.954 -18.972 67.872 1.00 63.38 191 ASP B N 1
ATOM 3501 C CA . ASP B 1 215 ? -5.771 -19.878 66.737 1.00 57.32 191 ASP B CA 1
ATOM 3502 C C . ASP B 1 215 ? -5.340 -19.030 65.522 1.00 60.40 191 ASP B C 1
ATOM 3503 O O . ASP B 1 215 ? -5.765 -19.270 64.373 1.00 60.01 191 ASP B O 1
ATOM 3508 N N . HIS B 1 216 ? -4.517 -18.015 65.790 1.00 54.22 192 HIS B N 1
ATOM 3509 C CA . HIS B 1 216 ? -4.054 -17.094 64.743 1.00 53.25 192 HIS B CA 1
ATOM 3510 C C . HIS B 1 216 ? -3.258 -17.799 63.649 1.00 54.34 192 HIS B C 1
ATOM 3511 O O . HIS B 1 216 ? -3.102 -17.264 62.572 1.00 61.93 192 HIS B O 1
ATOM 3518 N N A ARG B 1 217 ? -2.742 -18.985 63.925 0.55 57.53 193 ARG B N 1
ATOM 3519 N N B ARG B 1 217 ? -2.729 -18.986 63.938 0.45 57.70 193 ARG B N 1
ATOM 3520 C CA A ARG B 1 217 ? -2.017 -19.692 62.890 0.55 60.64 193 ARG B CA 1
ATOM 3521 C CA B ARG B 1 217 ? -2.002 -19.738 62.920 0.45 60.60 193 ARG B CA 1
ATOM 3522 C C A ARG B 1 217 ? -3.027 -20.006 61.811 0.55 62.49 193 ARG B C 1
ATOM 3523 C C B ARG B 1 217 ? -3.004 -20.058 61.826 0.45 62.55 193 ARG B C 1
ATOM 3524 O O A ARG B 1 217 ? -2.757 -19.858 60.619 0.55 66.72 193 ARG B O 1
ATOM 3525 O O B ARG B 1 217 ? -2.699 -19.977 60.637 0.45 66.65 193 ARG B O 1
ATOM 3540 N N . THR B 1 218 ? -4.221 -20.386 62.232 1.00 60.06 194 THR B N 1
ATOM 3541 C CA . THR B 1 218 ? -5.265 -20.723 61.274 1.00 56.87 194 THR B CA 1
ATOM 3542 C C . THR B 1 218 ? -5.789 -19.493 60.542 1.00 47.85 194 THR B C 1
ATOM 3543 O O . THR B 1 218 ? -5.958 -19.534 59.337 1.00 45.57 194 THR B O 1
ATOM 3547 N N . THR B 1 219 ? -6.042 -18.407 61.271 1.00 41.37 195 THR B N 1
ATOM 3548 C CA . THR B 1 219 ? -6.522 -17.182 60.660 1.00 44.91 195 THR B CA 1
ATOM 3549 C C . THR B 1 219 ? -5.520 -16.780 59.568 1.00 50.04 195 THR B C 1
ATOM 3550 O O . THR B 1 219 ? -5.870 -16.448 58.441 1.00 50.37 195 THR B O 1
ATOM 3554 N N . LEU B 1 220 ? -4.253 -16.865 59.925 1.00 52.57 196 LEU B N 1
ATOM 3555 C CA . LEU B 1 220 ? -3.171 -16.529 59.055 1.00 48.79 196 LEU B CA 1
ATOM 3556 C C . LEU B 1 220 ? -3.169 -17.402 57.803 1.00 53.19 196 LEU B C 1
ATOM 3557 O O . LEU B 1 220 ? -3.070 -16.899 56.653 1.00 51.48 196 LEU B O 1
ATOM 3562 N N . SER B 1 221 ? -3.271 -18.714 58.000 1.00 44.16 197 SER B N 1
ATOM 3563 C CA . SER B 1 221 ? -3.219 -19.571 56.831 1.00 46.59 197 SER B CA 1
ATOM 3564 C C . SER B 1 221 ? -4.417 -19.399 55.887 1.00 48.64 197 SER B C 1
ATOM 3565 O O . SER B 1 221 ? -4.296 -19.638 54.673 1.00 54.52 197 SER B O 1
ATOM 3568 N N . ILE B 1 222 ? -5.570 -18.983 56.418 1.00 47.28 198 ILE B N 1
ATOM 3569 C CA . ILE B 1 222 ? -6.742 -18.821 55.551 1.00 50.60 198 ILE B CA 1
ATOM 3570 C C . ILE B 1 222 ? -6.549 -17.556 54.730 1.00 49.81 198 ILE B C 1
ATOM 3571 O O . ILE B 1 222 ? -6.659 -17.566 53.510 1.00 52.43 198 ILE B O 1
ATOM 3576 N N . TYR B 1 223 ? -6.242 -16.474 55.432 1.00 48.73 199 TYR B N 1
ATOM 3577 C CA . TYR B 1 223 ? -5.918 -15.204 54.830 1.00 48.74 199 TYR B CA 1
ATOM 3578 C C . TYR B 1 223 ? -4.872 -15.357 53.722 1.00 53.91 199 TYR B C 1
ATOM 3579 O O . TYR B 1 223 ? -5.081 -14.890 52.608 1.00 57.39 199 TYR B O 1
ATOM 3588 N N . SER B 1 224 ? -3.763 -16.029 54.003 1.00 50.30 200 SER B N 1
ATOM 3589 C CA . SER B 1 224 ? -2.771 -16.233 52.950 1.00 48.51 200 SER B CA 1
ATOM 3590 C C . SER B 1 224 ? -3.276 -17.069 51.815 1.00 47.80 200 SER B C 1
ATOM 3591 O O . SER B 1 224 ? -2.925 -16.834 50.667 1.00 61.58 200 SER B O 1
ATOM 3594 N N . HIS B 1 225 ? -4.083 -18.067 52.099 1.00 47.38 201 HIS B N 1
ATOM 3595 C CA . HIS B 1 225 ? -4.515 -18.887 50.992 1.00 51.97 201 HIS B CA 1
ATOM 3596 C C . HIS B 1 225 ? -5.373 -18.044 50.055 1.00 54.86 201 HIS B C 1
ATOM 3597 O O . HIS B 1 225 ? -5.220 -18.105 48.833 1.00 52.65 201 HIS B O 1
ATOM 3604 N N . VAL B 1 226 ? -6.267 -17.251 50.637 1.00 51.94 202 VAL B N 1
ATOM 3605 C CA . VAL B 1 226 ? -7.238 -16.508 49.850 1.00 50.89 202 VAL B CA 1
ATOM 3606 C C . VAL B 1 226 ? -6.539 -15.372 49.132 1.00 57.29 202 VAL B C 1
ATOM 3607 O O . VAL B 1 226 ? -6.744 -15.151 47.931 1.00 58.13 202 VAL B O 1
ATOM 3611 N N . THR B 1 227 ? -5.698 -14.642 49.853 1.00 55.13 203 THR B N 1
ATOM 3612 C CA . THR B 1 227 ? -4.997 -13.565 49.189 1.00 57.00 203 THR B CA 1
ATOM 3613 C C . THR B 1 227 ? -4.109 -14.080 48.042 1.00 63.09 203 THR B C 1
ATOM 3614 O O . THR B 1 227 ? -3.930 -13.398 47.034 1.00 66.10 203 THR B O 1
ATOM 3618 N N . GLU B 1 228 ? -3.572 -15.283 48.179 1.00 61.01 204 GLU B N 1
ATOM 3619 C CA . GLU B 1 228 ? -2.841 -15.887 47.076 1.00 55.13 204 GLU B CA 1
ATOM 3620 C C . GLU B 1 228 ? -3.786 -16.197 45.899 1.00 60.04 204 GLU B C 1
ATOM 3621 O O . GLU B 1 228 ? -3.429 -16.012 44.742 1.00 62.96 204 GLU B O 1
ATOM 3627 N N . GLN B 1 229 ? -5.008 -16.636 46.179 1.00 59.59 205 GLN B N 1
ATOM 3628 C CA . GLN B 1 229 ? -5.966 -16.868 45.103 1.00 62.07 205 GLN B CA 1
ATOM 3629 C C . GLN B 1 229 ? -6.298 -15.564 44.390 1.00 65.72 205 GLN B C 1
ATOM 3630 O O . GLN B 1 229 ? -6.388 -15.518 43.161 1.00 69.53 205 GLN B O 1
ATOM 3644 N N . ASP B 1 231 ? -4.489 -12.785 44.162 1.00 47.35 207 ASP B N 1
ATOM 3645 C CA . ASP B 1 231 ? -3.357 -12.412 43.339 1.00 49.54 207 ASP B CA 1
ATOM 3646 C C . ASP B 1 231 ? -3.371 -13.183 42.000 1.00 58.78 207 ASP B C 1
ATOM 3647 O O . ASP B 1 231 ? -3.204 -12.584 40.932 1.00 66.33 207 ASP B O 1
ATOM 3652 N N . LYS B 1 232 ? -3.588 -14.493 42.042 1.00 59.81 208 LYS B N 1
ATOM 3653 C CA . LYS B 1 232 ? -3.679 -15.253 40.798 1.00 63.01 208 LYS B CA 1
ATOM 3654 C C . LYS B 1 232 ? -4.833 -14.784 39.907 1.00 62.68 208 LYS B C 1
ATOM 3655 O O . LYS B 1 232 ? -4.778 -14.943 38.696 1.00 63.51 208 LYS B O 1
ATOM 3661 N N . ASP B 1 233 ? -5.870 -14.205 40.497 1.00 59.55 209 ASP B N 1
ATOM 3662 C CA . ASP B 1 233 ? -7.035 -13.805 39.716 1.00 59.89 209 ASP B CA 1
ATOM 3663 C C . ASP B 1 233 ? -6.872 -12.375 39.161 1.00 62.39 209 ASP B C 1
ATOM 3664 O O . ASP B 1 233 ? -7.773 -11.842 38.501 1.00 59.52 209 ASP B O 1
ATOM 3685 N N A ASN B 1 236 ? -7.383 -11.668 35.502 0.52 61.36 212 ASN B N 1
ATOM 3686 N N B ASN B 1 236 ? -7.398 -11.655 35.497 0.48 61.36 212 ASN B N 1
ATOM 3687 C CA A ASN B 1 236 ? -8.787 -11.925 35.236 0.52 61.31 212 ASN B CA 1
ATOM 3688 C CA B ASN B 1 236 ? -8.791 -11.872 35.164 0.48 60.59 212 ASN B CA 1
ATOM 3689 C C A ASN B 1 236 ? -9.635 -10.721 35.607 0.52 57.68 212 ASN B C 1
ATOM 3690 C C B ASN B 1 236 ? -9.650 -10.697 35.597 0.48 57.74 212 ASN B C 1
ATOM 3691 O O A ASN B 1 236 ? -10.524 -10.330 34.865 0.52 56.74 212 ASN B O 1
ATOM 3692 O O B ASN B 1 236 ? -10.567 -10.302 34.890 0.48 56.78 212 ASN B O 1
ATOM 3701 N N . LYS B 1 237 ? -9.361 -10.136 36.765 1.00 57.53 213 LYS B N 1
ATOM 3702 C CA . LYS B 1 237 ? -10.067 -8.935 37.183 1.00 59.60 213 LYS B CA 1
ATOM 3703 C C . LYS B 1 237 ? -9.749 -7.778 36.213 1.00 63.16 213 LYS B C 1
ATOM 3704 O O . LYS B 1 237 ? -10.650 -7.110 35.722 1.00 60.91 213 LYS B O 1
ATOM 3710 N N . LEU B 1 238 ? -8.469 -7.563 35.911 1.00 61.37 214 LEU B N 1
ATOM 3711 C CA . LEU B 1 238 ? -8.089 -6.462 35.019 1.00 61.05 214 LEU B CA 1
ATOM 3712 C C . LEU B 1 238 ? -8.723 -6.569 33.635 1.00 65.88 214 LEU B C 1
ATOM 3713 O O . LEU B 1 238 ? -8.996 -5.556 32.993 1.00 67.71 214 LEU B O 1
ATOM 3718 N N . GLU B 1 239 ? -8.964 -7.790 33.169 1.00 64.19 215 GLU B N 1
ATOM 3719 C CA . GLU B 1 239 ? -9.582 -7.961 31.858 1.00 60.42 215 GLU B CA 1
ATOM 3720 C C . GLU B 1 239 ? -10.948 -7.246 31.743 1.00 58.86 215 GLU B C 1
ATOM 3721 O O . GLU B 1 239 ? -11.406 -6.955 30.649 1.00 62.37 215 GLU B O 1
ATOM 3727 N N . GLN B 1 240 ? -11.581 -6.936 32.864 1.00 59.37 216 GLN B N 1
ATOM 3728 C CA . GLN B 1 240 ? -12.877 -6.254 32.837 1.00 67.61 216 GLN B CA 1
ATOM 3729 C C . GLN B 1 240 ? -12.729 -4.746 32.716 1.00 69.02 216 GLN B C 1
ATOM 3730 O O . GLN B 1 240 ? -13.708 -4.018 32.561 1.00 71.22 216 GLN B O 1
ATOM 3736 N N . VAL B 1 241 ? -11.503 -4.263 32.803 1.00 67.03 217 VAL B N 1
ATOM 3737 C CA . VAL B 1 241 ? -11.302 -2.823 32.823 1.00 62.17 217 VAL B CA 1
ATOM 3738 C C . VAL B 1 241 ? -11.015 -2.294 31.424 1.00 63.05 217 VAL B C 1
ATOM 3739 O O . VAL B 1 241 ? -10.103 -2.755 30.741 1.00 68.68 217 VAL B O 1
ATOM 3743 N N . LYS B 1 242 ? -11.830 -1.341 30.994 1.00 57.99 218 LYS B N 1
ATOM 3744 C CA . LYS B 1 242 ? -11.750 -0.782 29.650 1.00 59.77 218 LYS B CA 1
ATOM 3745 C C . LYS B 1 242 ? -12.248 0.632 29.908 1.00 63.94 218 LYS B C 1
ATOM 3746 O O . LYS B 1 242 ? -13.222 0.812 30.635 1.00 66.49 218 LYS B O 1
ATOM 3752 N N . LEU B 1 243 ? -11.567 1.641 29.386 1.00 59.73 219 LEU B N 1
ATOM 3753 C CA . LEU B 1 243 ? -11.917 3.015 29.724 1.00 55.26 219 LEU B CA 1
ATOM 3754 C C . LEU B 1 243 ? -12.229 3.848 28.500 1.00 60.69 219 LEU B C 1
ATOM 3755 O O . LEU B 1 243 ? -12.392 5.060 28.611 1.00 64.24 219 LEU B O 1
ATOM 3760 N N . GLY B 1 244 ? -12.284 3.210 27.329 1.00 60.42 220 GLY B N 1
ATOM 3761 C CA . GLY B 1 244 ? -12.676 3.900 26.116 1.00 62.37 220 GLY B CA 1
ATOM 3762 C C . GLY B 1 244 ? -13.215 2.964 25.042 1.00 80.71 220 GLY B C 1
ATOM 3763 O O . GLY B 1 244 ? -13.134 3.274 23.827 1.00 95.57 220 GLY B O 1
#

CATH classification: 1.10.443.10

Solvent-accessible surface area: 21358 Å² total

Secondary structure (DSSP, 8-state):
--S----HHHHHHHHHHHHHHHH---HHHHHHHHHHH--HHHHHH--------BGGGEETTTTEEEE--EEEEEE-TTS-EEEEE-----EEEE--HHHHHHHHHHHHHHHHHHHH-TT----SBSS--TTS---HHHHHHHHHHHHHHTT--S--SHHHHHHHHHHHHHHTT--TTT---S-STTHHHHHHHHHHHHH-----TGGG----/--STTS--HHHHHHHHHHHHHHHH---HHHHHHHHHHH--HHHHHH--TT----BGGGEETTTTEEEE--EEEEEE-TTS-EEEEE--SSS---EEEE--HHHHHHHHHHHHHHHHHHHH-TT----SBSS--TTS---HHHHHHHHHHHHHHTT--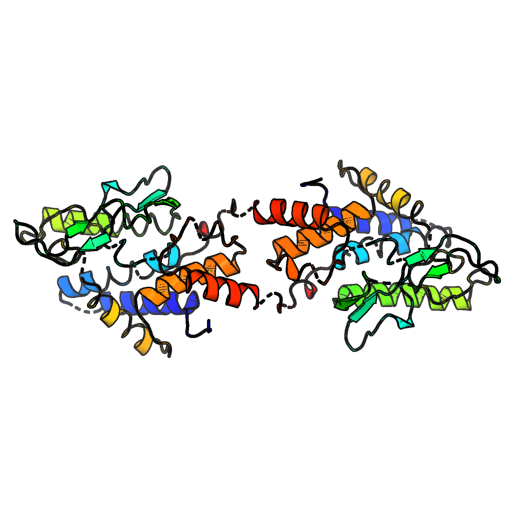S--SHHHHHHHHHHHHHHTT--TTT---S-STTHHHHHHHHHHHHH------GGG----